Protein AF-A0A8B8TPE5-F1 (afdb_monomer)

Secondary structure (DSSP, 8-state):
--HHHHHHHHHHHHHHHHHHHHHHHHHHHHHHHHHHHHHHHHHHHHHHHHHHHHHHHHHHHHHHHHHHHHHHHHHHHHHHHHHHHHHHHHHHHHHHHHHHHHHHHHHHHHHHHHHHHHHHHHHHHHHHHHHHHHHHHHHHHHHHHHHHHHHHHHHHHHHHHHHHHHHHHHHHHHHHHHHHHHHHHHHHHHHHHHHHHHHHHHHHHHHHHHHHHHHHHHHHHHHHHHHHHHHHHHHHHHHHHHHHHHHHHHHHHHHHHHHHHHHHHHHHHHHHHHHHHHHHHHHHHHHHHHHHHHHHHHHHSS---S-----------------------------------------------S---------------------HHHHHHHHHHHHHHHHHHHHHHHHHT--------

Radius of gyration: 126.11 Å; Cα contacts (8 Å, |Δi|>4): 3; chains: 1; bounding box: 220×85×386 Å

Mean predicted aligned error: 23.08 Å

Sequence (409 aa):
MSKAARKQLLMLEEGNKELINDCKCVKDRMYQYETDRAEMQACVRRLQQELTDTRKKVFMLEASLEVTTARHQTNIENKTQDLERKLHQIADQNADLTAKLQSTTSALLHLSAETQLLLKELLSMKGMQKKCETLEEEKKKLEEEVVNLKRHLEVNTVERSQVEQYKQDIEERARRDVAEKLTELSQVVQCKREAEERAKQDVAGMLKELSQFLQTQAAYEENLLREYKNASISQMKHKIKYLESELKSKTFQLDAEKKELEKYRQLYLEEPEDRTSWASQLHSINERLVVMNTKLQMAEEYKSSVLKTVPTRPAEKFHDSSEHKWTLTQSTNFRIFSEPSTSMHKKLGNNAAREVKEATPKLQSESYRTPRGSSKESRLIEDMLLKACKEYEEVLKRKYLLYDVTEEQ

Structure (mmCIF, N/CA/C/O backbone):
data_AF-A0A8B8TPE5-F1
#
_entry.id   AF-A0A8B8TPE5-F1
#
loop_
_atom_site.group_PDB
_atom_site.id
_atom_site.type_symbol
_atom_site.label_atom_id
_atom_site.label_alt_id
_atom_site.label_comp_id
_atom_site.label_asym_id
_atom_site.label_entity_id
_atom_site.label_seq_id
_atom_site.pdbx_PDB_ins_code
_atom_site.Cartn_x
_atom_site.Cartn_y
_atom_site.Cartn_z
_atom_site.occupancy
_atom_site.B_iso_or_equiv
_atom_site.auth_seq_id
_atom_site.auth_comp_id
_atom_site.auth_asym_id
_atom_site.auth_atom_id
_atom_site.pdbx_PDB_model_num
ATOM 1 N N . MET A 1 1 ? 104.009 17.612 -182.566 1.00 53.03 1 MET A N 1
ATOM 2 C CA . MET A 1 1 ? 102.905 17.255 -181.644 1.00 53.03 1 MET A CA 1
ATOM 3 C C . MET A 1 1 ? 101.749 18.217 -181.884 1.00 53.03 1 MET A C 1
ATOM 5 O O . MET A 1 1 ? 101.939 19.415 -181.715 1.00 53.03 1 MET A O 1
ATOM 9 N N . SER A 1 2 ? 100.600 17.719 -182.349 1.00 50.41 2 SER A N 1
ATOM 10 C CA . SER A 1 2 ? 99.397 18.527 -182.621 1.00 50.41 2 SER A CA 1
ATOM 11 C C . SER A 1 2 ? 98.948 19.314 -181.377 1.00 50.41 2 SER A C 1
ATOM 13 O O . SER A 1 2 ? 99.119 18.847 -180.249 1.00 50.41 2 SER A O 1
ATOM 15 N N . LYS A 1 3 ? 98.349 20.497 -181.576 1.00 63.84 3 LYS A N 1
ATOM 16 C CA . LYS A 1 3 ? 97.855 21.421 -180.530 1.00 63.84 3 LYS A CA 1
ATOM 17 C C . LYS A 1 3 ? 96.909 20.739 -179.515 1.00 63.84 3 LYS A C 1
ATOM 19 O O . LYS A 1 3 ? 96.812 21.191 -178.379 1.00 63.84 3 LYS A O 1
ATOM 24 N N . ALA A 1 4 ? 96.284 19.619 -179.893 1.00 66.00 4 ALA A N 1
ATOM 25 C CA . ALA A 1 4 ? 95.437 18.792 -179.029 1.00 66.00 4 ALA A CA 1
ATOM 26 C C . ALA A 1 4 ? 96.200 18.068 -177.896 1.00 66.00 4 ALA A C 1
ATOM 28 O O . ALA A 1 4 ? 95.708 18.013 -176.772 1.00 66.00 4 ALA A O 1
ATOM 29 N N . ALA A 1 5 ? 97.422 17.578 -178.143 1.00 64.69 5 ALA A N 1
ATOM 30 C CA . ALA A 1 5 ? 98.169 16.777 -177.165 1.00 64.69 5 ALA A CA 1
ATOM 31 C C . ALA A 1 5 ? 98.712 17.616 -175.990 1.00 64.69 5 ALA A C 1
ATOM 33 O O . ALA A 1 5 ? 98.694 17.173 -174.847 1.00 64.69 5 ALA A O 1
ATOM 34 N N . ARG A 1 6 ? 99.139 18.865 -176.244 1.00 66.88 6 ARG A N 1
ATOM 35 C CA . ARG A 1 6 ? 99.569 19.793 -175.174 1.00 66.88 6 ARG A CA 1
ATOM 36 C C . ARG A 1 6 ? 98.418 20.187 -174.251 1.00 66.88 6 ARG A C 1
ATOM 38 O O . ARG A 1 6 ? 98.627 20.326 -173.054 1.00 66.88 6 ARG A O 1
ATOM 45 N N . LYS A 1 7 ? 97.210 20.336 -174.803 1.00 72.88 7 LYS A N 1
ATOM 46 C CA . LYS A 1 7 ? 96.008 20.635 -174.017 1.00 72.88 7 LYS A CA 1
ATOM 47 C C . LYS A 1 7 ? 95.632 19.462 -173.105 1.00 72.88 7 LYS A C 1
ATOM 49 O O . LYS A 1 7 ? 95.262 19.694 -171.964 1.00 72.88 7 LYS A O 1
ATOM 54 N N . GLN A 1 8 ? 95.785 18.221 -173.577 1.00 72.12 8 GLN A N 1
ATOM 55 C CA . GLN A 1 8 ? 95.584 17.031 -172.741 1.00 72.12 8 GLN A CA 1
ATOM 56 C C . GLN A 1 8 ? 96.620 16.911 -171.616 1.00 72.12 8 GLN A C 1
ATOM 58 O O . GLN A 1 8 ? 96.253 16.564 -170.502 1.00 72.12 8 GLN A O 1
ATOM 63 N N . LEU A 1 9 ? 97.892 17.229 -171.877 1.00 74.25 9 LEU A N 1
ATOM 64 C CA . LEU A 1 9 ? 98.949 17.142 -170.864 1.00 74.25 9 LEU A CA 1
ATOM 65 C C . LEU A 1 9 ? 98.778 18.190 -169.752 1.00 74.25 9 LEU A C 1
ATOM 67 O O . LEU A 1 9 ? 98.919 17.848 -168.586 1.00 74.25 9 LEU A O 1
ATOM 71 N N . LEU A 1 10 ? 98.387 19.422 -170.101 1.00 77.56 10 LEU A N 1
ATOM 72 C CA . LEU A 1 10 ? 98.083 20.470 -169.118 1.00 77.56 10 LEU A CA 1
ATOM 73 C C . LEU A 1 10 ? 96.889 20.085 -168.223 1.00 77.56 10 LEU A C 1
ATOM 75 O O . LEU A 1 10 ? 96.971 20.218 -167.009 1.00 77.56 10 LEU A O 1
ATOM 79 N N . MET A 1 11 ? 95.822 19.534 -168.817 1.00 79.25 11 MET A N 1
ATOM 80 C CA . MET A 1 11 ? 94.658 19.025 -168.073 1.00 79.25 11 MET A CA 1
ATOM 81 C C . MET A 1 11 ? 95.038 17.876 -167.128 1.00 79.25 11 MET A C 1
ATOM 83 O O . MET A 1 11 ? 94.506 17.782 -166.027 1.00 79.25 11 MET A O 1
ATOM 87 N N . LEU A 1 12 ? 95.954 16.995 -167.549 1.00 79.25 12 LEU A N 1
ATOM 88 C CA . LEU A 1 12 ? 96.464 15.909 -166.705 1.00 79.25 12 LEU A CA 1
ATOM 89 C C . LEU A 1 12 ? 97.330 16.432 -165.555 1.00 79.25 12 LEU A C 1
ATOM 91 O O . LEU A 1 12 ? 97.285 15.881 -164.460 1.00 79.25 12 LEU A O 1
ATOM 95 N N . GLU A 1 13 ? 98.118 17.478 -165.787 1.00 77.12 13 GLU A N 1
ATOM 96 C CA . GLU A 1 13 ? 98.974 18.081 -164.767 1.00 77.12 13 GLU A CA 1
ATOM 97 C C . GLU A 1 13 ? 98.153 18.856 -163.726 1.00 77.12 13 GLU A C 1
ATOM 99 O O . GLU A 1 13 ? 98.385 18.694 -162.528 1.00 77.12 13 GLU A O 1
ATOM 104 N N . GLU A 1 14 ? 97.138 19.612 -164.161 1.00 77.94 14 GLU A N 1
ATOM 105 C CA . GLU A 1 14 ? 96.132 20.222 -163.279 1.00 77.94 14 GLU A CA 1
ATOM 106 C C . GLU A 1 14 ? 95.354 19.160 -162.499 1.00 77.94 14 GLU A C 1
ATOM 108 O O . GLU A 1 14 ? 95.273 19.261 -161.276 1.00 77.94 14 GLU A O 1
ATOM 113 N N . GLY A 1 15 ? 94.895 18.095 -163.166 1.00 81.69 15 GLY A N 1
ATOM 114 C CA . GLY A 1 15 ? 94.211 16.976 -162.516 1.00 81.69 15 GLY A CA 1
ATOM 115 C C . GLY A 1 15 ? 95.085 16.251 -161.488 1.00 81.69 15 GLY A C 1
ATOM 116 O O . GLY A 1 15 ? 94.615 15.922 -160.406 1.00 81.69 15 GLY A O 1
ATOM 117 N N . ASN A 1 16 ? 96.381 16.059 -161.755 1.00 81.56 16 ASN A N 1
ATOM 118 C CA . ASN A 1 16 ? 97.315 15.506 -160.768 1.00 81.56 16 ASN A CA 1
ATOM 119 C C . ASN A 1 16 ? 97.517 16.445 -159.573 1.00 81.56 16 ASN A C 1
ATOM 121 O O . ASN A 1 16 ? 97.649 15.988 -158.439 1.00 81.56 16 ASN A O 1
ATOM 125 N N . LYS A 1 17 ? 97.563 17.759 -159.809 1.00 84.69 17 LYS A N 1
ATOM 126 C CA . LYS A 1 17 ? 97.709 18.764 -158.749 1.00 84.69 17 LYS A CA 1
ATOM 127 C C . LYS A 1 17 ? 96.469 18.812 -157.856 1.00 84.69 17 LYS A C 1
ATOM 129 O O . LYS A 1 17 ? 96.606 18.887 -156.636 1.00 84.69 17 LYS A O 1
ATOM 134 N N . GLU A 1 18 ? 95.290 18.726 -158.464 1.00 84.75 18 GLU A N 1
ATOM 135 C CA . GLU A 1 18 ? 94.000 18.602 -157.786 1.00 84.75 18 GLU A CA 1
ATOM 136 C C . GLU A 1 18 ? 93.943 17.304 -156.977 1.00 84.75 18 GLU A C 1
ATOM 138 O O . GLU A 1 18 ? 93.720 17.354 -155.773 1.00 84.75 18 GLU A O 1
ATOM 143 N N . LEU A 1 19 ? 94.333 16.171 -157.569 1.00 86.25 19 LEU A N 1
ATOM 144 C CA . LEU A 1 19 ? 94.387 14.880 -156.882 1.00 86.25 19 LEU A CA 1
ATOM 145 C C . LEU A 1 19 ? 95.355 14.882 -155.687 1.00 86.25 19 LEU A C 1
ATOM 147 O O . LEU A 1 19 ? 95.064 14.294 -154.649 1.00 86.25 19 LEU A O 1
ATOM 151 N N . ILE A 1 20 ? 96.506 15.557 -155.791 1.00 85.38 20 ILE A N 1
ATOM 152 C CA . ILE A 1 20 ? 97.447 15.721 -154.670 1.00 85.38 20 ILE A CA 1
ATOM 153 C C . ILE A 1 20 ? 96.830 16.575 -153.557 1.00 85.38 20 ILE A C 1
ATOM 155 O O . ILE A 1 20 ? 97.015 16.259 -152.379 1.00 85.38 20 ILE A O 1
ATOM 159 N N . ASN A 1 21 ? 96.121 17.650 -153.908 1.00 86.19 21 ASN A N 1
ATOM 160 C CA . ASN A 1 21 ? 95.423 18.488 -152.935 1.00 86.19 21 ASN A CA 1
ATOM 161 C C . ASN A 1 21 ? 94.273 17.728 -152.264 1.00 86.19 21 ASN A C 1
ATOM 163 O O . ASN A 1 21 ? 94.161 17.790 -151.041 1.00 86.19 21 ASN A O 1
ATOM 167 N N . ASP A 1 22 ? 93.506 16.938 -153.013 1.00 87.31 22 ASP A N 1
ATOM 168 C CA . ASP A 1 22 ? 92.463 16.061 -152.482 1.00 87.31 22 ASP A CA 1
ATOM 169 C C . ASP A 1 22 ? 93.058 14.979 -151.578 1.00 87.31 22 ASP A C 1
ATOM 171 O O . ASP A 1 22 ? 92.579 14.771 -150.466 1.00 87.31 22 ASP A O 1
ATOM 175 N N . CYS A 1 23 ? 94.164 14.342 -151.978 1.00 85.94 23 CYS A N 1
ATOM 176 C CA . CYS A 1 23 ? 94.883 13.384 -151.136 1.00 85.94 23 CYS A CA 1
ATOM 177 C C . CYS A 1 23 ? 95.399 14.018 -149.838 1.00 85.94 23 CYS A C 1
ATOM 179 O O . CYS A 1 23 ? 95.376 13.363 -148.795 1.00 85.94 23 CYS A O 1
ATOM 181 N N . LYS A 1 24 ? 95.869 15.272 -149.875 1.00 88.56 24 LYS A N 1
ATOM 182 C CA . LYS A 1 24 ? 96.235 16.021 -148.662 1.00 88.56 24 LYS A CA 1
ATOM 183 C C . LYS A 1 24 ? 95.003 16.317 -147.807 1.00 88.56 24 LYS A C 1
ATOM 185 O O . LYS A 1 24 ? 95.015 15.978 -146.633 1.00 88.56 24 LYS A O 1
ATOM 190 N N . CYS A 1 25 ? 93.926 16.832 -148.397 1.00 89.56 25 CYS A N 1
ATOM 191 C CA . CYS A 1 25 ? 92.673 17.131 -147.702 1.00 89.56 25 CYS A CA 1
ATOM 192 C C . CYS A 1 25 ? 92.077 15.891 -147.018 1.00 89.56 25 CYS A C 1
ATOM 194 O O . CYS A 1 25 ? 91.690 15.942 -145.851 1.00 89.56 25 CYS A O 1
ATOM 196 N N . VAL A 1 26 ? 92.041 14.753 -147.716 1.00 89.12 26 VAL A N 1
ATOM 197 C CA . VAL A 1 26 ? 91.564 13.476 -147.168 1.00 89.12 26 VAL A CA 1
ATOM 198 C C . VAL A 1 26 ? 92.457 13.010 -146.022 1.00 89.12 26 VAL A C 1
ATOM 200 O O . VAL A 1 26 ? 91.944 12.548 -145.005 1.00 89.12 26 VAL A O 1
ATOM 203 N N . LYS A 1 27 ? 93.780 13.158 -146.148 1.00 89.88 27 LYS A N 1
ATOM 204 C CA . LYS A 1 27 ? 94.729 12.801 -145.089 1.00 89.88 27 LYS A CA 1
ATOM 205 C C . LYS A 1 27 ? 94.568 13.687 -143.851 1.00 89.88 27 LYS A C 1
ATOM 207 O O . LYS A 1 27 ? 94.518 13.157 -142.747 1.00 89.88 27 LYS A O 1
ATOM 212 N N . ASP A 1 28 ? 94.414 14.994 -144.030 1.00 90.19 28 ASP A N 1
ATOM 213 C CA . ASP A 1 28 ? 94.179 15.935 -142.930 1.00 90.19 28 ASP A CA 1
ATOM 214 C C . ASP A 1 28 ? 92.840 15.646 -142.238 1.00 90.19 28 ASP A C 1
ATOM 216 O O . ASP A 1 28 ? 92.775 15.597 -141.012 1.00 90.19 28 ASP A O 1
ATOM 220 N N . ARG A 1 29 ? 91.781 15.337 -143.005 1.00 90.00 29 ARG A N 1
ATOM 221 C CA . ARG A 1 29 ? 90.500 14.867 -142.447 1.00 90.00 29 ARG A CA 1
ATOM 222 C C . ARG A 1 29 ? 90.652 13.556 -141.685 1.00 90.00 29 ARG A C 1
ATOM 224 O O . ARG A 1 29 ? 90.020 13.398 -140.650 1.00 90.00 29 ARG A O 1
ATOM 231 N N . MET A 1 30 ? 91.469 12.622 -142.169 1.00 91.62 30 MET A N 1
ATOM 232 C CA . MET A 1 30 ? 91.731 11.357 -141.478 1.00 91.62 30 MET A CA 1
ATOM 233 C C . MET A 1 30 ? 92.443 11.591 -140.139 1.00 91.62 30 MET A C 1
ATOM 235 O O . MET A 1 30 ? 91.997 11.052 -139.130 1.00 91.62 30 MET A O 1
ATOM 239 N N . TYR A 1 31 ? 93.476 12.440 -140.107 1.00 90.44 31 TYR A N 1
ATOM 240 C CA . TYR A 1 31 ? 94.144 12.825 -138.859 1.00 90.44 31 TYR A CA 1
ATOM 241 C C . TYR A 1 31 ? 93.206 13.563 -137.900 1.00 90.44 31 TYR A C 1
ATOM 243 O O . TYR A 1 31 ? 93.238 13.309 -136.694 1.00 90.44 31 TYR A O 1
ATOM 251 N N . GLN A 1 32 ? 92.331 14.426 -138.421 1.00 91.38 32 GLN A N 1
ATOM 252 C CA . GLN A 1 32 ? 91.288 15.058 -137.619 1.00 91.38 32 GLN A CA 1
ATOM 253 C C . GLN A 1 32 ? 90.329 14.012 -137.034 1.00 91.38 32 GLN A C 1
ATOM 255 O O . GLN A 1 32 ? 90.111 14.009 -135.830 1.00 91.38 32 GLN A O 1
ATOM 260 N N . TYR A 1 33 ? 89.833 13.061 -137.833 1.00 90.38 33 TYR A N 1
ATOM 261 C CA . TYR A 1 33 ? 88.955 11.991 -137.345 1.00 90.38 33 TYR A CA 1
ATOM 262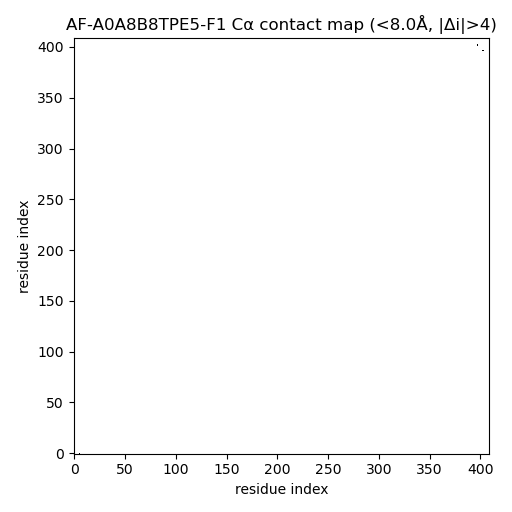 C C . TYR A 1 33 ? 89.628 11.085 -136.307 1.00 90.38 33 TYR A C 1
ATOM 264 O O . TYR A 1 33 ? 88.969 10.645 -135.366 1.00 90.38 33 TYR A O 1
ATOM 272 N N . GLU A 1 34 ? 90.918 10.781 -136.455 1.00 91.69 34 GLU A N 1
ATOM 273 C CA . GLU A 1 34 ? 91.673 10.022 -135.451 1.00 91.69 34 GLU A CA 1
ATOM 274 C C . GLU A 1 34 ? 91.813 10.799 -134.139 1.00 91.69 34 GLU A C 1
ATOM 276 O O . GLU A 1 34 ? 91.646 10.215 -133.064 1.00 91.69 34 GLU A O 1
ATOM 281 N N . THR A 1 35 ? 92.048 12.110 -134.227 1.00 92.31 35 THR A N 1
ATOM 282 C CA . THR A 1 35 ? 92.131 13.011 -133.070 1.00 92.31 35 THR A CA 1
ATOM 283 C C . THR A 1 35 ? 90.772 13.118 -132.374 1.00 92.31 35 THR A C 1
ATOM 285 O O . THR A 1 35 ? 90.670 12.808 -131.187 1.00 92.31 35 THR A O 1
ATOM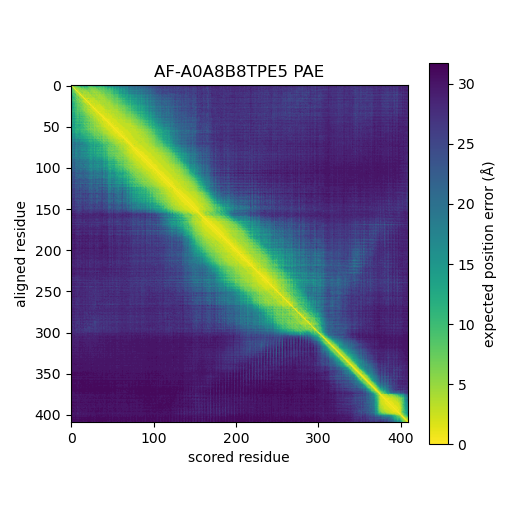 288 N N . ASP A 1 36 ? 89.704 13.408 -133.121 1.00 92.25 36 ASP A N 1
ATOM 289 C CA . ASP A 1 36 ? 88.325 13.484 -132.623 1.00 92.25 36 ASP A CA 1
ATOM 290 C C . ASP A 1 36 ? 87.879 12.154 -131.992 1.00 92.25 36 ASP A C 1
ATOM 292 O O . ASP A 1 36 ? 87.210 12.124 -130.957 1.00 92.25 36 ASP A O 1
ATOM 296 N N . ARG A 1 37 ? 88.273 11.015 -132.578 1.00 92.44 37 ARG A N 1
ATOM 297 C CA . ARG A 1 37 ? 88.002 9.683 -132.020 1.00 92.44 37 ARG A CA 1
ATOM 298 C C . ARG A 1 37 ? 88.746 9.459 -130.703 1.00 92.44 37 ARG A C 1
ATOM 300 O O . ARG A 1 37 ? 88.167 8.870 -129.788 1.00 92.44 37 ARG A O 1
ATOM 307 N N . ALA A 1 38 ? 90.004 9.885 -130.596 1.00 92.62 38 ALA A N 1
ATOM 308 C CA . ALA A 1 38 ? 90.772 9.777 -129.358 1.00 92.62 38 ALA A CA 1
ATOM 309 C C . ALA A 1 38 ? 90.173 10.659 -128.249 1.00 92.62 38 ALA A C 1
ATOM 311 O O . ALA A 1 38 ? 90.002 10.192 -127.119 1.00 92.62 38 ALA A O 1
ATOM 312 N N . GLU A 1 39 ? 89.770 11.888 -128.578 1.00 92.94 39 GLU A N 1
ATOM 313 C CA . GLU A 1 39 ? 89.074 12.797 -127.663 1.00 92.94 39 GLU A CA 1
ATOM 314 C C . GLU A 1 39 ? 87.715 12.240 -127.225 1.00 92.94 39 GLU A C 1
ATOM 316 O O . GLU A 1 39 ? 87.408 12.225 -126.031 1.00 92.94 39 GLU A O 1
ATOM 321 N N . MET A 1 40 ? 86.930 11.687 -128.156 1.00 94.06 40 MET A N 1
ATOM 322 C CA . MET A 1 40 ? 85.671 11.007 -127.848 1.00 94.06 40 MET A CA 1
ATOM 323 C C . MET A 1 40 ? 85.902 9.813 -126.920 1.00 94.06 40 MET A C 1
ATOM 325 O O . MET A 1 40 ? 85.178 9.637 -125.942 1.00 94.06 40 MET A O 1
ATOM 329 N N . GLN A 1 41 ? 86.935 9.003 -127.167 1.00 93.00 41 GLN A N 1
ATOM 330 C CA . GLN A 1 41 ? 87.259 7.867 -126.305 1.00 93.00 41 GLN A CA 1
ATOM 331 C C . GLN A 1 41 ? 87.697 8.319 -124.902 1.00 93.00 41 GLN A C 1
ATOM 333 O O . GLN A 1 41 ? 87.332 7.678 -123.914 1.00 93.00 41 GLN A O 1
ATOM 338 N N . ALA A 1 42 ? 88.435 9.426 -124.788 1.00 93.12 42 ALA A N 1
ATOM 339 C CA . ALA A 1 42 ? 88.778 10.032 -123.503 1.00 93.12 42 ALA A CA 1
ATOM 340 C C . ALA A 1 42 ? 87.534 10.582 -122.779 1.00 93.12 42 ALA A C 1
ATOM 342 O O . ALA A 1 42 ? 87.383 10.371 -121.574 1.00 93.12 42 ALA A O 1
ATOM 343 N N . CYS A 1 43 ? 86.613 11.216 -123.513 1.00 93.88 43 CYS A N 1
ATOM 344 C CA . CYS A 1 43 ? 85.328 11.691 -123.001 1.00 93.88 43 CYS A CA 1
ATOM 345 C C . CYS A 1 43 ? 84.467 10.529 -122.483 1.00 93.88 43 CYS A C 1
ATOM 347 O O . CYS A 1 43 ? 83.992 10.569 -121.350 1.00 93.88 43 CYS A O 1
ATOM 349 N N . VAL A 1 44 ? 84.354 9.439 -123.248 1.00 94.19 44 VAL A N 1
ATOM 350 C CA . VAL A 1 44 ? 83.629 8.227 -122.840 1.00 94.19 44 VAL A CA 1
ATOM 351 C C . VAL A 1 44 ? 84.233 7.616 -121.578 1.00 94.19 44 VAL A C 1
ATOM 353 O O . VAL A 1 44 ? 83.488 7.275 -120.664 1.00 94.19 44 VAL A O 1
ATOM 356 N N . ARG A 1 45 ? 85.566 7.514 -121.472 1.00 93.94 45 ARG A N 1
ATOM 357 C CA . ARG A 1 45 ? 86.218 7.012 -120.247 1.00 93.94 45 ARG A CA 1
ATOM 358 C C . ARG A 1 45 ? 85.937 7.908 -119.039 1.00 93.94 45 ARG A C 1
ATOM 360 O O . ARG A 1 45 ? 85.689 7.389 -117.954 1.00 93.94 45 ARG A O 1
ATOM 367 N N . ARG A 1 46 ? 85.939 9.234 -119.222 1.00 94.50 46 ARG A N 1
ATOM 368 C CA . ARG A 1 46 ? 85.592 10.196 -118.165 1.00 94.50 46 ARG A CA 1
ATOM 369 C C . ARG A 1 46 ? 84.142 10.019 -117.710 1.00 94.50 46 ARG A C 1
ATOM 371 O O . ARG A 1 46 ? 83.908 9.857 -116.519 1.00 94.50 46 ARG A O 1
ATOM 378 N N . LEU A 1 47 ? 83.197 9.946 -118.651 1.00 94.25 47 LEU A N 1
ATOM 379 C CA . LEU A 1 47 ? 81.779 9.709 -118.359 1.00 94.25 47 LEU A CA 1
ATOM 380 C C . LEU A 1 47 ? 81.542 8.350 -117.686 1.00 94.25 47 LEU A C 1
ATOM 382 O O . LEU A 1 47 ? 80.740 8.253 -116.762 1.00 94.25 47 LEU A O 1
ATOM 386 N N . GLN A 1 48 ? 82.253 7.297 -118.101 1.00 94.81 48 GLN A N 1
ATOM 387 C CA . GLN A 1 48 ? 82.192 5.987 -117.446 1.00 94.81 48 GLN A CA 1
ATOM 388 C C . GLN A 1 48 ? 82.682 6.059 -115.996 1.00 94.81 48 GLN A C 1
ATOM 390 O O . GLN A 1 48 ? 82.029 5.510 -115.109 1.00 94.81 48 GLN A O 1
ATOM 395 N N . GLN A 1 49 ? 83.789 6.761 -115.737 1.00 94.81 49 GLN A N 1
ATOM 396 C CA . GLN A 1 49 ? 84.300 6.959 -114.383 1.00 94.81 49 GLN A CA 1
ATOM 397 C C . GLN A 1 49 ? 83.300 7.747 -113.522 1.00 94.81 49 GLN A C 1
ATOM 399 O O . GLN A 1 49 ? 82.921 7.275 -112.450 1.00 94.81 49 GLN A O 1
ATOM 404 N N . GLU A 1 50 ? 82.784 8.874 -114.021 1.00 94.69 50 GLU A N 1
ATOM 405 C CA . GLU A 1 50 ? 81.763 9.681 -113.338 1.00 94.69 50 GLU A CA 1
ATOM 406 C C . GLU A 1 50 ? 80.484 8.880 -113.048 1.00 94.69 50 GLU A C 1
ATOM 408 O O . GLU A 1 50 ? 79.924 8.979 -111.954 1.00 94.69 50 GLU A O 1
ATOM 413 N N . LEU A 1 51 ? 80.047 8.022 -113.975 1.00 95.00 51 LEU A N 1
ATOM 414 C CA . LEU A 1 51 ? 78.913 7.120 -113.762 1.00 95.00 51 LEU A CA 1
ATOM 415 C C . LEU A 1 51 ? 79.194 6.109 -112.639 1.00 95.00 51 LEU A C 1
ATOM 417 O O . LEU A 1 51 ? 78.332 5.850 -111.800 1.00 95.00 51 LEU A O 1
ATOM 421 N N . THR A 1 52 ? 80.399 5.534 -112.585 1.00 94.56 52 THR A N 1
ATOM 422 C CA . THR A 1 52 ? 80.755 4.611 -111.496 1.00 94.56 52 THR A CA 1
ATOM 423 C C . THR A 1 52 ? 80.865 5.316 -110.146 1.00 94.56 52 THR A C 1
ATOM 425 O O . THR A 1 52 ? 80.416 4.770 -109.136 1.00 94.56 52 THR A O 1
ATOM 428 N N . ASP A 1 53 ? 81.398 6.537 -110.116 1.00 95.06 53 ASP A N 1
ATOM 429 C CA . ASP A 1 53 ? 81.545 7.318 -108.890 1.00 95.06 53 ASP A CA 1
ATOM 430 C C . ASP A 1 53 ? 80.191 7.820 -108.378 1.00 95.06 53 ASP A C 1
ATOM 432 O O . ASP A 1 53 ? 79.919 7.750 -107.179 1.00 95.06 53 ASP A O 1
ATOM 436 N N . THR A 1 54 ? 79.295 8.252 -109.269 1.00 94.12 54 THR A N 1
ATOM 437 C CA . THR A 1 54 ? 77.910 8.604 -108.912 1.00 94.12 54 THR A CA 1
ATOM 438 C C . THR A 1 54 ? 77.128 7.389 -108.430 1.00 94.12 54 THR A C 1
ATOM 440 O O . THR A 1 54 ? 76.472 7.481 -107.395 1.00 94.12 54 THR A O 1
ATOM 443 N N . ARG A 1 55 ? 77.261 6.223 -109.075 1.00 95.25 55 ARG A N 1
ATOM 444 C CA . ARG A 1 55 ? 76.627 4.979 -108.609 1.00 95.25 55 ARG A CA 1
ATOM 445 C C . ARG A 1 55 ? 77.085 4.586 -107.202 1.00 95.25 55 ARG A C 1
ATOM 447 O O . ARG A 1 55 ? 76.252 4.230 -106.375 1.00 95.25 55 ARG A O 1
ATOM 454 N N . LYS A 1 56 ? 78.386 4.683 -106.905 1.00 96.19 56 LYS A N 1
ATOM 455 C CA . LYS A 1 56 ? 78.915 4.450 -105.548 1.00 96.19 56 LYS A CA 1
ATOM 456 C C . LYS A 1 56 ? 78.367 5.465 -104.545 1.00 96.19 56 LYS A C 1
ATOM 458 O O . LYS A 1 56 ? 77.992 5.074 -103.446 1.00 96.19 56 LYS A O 1
ATOM 463 N N . LYS A 1 57 ? 78.292 6.751 -104.913 1.00 96.12 57 LYS A N 1
ATOM 464 C CA . LYS A 1 57 ? 77.700 7.791 -104.054 1.00 96.12 57 LYS A CA 1
ATOM 465 C C . LYS A 1 57 ? 76.230 7.507 -103.753 1.00 96.12 57 LYS A C 1
ATOM 467 O O . LYS A 1 57 ? 75.847 7.595 -102.595 1.00 96.12 57 LYS A O 1
ATOM 472 N N . VAL A 1 58 ? 75.437 7.131 -104.758 1.00 94.06 58 VAL A N 1
ATOM 473 C CA . VAL A 1 58 ? 74.026 6.754 -104.576 1.00 94.06 58 VAL A CA 1
ATOM 474 C C . VAL A 1 58 ? 73.910 5.557 -103.637 1.00 94.06 58 VAL A C 1
ATOM 476 O O . VAL A 1 58 ? 73.207 5.659 -102.642 1.00 94.06 58 VAL A O 1
ATOM 479 N N . PHE A 1 59 ? 74.686 4.491 -103.858 1.00 95.44 59 PHE A N 1
ATOM 480 C CA . PHE A 1 59 ? 74.696 3.320 -102.973 1.00 95.44 59 PHE A CA 1
ATOM 481 C C . PHE A 1 59 ? 75.048 3.673 -101.515 1.00 95.44 59 PHE A C 1
ATOM 483 O O . PHE A 1 59 ? 74.391 3.222 -100.581 1.00 95.44 59 PHE A O 1
ATOM 490 N N . MET A 1 60 ? 76.062 4.519 -101.299 1.00 95.50 60 MET A N 1
ATOM 491 C CA . MET A 1 60 ? 76.446 4.967 -99.953 1.00 95.50 60 MET A CA 1
ATOM 492 C C . MET A 1 60 ? 75.365 5.830 -99.290 1.00 95.50 60 MET A C 1
ATOM 494 O O . MET A 1 60 ? 75.172 5.747 -98.075 1.00 95.50 60 MET A O 1
ATOM 498 N N . LEU A 1 61 ? 74.670 6.664 -100.069 1.00 94.88 61 LEU A N 1
ATOM 499 C CA . LEU A 1 61 ? 73.561 7.484 -99.583 1.00 94.88 61 LEU A CA 1
ATOM 500 C C . LEU A 1 61 ? 72.332 6.631 -99.252 1.00 94.88 61 LEU A C 1
ATOM 502 O O . LEU A 1 61 ? 71.736 6.851 -98.203 1.00 94.88 61 LEU A O 1
ATOM 506 N N . GLU A 1 62 ? 71.997 5.640 -100.080 1.00 94.19 62 GLU A N 1
ATOM 507 C CA . GLU A 1 62 ? 70.927 4.669 -99.819 1.00 94.19 62 GLU A CA 1
ATOM 508 C C . GLU A 1 62 ? 71.199 3.886 -98.532 1.00 94.19 62 GLU A C 1
ATOM 510 O O . GLU A 1 62 ? 70.357 3.882 -97.638 1.00 94.19 62 GLU A O 1
ATOM 515 N N . ALA A 1 63 ? 72.405 3.329 -98.372 1.00 94.12 63 ALA A N 1
ATOM 516 C CA . ALA A 1 63 ? 72.792 2.626 -97.148 1.00 94.12 63 ALA A CA 1
ATOM 517 C C . ALA A 1 63 ? 72.759 3.546 -95.912 1.00 94.12 63 ALA A C 1
ATOM 519 O O . ALA A 1 63 ? 72.320 3.146 -94.833 1.00 94.12 63 ALA A O 1
ATOM 520 N N . SER A 1 64 ? 73.190 4.804 -96.054 1.00 94.19 64 SER A N 1
ATOM 521 C CA . SER A 1 64 ? 73.122 5.782 -94.959 1.00 94.19 64 SER A CA 1
ATOM 522 C C . SER A 1 64 ? 71.677 6.119 -94.584 1.00 94.19 64 SER A C 1
ATOM 524 O O . SER A 1 64 ? 71.369 6.220 -93.397 1.00 94.19 64 SER A O 1
ATOM 526 N N . LEU A 1 65 ? 70.791 6.266 -95.575 1.00 94.31 65 LEU A N 1
ATOM 527 C CA . LEU A 1 65 ? 69.368 6.534 -95.376 1.00 94.31 65 LEU A CA 1
ATOM 528 C C . LEU A 1 65 ? 68.641 5.336 -94.756 1.00 94.31 65 LEU A C 1
ATOM 530 O O . LEU A 1 65 ? 67.795 5.519 -93.885 1.00 94.31 65 LEU A O 1
ATOM 534 N N . GLU A 1 66 ? 68.973 4.113 -95.164 1.00 93.94 66 GLU A N 1
ATOM 535 C CA . GLU A 1 66 ? 68.427 2.891 -94.572 1.00 93.94 66 GLU A CA 1
ATOM 536 C C . GLU A 1 66 ? 68.796 2.803 -93.088 1.00 93.94 66 GLU A C 1
ATOM 538 O O . GLU A 1 66 ? 67.934 2.596 -92.234 1.00 93.94 66 GLU A O 1
ATOM 543 N N . VAL A 1 67 ? 70.060 3.078 -92.753 1.00 93.38 67 VAL A N 1
ATOM 544 C CA . VAL A 1 67 ? 70.534 3.089 -91.366 1.00 93.38 67 VAL A CA 1
ATOM 545 C C . VAL A 1 67 ? 69.865 4.194 -90.539 1.00 93.38 67 VAL A C 1
ATOM 547 O O . VAL A 1 67 ? 69.509 3.953 -89.382 1.00 93.38 67 VAL A O 1
ATOM 550 N N . THR A 1 68 ? 69.681 5.407 -91.074 1.00 91.00 68 THR A N 1
ATOM 551 C CA . THR A 1 68 ? 68.971 6.470 -90.338 1.00 91.00 68 THR A CA 1
ATOM 552 C C . THR A 1 68 ? 67.490 6.147 -90.180 1.00 91.00 68 THR A C 1
ATOM 554 O O . THR A 1 68 ? 66.960 6.313 -89.084 1.00 91.00 68 THR A O 1
ATOM 557 N N . THR A 1 69 ? 66.838 5.617 -91.216 1.00 91.12 69 THR A N 1
ATOM 558 C CA . THR A 1 69 ? 65.422 5.223 -91.183 1.00 91.12 69 THR A CA 1
ATOM 559 C C . THR A 1 69 ? 65.186 4.097 -90.181 1.00 91.12 69 THR A C 1
ATOM 561 O O . THR A 1 69 ? 64.297 4.218 -89.342 1.00 91.12 69 THR A O 1
ATOM 564 N N . ALA A 1 70 ? 66.030 3.060 -90.171 1.00 92.81 70 ALA A N 1
ATOM 565 C CA . ALA A 1 70 ? 65.965 1.980 -89.188 1.00 92.81 70 ALA A CA 1
ATOM 566 C C . ALA A 1 70 ? 66.151 2.501 -87.752 1.00 92.81 70 ALA A C 1
ATOM 568 O O . ALA A 1 70 ? 65.368 2.170 -86.864 1.00 92.81 70 ALA A O 1
ATOM 569 N N . ARG A 1 71 ? 67.128 3.393 -87.516 1.00 92.31 71 ARG A N 1
ATOM 570 C CA . ARG A 1 71 ? 67.314 4.029 -86.196 1.00 92.31 71 ARG A CA 1
ATOM 571 C C . ARG A 1 71 ? 66.108 4.864 -85.774 1.00 92.31 71 ARG A C 1
ATOM 573 O O . ARG A 1 71 ? 65.719 4.820 -84.607 1.00 92.31 71 ARG A O 1
ATOM 580 N N . HIS A 1 72 ? 65.528 5.639 -86.692 1.00 91.50 72 HIS A N 1
ATOM 581 C CA . HIS A 1 72 ? 64.327 6.423 -86.414 1.00 91.50 72 HIS A CA 1
ATOM 582 C C . HIS A 1 72 ? 63.137 5.519 -86.086 1.00 91.50 72 HIS A C 1
ATOM 584 O O . HIS A 1 72 ? 62.446 5.794 -85.106 1.00 91.50 72 HIS A O 1
ATOM 590 N N . GLN A 1 73 ? 62.958 4.426 -86.828 1.00 93.50 73 GLN A N 1
ATOM 591 C CA . GLN A 1 73 ? 61.906 3.442 -86.595 1.00 93.50 73 GLN A CA 1
ATOM 592 C C . GLN A 1 73 ? 62.028 2.810 -85.203 1.00 93.50 73 GLN A C 1
ATOM 594 O O . GLN A 1 73 ? 61.096 2.907 -84.409 1.00 93.50 73 GLN A O 1
ATOM 599 N N . THR A 1 74 ? 63.205 2.286 -84.848 1.00 93.44 74 THR A N 1
ATOM 600 C CA . THR A 1 74 ? 63.446 1.706 -83.515 1.00 93.44 74 THR A CA 1
ATOM 601 C C . THR A 1 74 ? 63.247 2.732 -82.394 1.00 93.44 74 THR A C 1
ATOM 603 O O . THR A 1 74 ? 62.699 2.414 -81.342 1.00 93.44 74 THR A O 1
ATOM 606 N N . ASN A 1 75 ? 63.657 3.991 -82.591 1.00 94.19 75 ASN A N 1
ATOM 607 C CA . ASN A 1 75 ? 63.439 5.047 -81.598 1.00 94.19 75 ASN A CA 1
ATOM 608 C C . ASN A 1 75 ? 61.948 5.367 -81.400 1.00 94.19 75 ASN A C 1
ATOM 610 O O . ASN A 1 75 ? 61.519 5.606 -80.272 1.00 94.19 75 ASN A O 1
ATOM 614 N N . ILE A 1 76 ? 61.159 5.385 -82.478 1.00 93.62 76 ILE A N 1
ATOM 615 C CA . ILE A 1 76 ? 59.708 5.588 -82.400 1.00 93.62 76 ILE A CA 1
ATOM 616 C C . ILE A 1 76 ? 59.051 4.395 -81.703 1.00 93.62 76 ILE A C 1
ATOM 618 O O . ILE A 1 76 ? 58.295 4.608 -80.763 1.00 93.62 76 ILE A O 1
ATOM 622 N N . GLU A 1 77 ? 59.389 3.161 -82.080 1.00 94.31 77 GLU A N 1
ATOM 623 C CA . GLU A 1 77 ? 58.873 1.940 -81.445 1.00 94.31 77 GLU A CA 1
ATOM 624 C C . GLU A 1 77 ? 59.163 1.903 -79.941 1.00 94.31 77 GLU A C 1
ATOM 626 O O . GLU A 1 77 ? 58.254 1.677 -79.142 1.00 94.31 77 GLU A O 1
ATOM 631 N N . ASN A 1 78 ? 60.395 2.225 -79.534 1.00 94.31 78 ASN A N 1
ATOM 632 C CA . ASN A 1 78 ? 60.766 2.301 -78.121 1.00 94.31 78 ASN A CA 1
ATOM 633 C C . ASN A 1 78 ? 59.948 3.359 -77.361 1.00 94.31 78 ASN A C 1
ATOM 635 O O . ASN A 1 78 ? 59.536 3.118 -76.225 1.00 94.31 78 ASN A O 1
ATOM 639 N N . LYS A 1 79 ? 59.690 4.527 -77.971 1.00 95.75 79 LYS A N 1
ATOM 640 C CA . LYS A 1 79 ? 58.831 5.569 -77.382 1.00 95.75 79 LYS A CA 1
ATOM 641 C C . LYS A 1 79 ? 57.375 5.120 -77.285 1.00 95.75 79 LYS A C 1
ATOM 643 O O . LYS A 1 79 ? 56.746 5.382 -76.265 1.00 95.75 79 LYS A O 1
ATOM 648 N N . THR A 1 80 ? 56.855 4.442 -78.305 1.00 94.00 80 THR A N 1
ATOM 649 C CA . THR A 1 80 ? 55.496 3.886 -78.301 1.00 94.00 80 THR A CA 1
ATOM 650 C C . THR A 1 80 ? 55.336 2.872 -77.172 1.00 94.00 80 THR A C 1
ATOM 652 O O . THR A 1 80 ? 54.448 3.036 -76.342 1.00 94.00 80 THR A O 1
ATOM 655 N N . GLN A 1 81 ? 56.255 1.910 -77.049 1.00 94.69 81 GLN A N 1
ATOM 656 C CA . GLN A 1 81 ? 56.237 0.925 -75.962 1.00 94.69 81 GLN A CA 1
ATOM 657 C C . GLN A 1 81 ? 56.378 1.571 -74.575 1.00 94.69 81 GLN A C 1
ATOM 659 O O . GLN A 1 81 ? 55.781 1.108 -73.603 1.00 94.69 81 GLN A O 1
ATOM 664 N N . ASP A 1 82 ? 57.171 2.641 -74.446 1.00 95.38 82 ASP A N 1
ATOM 665 C CA . ASP A 1 82 ? 57.280 3.386 -73.187 1.00 95.38 82 ASP A CA 1
ATOM 666 C C . ASP A 1 82 ? 55.975 4.090 -72.803 1.00 95.38 82 ASP A C 1
ATOM 668 O O . ASP A 1 82 ? 55.552 4.023 -71.646 1.00 95.38 82 ASP A O 1
ATOM 672 N N . LEU A 1 83 ? 55.309 4.719 -73.773 1.00 95.69 83 LEU A N 1
ATOM 673 C CA . LEU A 1 83 ? 54.002 5.339 -73.568 1.00 95.69 83 LEU A CA 1
ATOM 674 C C . LEU A 1 83 ? 52.924 4.299 -73.249 1.00 95.69 83 LEU A C 1
ATOM 676 O O . LEU A 1 83 ? 52.118 4.539 -72.355 1.00 95.69 83 LEU A O 1
ATOM 680 N N . GLU A 1 84 ? 52.938 3.134 -73.897 1.00 95.31 84 GLU A N 1
ATOM 681 C CA . GLU A 1 84 ? 52.025 2.028 -73.590 1.00 95.31 84 GLU A CA 1
ATOM 682 C C . GLU A 1 84 ? 52.210 1.519 -72.159 1.00 95.31 84 GLU A C 1
ATOM 684 O O . GLU A 1 84 ? 51.225 1.358 -71.438 1.00 95.31 84 GLU A O 1
ATOM 689 N N . ARG A 1 85 ? 53.456 1.326 -71.702 1.00 95.94 85 ARG A N 1
ATOM 690 C CA . ARG A 1 85 ? 53.744 0.941 -70.308 1.00 95.94 85 ARG A CA 1
ATOM 691 C C . ARG A 1 85 ? 53.224 1.979 -69.311 1.00 95.94 85 ARG A C 1
ATOM 693 O O . ARG A 1 85 ? 52.603 1.610 -68.317 1.00 95.94 85 ARG A O 1
ATOM 700 N N . LYS A 1 86 ? 53.429 3.272 -69.588 1.00 97.00 86 LYS A N 1
ATOM 701 C CA . LYS A 1 86 ? 52.896 4.365 -68.754 1.00 97.00 86 LYS A CA 1
ATOM 702 C C . LYS A 1 86 ? 51.370 4.405 -68.761 1.00 97.00 86 LYS A C 1
ATOM 704 O O . LYS A 1 86 ? 50.771 4.652 -67.721 1.00 97.00 86 LYS A O 1
ATOM 709 N N . LEU A 1 87 ? 50.740 4.137 -69.903 1.00 96.12 87 LEU A N 1
ATOM 710 C CA . LEU A 1 87 ? 49.285 4.080 -70.021 1.00 96.12 87 LEU A CA 1
ATOM 711 C C . LEU A 1 87 ? 48.711 2.941 -69.174 1.00 96.12 87 LEU A C 1
ATOM 713 O O . LEU A 1 87 ? 47.767 3.181 -68.428 1.00 96.12 87 LEU A O 1
ATOM 717 N N . HIS A 1 88 ? 49.312 1.748 -69.216 1.00 95.19 88 HIS A N 1
ATOM 718 C CA . HIS A 1 88 ? 48.914 0.631 -68.349 1.00 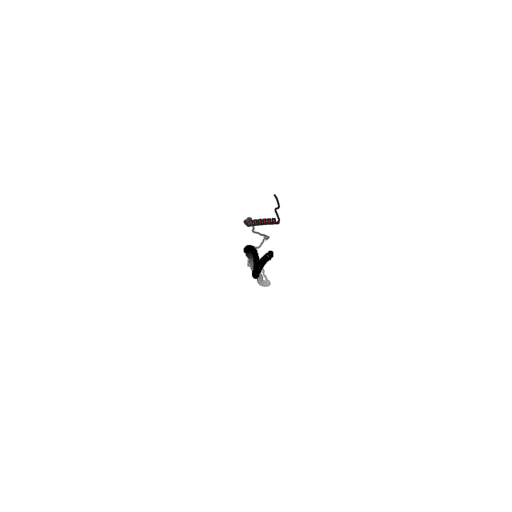95.19 88 HIS A CA 1
ATOM 719 C C . HIS A 1 88 ? 49.089 0.980 -66.867 1.00 95.19 88 HIS A C 1
ATOM 721 O O . HIS A 1 88 ? 48.171 0.775 -66.082 1.00 95.19 88 HIS A O 1
ATOM 727 N N . GLN A 1 89 ? 50.210 1.604 -66.493 1.00 96.62 89 GLN A N 1
ATOM 728 C CA . GLN A 1 89 ? 50.431 2.047 -65.116 1.00 96.62 89 GLN A CA 1
ATOM 729 C C . GLN A 1 89 ? 49.363 3.049 -64.644 1.00 96.62 89 GLN A C 1
ATOM 731 O O . GLN A 1 89 ? 48.865 2.939 -63.524 1.00 96.62 89 GLN A O 1
ATOM 736 N N . ILE A 1 90 ? 48.994 4.018 -65.488 1.00 95.94 90 ILE A N 1
ATOM 737 C CA . ILE A 1 90 ? 47.921 4.978 -65.188 1.00 95.94 90 ILE A CA 1
ATOM 738 C C . ILE A 1 90 ? 46.565 4.264 -65.108 1.00 95.94 90 ILE A C 1
ATOM 740 O O . ILE A 1 90 ? 45.753 4.595 -64.247 1.00 95.94 90 ILE A O 1
ATOM 744 N N . ALA A 1 91 ? 46.308 3.282 -65.975 1.00 96.19 91 ALA A N 1
ATOM 745 C CA . ALA A 1 91 ? 45.078 2.498 -65.948 1.00 96.19 91 ALA A CA 1
ATOM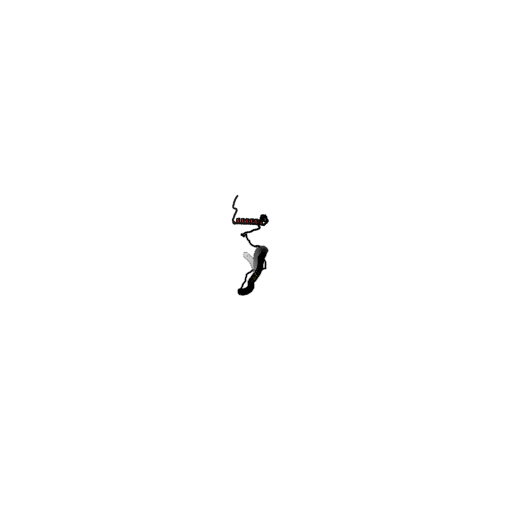 746 C C . ALA A 1 91 ? 44.935 1.714 -64.632 1.00 96.19 91 ALA A C 1
ATOM 748 O O . ALA A 1 91 ? 43.880 1.787 -64.001 1.00 96.19 91 ALA A O 1
ATOM 749 N N . ASP A 1 92 ? 46.004 1.061 -64.170 1.00 95.06 92 ASP A N 1
ATOM 750 C CA . ASP A 1 92 ? 46.031 0.347 -62.888 1.00 95.06 92 ASP A CA 1
ATOM 751 C C . ASP A 1 92 ? 45.821 1.305 -61.704 1.00 95.06 92 ASP A C 1
ATOM 753 O O . ASP A 1 92 ? 45.033 1.025 -60.798 1.00 95.06 92 ASP A O 1
ATOM 757 N N . GLN A 1 93 ? 46.464 2.480 -61.728 1.00 96.75 93 GLN A N 1
ATOM 758 C CA . GLN A 1 93 ? 46.258 3.524 -60.715 1.00 96.75 93 GLN A CA 1
ATOM 759 C C . GLN A 1 93 ? 44.813 4.035 -60.696 1.00 96.75 93 GLN A C 1
ATOM 761 O O . GLN A 1 93 ? 44.234 4.216 -59.626 1.00 96.75 93 GLN A O 1
ATOM 766 N N . ASN A 1 94 ? 44.204 4.240 -61.865 1.00 94.62 94 ASN A N 1
ATOM 767 C CA . ASN A 1 94 ? 42.808 4.654 -61.966 1.00 94.62 94 ASN A CA 1
ATOM 768 C C . ASN A 1 94 ? 41.853 3.570 -61.451 1.00 94.62 94 ASN A C 1
ATOM 770 O O . ASN A 1 94 ? 40.858 3.902 -60.805 1.00 94.62 94 ASN A O 1
ATOM 774 N N . ALA A 1 95 ? 42.149 2.290 -61.694 1.00 95.12 95 ALA A N 1
ATOM 775 C CA . ALA A 1 95 ? 41.371 1.178 -61.159 1.00 95.12 95 ALA A CA 1
ATOM 776 C C . ALA A 1 95 ? 41.447 1.120 -59.621 1.00 95.12 95 ALA A C 1
ATOM 778 O O . ALA A 1 95 ? 40.407 1.030 -58.967 1.00 95.12 95 ALA A O 1
ATOM 779 N N . ASP A 1 96 ? 42.643 1.264 -59.037 1.00 96.00 96 ASP A N 1
ATOM 780 C CA . ASP A 1 96 ? 42.839 1.325 -57.579 1.00 96.00 96 ASP A CA 1
ATOM 781 C C . ASP A 1 96 ? 42.118 2.529 -56.947 1.00 96.00 96 ASP A C 1
ATOM 783 O O . ASP A 1 96 ? 41.385 2.381 -55.965 1.00 96.00 96 ASP A O 1
ATOM 787 N N . LEU A 1 97 ? 42.247 3.722 -57.539 1.00 95.94 97 LEU A N 1
ATOM 788 C CA . LEU A 1 97 ? 41.530 4.917 -57.082 1.00 95.94 97 LEU A CA 1
ATOM 789 C C . LEU A 1 97 ? 40.009 4.751 -57.182 1.00 95.94 97 LEU A C 1
ATOM 791 O O . LEU A 1 97 ? 39.287 5.168 -56.276 1.00 95.94 97 LEU A O 1
ATOM 795 N N . THR A 1 98 ? 39.518 4.104 -58.240 1.00 95.69 98 THR A N 1
ATOM 796 C CA . THR A 1 98 ? 38.089 3.808 -58.413 1.00 95.69 98 THR A CA 1
ATOM 797 C C . THR A 1 98 ? 37.594 2.837 -57.343 1.00 95.69 98 THR A C 1
ATOM 799 O O . THR A 1 98 ? 36.557 3.088 -56.731 1.00 95.69 98 THR A O 1
ATOM 802 N N . ALA A 1 99 ? 38.345 1.772 -57.053 1.00 95.38 99 ALA A N 1
ATOM 803 C CA . ALA A 1 99 ? 38.004 0.824 -55.993 1.00 95.38 99 ALA A CA 1
ATOM 804 C C . ALA A 1 99 ? 37.980 1.502 -54.611 1.00 95.38 99 ALA A C 1
ATOM 806 O O . ALA A 1 99 ? 37.045 1.303 -53.831 1.00 95.38 99 ALA A O 1
ATOM 807 N N . LYS A 1 100 ? 38.961 2.369 -54.324 1.00 96.44 100 LYS A N 1
ATOM 808 C CA . LYS A 1 100 ? 38.988 3.182 -53.098 1.00 96.44 100 LYS A CA 1
ATOM 809 C C . LYS A 1 100 ? 37.788 4.118 -53.010 1.00 96.44 100 LYS A C 1
ATOM 811 O O . LYS A 1 100 ? 37.168 4.179 -51.954 1.00 96.44 100 LYS A O 1
ATOM 816 N N . LEU A 1 101 ? 37.429 4.798 -54.101 1.00 95.38 101 LEU A N 1
ATOM 817 C CA . LEU A 1 101 ? 36.262 5.681 -54.152 1.00 95.38 101 LEU A CA 1
ATOM 818 C C . LEU A 1 101 ? 34.952 4.917 -53.918 1.00 95.38 101 LEU A C 1
ATOM 820 O O . LEU A 1 101 ? 34.082 5.389 -53.191 1.00 95.38 101 LEU A O 1
ATOM 824 N N . GLN A 1 102 ? 34.801 3.729 -54.505 1.00 95.44 102 GLN A N 1
ATOM 825 C CA . GLN A 1 102 ? 33.627 2.883 -54.280 1.00 95.44 102 GLN A CA 1
ATOM 826 C C . GLN A 1 102 ? 33.544 2.414 -52.823 1.00 95.44 102 GLN A C 1
ATOM 828 O O . GLN A 1 102 ? 32.478 2.502 -52.213 1.00 95.44 102 GLN A O 1
ATOM 833 N N . SER A 1 103 ? 34.670 1.988 -52.245 1.00 95.44 103 SER A N 1
ATOM 834 C CA . SER A 1 103 ? 34.761 1.590 -50.837 1.00 95.44 103 SER A CA 1
ATOM 835 C C . SER A 1 103 ? 34.394 2.739 -49.889 1.00 95.44 103 SER A C 1
ATOM 837 O O . SER A 1 103 ? 33.534 2.577 -49.020 1.00 95.44 103 SER A O 1
ATOM 839 N N . THR A 1 104 ? 34.954 3.937 -50.097 1.00 94.75 104 THR A N 1
ATOM 840 C CA . THR A 1 104 ? 34.635 5.117 -49.275 1.00 94.75 104 THR A CA 1
ATOM 841 C C . THR A 1 104 ? 33.192 5.580 -49.457 1.00 94.75 104 THR A C 1
ATOM 843 O O . THR A 1 104 ? 32.538 5.925 -48.475 1.00 94.75 104 THR A O 1
ATOM 846 N N . THR A 1 105 ? 32.657 5.531 -50.680 1.00 96.00 105 THR A N 1
ATOM 847 C CA . THR A 1 105 ? 31.249 5.862 -50.953 1.00 96.00 105 THR A CA 1
ATOM 848 C C . THR A 1 105 ? 30.308 4.888 -50.244 1.00 96.00 105 THR A C 1
ATOM 850 O O . THR A 1 105 ? 29.343 5.316 -49.614 1.00 96.00 105 THR A O 1
ATOM 853 N N . SER A 1 106 ? 30.608 3.586 -50.274 1.00 96.25 106 SER A N 1
ATOM 854 C CA . SER A 1 106 ? 29.836 2.574 -49.546 1.00 96.25 106 SER A CA 1
ATOM 855 C C . SER A 1 106 ? 29.872 2.807 -48.034 1.00 96.25 106 SER A C 1
ATOM 857 O O . SER A 1 106 ? 28.833 2.735 -47.377 1.00 96.25 106 SER A O 1
ATOM 859 N N . ALA A 1 107 ? 31.045 3.115 -47.473 1.00 96.44 107 ALA A N 1
ATOM 860 C CA . ALA A 1 107 ? 31.184 3.422 -46.051 1.00 96.44 107 ALA A CA 1
ATOM 861 C C . ALA A 1 107 ? 30.379 4.672 -45.653 1.00 96.44 107 ALA A C 1
ATOM 863 O O . ALA A 1 107 ? 29.718 4.679 -44.615 1.00 96.44 107 ALA A O 1
ATOM 864 N N . LEU A 1 108 ? 30.374 5.707 -46.499 1.00 95.69 108 LEU A N 1
ATOM 865 C CA . LEU A 1 108 ? 29.605 6.929 -46.267 1.00 95.69 108 LEU A CA 1
ATOM 866 C C . LEU A 1 108 ? 28.092 6.676 -46.318 1.00 95.69 108 LEU A C 1
ATOM 868 O O . LEU A 1 108 ? 27.361 7.197 -45.475 1.00 95.69 108 LEU A O 1
ATOM 872 N N . LEU A 1 109 ? 27.617 5.851 -47.256 1.00 95.88 109 LEU A N 1
ATOM 873 C CA . LEU A 1 109 ? 26.211 5.440 -47.315 1.00 95.88 109 LEU A CA 1
ATOM 874 C C . LEU A 1 109 ? 25.797 4.650 -46.068 1.00 95.88 109 LEU A C 1
ATOM 876 O O . LEU A 1 109 ? 24.738 4.924 -45.505 1.00 95.88 109 LEU A O 1
ATOM 880 N N . HIS A 1 110 ? 26.638 3.720 -45.604 1.00 95.94 110 HIS A N 1
ATOM 881 C CA . HIS A 1 110 ? 26.381 2.969 -44.374 1.00 95.94 110 HIS A CA 1
ATOM 882 C C . HIS A 1 110 ? 26.290 3.897 -43.157 1.00 95.94 110 HIS A C 1
ATOM 884 O O . HIS A 1 110 ? 25.308 3.854 -42.420 1.00 95.94 110 HIS A O 1
ATOM 890 N N . LEU A 1 111 ? 27.268 4.792 -42.983 1.00 95.69 111 LEU A N 1
ATOM 891 C CA . LEU A 1 111 ? 27.282 5.747 -41.875 1.00 95.69 111 LEU A CA 1
ATOM 892 C C . LEU A 1 111 ? 26.084 6.711 -41.928 1.00 95.69 111 LEU A C 1
ATOM 894 O O . LEU A 1 111 ? 25.517 7.070 -40.895 1.00 95.69 111 LEU A O 1
ATOM 898 N N . SER A 1 112 ? 25.662 7.113 -43.130 1.00 94.44 112 SER A N 1
ATOM 899 C CA . SER A 1 112 ? 24.455 7.920 -43.327 1.00 94.44 112 SER A CA 1
ATOM 900 C C . SER A 1 112 ? 23.194 7.170 -42.890 1.00 94.44 112 SER A C 1
ATOM 902 O O . SER A 1 112 ? 22.379 7.735 -42.157 1.00 94.44 112 SER A O 1
ATOM 904 N N . ALA A 1 113 ? 23.050 5.898 -43.274 1.00 95.75 113 ALA A N 1
ATOM 905 C CA . ALA A 1 113 ? 21.929 5.058 -42.856 1.00 95.75 113 ALA A CA 1
ATOM 906 C C . ALA A 1 113 ? 21.906 4.851 -41.332 1.00 95.75 113 ALA A C 1
ATOM 908 O O . ALA A 1 113 ? 20.858 4.994 -40.705 1.00 95.75 113 ALA A O 1
ATOM 909 N N . GLU A 1 114 ? 23.064 4.596 -40.721 1.00 96.19 114 GLU A N 1
ATOM 910 C CA . GLU A 1 114 ? 23.211 4.466 -39.268 1.00 96.19 114 GLU A CA 1
ATOM 911 C C . GLU A 1 114 ? 22.832 5.766 -38.540 1.00 96.19 114 GLU A C 1
ATOM 913 O O . GLU A 1 114 ? 22.060 5.749 -37.582 1.00 96.19 114 GLU A O 1
ATOM 918 N N . THR A 1 115 ? 23.262 6.920 -39.060 1.00 95.12 115 THR A N 1
ATOM 919 C CA . THR A 1 115 ? 22.878 8.238 -38.524 1.00 95.12 115 THR A CA 1
ATOM 920 C C . THR A 1 115 ? 21.361 8.460 -38.598 1.00 95.12 115 THR A C 1
ATOM 922 O O . THR A 1 115 ? 20.761 8.981 -37.658 1.00 95.12 115 THR A O 1
ATOM 925 N N . GLN A 1 116 ? 20.708 8.045 -39.690 1.00 96.38 116 GLN A N 1
ATOM 926 C CA . GLN A 1 116 ? 19.249 8.135 -39.822 1.00 96.38 116 GLN A CA 1
ATOM 927 C C . GLN A 1 116 ? 18.512 7.227 -38.827 1.00 96.38 116 GLN A C 1
ATOM 929 O O . GLN A 1 116 ? 17.489 7.640 -38.271 1.00 96.38 116 GLN A O 1
ATOM 934 N N . LEU A 1 117 ? 19.022 6.017 -38.575 1.00 96.12 117 LEU A N 1
ATOM 935 C CA . LEU A 1 117 ? 18.465 5.108 -37.569 1.00 96.12 117 LEU A CA 1
ATOM 936 C C . LEU A 1 117 ? 18.568 5.705 -36.163 1.00 96.12 117 LEU A C 1
ATOM 938 O O . LEU A 1 117 ? 17.555 5.774 -35.467 1.00 96.12 117 LEU A O 1
ATOM 942 N N . LEU A 1 118 ? 19.737 6.234 -35.793 1.00 95.50 118 LEU A N 1
ATOM 943 C CA . LEU A 1 118 ? 19.937 6.900 -34.503 1.00 95.50 118 LEU A CA 1
ATOM 944 C C . LEU A 1 118 ? 19.000 8.101 -34.324 1.00 95.50 118 LEU A C 1
ATOM 946 O O . LEU A 1 118 ? 18.410 8.275 -33.260 1.00 95.50 118 LEU A O 1
ATOM 950 N N . LEU A 1 119 ? 18.786 8.909 -35.369 1.00 95.62 119 LEU A N 1
ATOM 951 C CA . LEU A 1 119 ? 17.819 10.012 -35.320 1.00 95.62 119 LEU A CA 1
ATOM 952 C C . LEU A 1 119 ? 16.385 9.515 -35.081 1.00 95.62 119 LEU A C 1
ATOM 954 O O . LEU A 1 119 ? 15.648 10.115 -34.294 1.00 95.62 119 LEU A O 1
ATOM 958 N N . LYS A 1 120 ? 15.983 8.414 -35.727 1.00 95.69 120 LYS A N 1
ATOM 959 C CA . LYS A 1 120 ? 14.662 7.803 -35.525 1.00 95.69 120 LYS A CA 1
ATOM 960 C C . LYS A 1 120 ? 14.496 7.276 -34.096 1.00 95.69 120 LYS A C 1
ATOM 962 O O . LYS A 1 120 ? 13.448 7.498 -33.486 1.00 95.69 120 LYS A O 1
ATOM 967 N N . GLU A 1 121 ? 15.514 6.618 -33.552 1.00 94.94 121 GLU A N 1
ATOM 968 C CA . GLU A 1 121 ? 15.524 6.147 -32.163 1.00 94.94 121 GLU A CA 1
ATOM 969 C C . GLU A 1 121 ? 15.443 7.308 -31.172 1.00 94.94 121 GLU A C 1
ATOM 971 O O . GLU A 1 121 ? 14.643 7.259 -30.240 1.00 94.94 121 GLU A O 1
ATOM 976 N N . LEU A 1 122 ? 16.173 8.399 -31.415 1.00 94.69 122 LEU A N 1
ATOM 977 C CA . LEU A 1 122 ? 16.163 9.591 -30.565 1.00 94.69 122 LEU A CA 1
ATOM 978 C C . LEU A 1 122 ? 14.782 10.271 -30.553 1.00 94.69 122 LEU A C 1
ATOM 980 O O . LEU A 1 122 ? 14.305 10.701 -29.500 1.00 94.69 122 LEU A O 1
ATOM 984 N N . LEU A 1 123 ? 14.083 10.306 -31.693 1.00 94.25 123 LEU A N 1
ATOM 985 C CA . LEU A 1 123 ? 12.695 10.781 -31.764 1.00 94.25 123 LEU A CA 1
ATOM 986 C C . LEU A 1 123 ? 11.728 9.880 -30.980 1.00 94.25 123 LEU A C 1
ATOM 988 O O . LEU A 1 123 ? 10.864 10.392 -30.265 1.00 94.25 123 LEU A O 1
ATOM 992 N N . SER A 1 124 ? 11.885 8.557 -31.075 1.00 95.31 124 SER A N 1
ATOM 993 C CA . SER A 1 124 ? 11.103 7.597 -30.283 1.00 95.31 124 SER A CA 1
ATOM 994 C C . SER A 1 124 ? 11.362 7.769 -28.782 1.00 95.31 124 SER A C 1
ATOM 996 O O . SER A 1 124 ? 10.424 7.892 -27.990 1.00 95.31 124 SER A O 1
ATOM 998 N N . MET A 1 125 ? 12.635 7.889 -28.399 1.00 94.94 125 MET A N 1
ATOM 999 C CA . MET A 1 125 ? 13.077 8.127 -27.027 1.00 94.94 125 MET A CA 1
ATOM 1000 C C . MET A 1 125 ? 12.500 9.432 -26.470 1.00 94.94 125 MET A C 1
ATOM 1002 O O . MET A 1 125 ? 12.018 9.451 -25.342 1.00 94.94 125 MET A O 1
ATOM 1006 N N . LYS A 1 126 ? 12.441 10.504 -27.269 1.00 94.38 126 LYS A N 1
ATOM 1007 C CA . LYS A 1 126 ? 11.788 11.763 -26.878 1.00 94.38 126 LYS A CA 1
ATOM 1008 C C . LYS A 1 126 ? 10.288 11.588 -26.611 1.00 94.38 126 LYS A C 1
ATOM 1010 O O . LYS A 1 126 ? 9.738 12.226 -25.716 1.00 94.38 126 LYS A O 1
ATOM 1015 N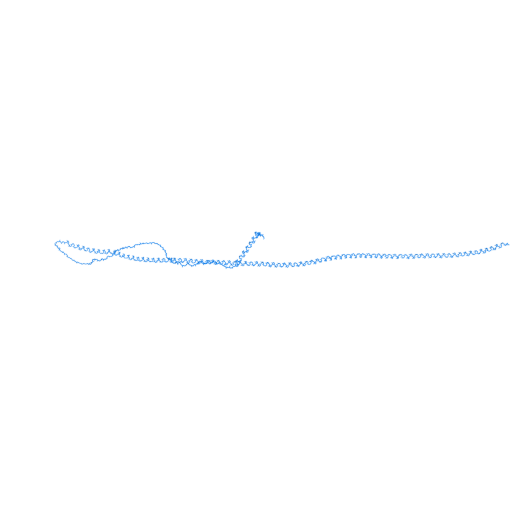 N . GLY A 1 127 ? 9.615 10.724 -27.373 1.00 93.44 127 GLY A N 1
ATOM 1016 C CA . GLY A 1 127 ? 8.228 10.339 -27.106 1.00 93.44 127 GLY A CA 1
ATOM 1017 C C . GLY A 1 127 ? 8.080 9.570 -25.791 1.00 93.44 127 GLY A C 1
ATOM 1018 O O . GLY A 1 127 ? 7.157 9.838 -25.024 1.00 93.44 127 GLY A O 1
ATOM 1019 N N . MET A 1 128 ? 9.006 8.652 -25.504 1.00 92.44 128 MET A N 1
ATOM 1020 C CA . MET A 1 128 ? 9.045 7.927 -24.230 1.00 92.44 128 MET A CA 1
ATOM 1021 C C . MET A 1 128 ? 9.345 8.845 -23.043 1.00 92.44 128 MET A C 1
ATOM 1023 O O . MET A 1 128 ? 8.701 8.706 -22.012 1.00 92.44 128 MET A O 1
ATOM 1027 N N . GLN A 1 129 ? 10.238 9.823 -23.197 1.00 94.88 129 GLN A N 1
ATOM 1028 C CA . GLN A 1 129 ? 10.558 10.797 -22.153 1.00 94.88 129 GLN A CA 1
ATOM 1029 C C . GLN A 1 129 ? 9.308 11.548 -21.672 1.00 94.88 129 GLN A C 1
ATOM 1031 O O . GLN A 1 129 ? 9.049 11.594 -20.475 1.00 94.88 129 GLN A O 1
ATOM 1036 N N . LYS A 1 130 ? 8.470 12.039 -22.595 1.00 95.19 130 LYS A N 1
ATOM 1037 C CA . LYS A 1 130 ? 7.195 12.693 -22.243 1.00 95.19 130 LYS A CA 1
ATOM 1038 C C . LYS A 1 130 ? 6.231 11.764 -21.494 1.00 95.19 130 LYS A C 1
ATOM 1040 O O . LYS A 1 130 ? 5.479 12.204 -20.627 1.00 95.19 130 LYS A O 1
ATOM 1045 N N . LYS A 1 131 ? 6.231 10.468 -21.832 1.00 95.00 131 LYS A N 1
ATOM 1046 C CA . LYS A 1 131 ? 5.445 9.459 -21.102 1.00 95.00 131 LYS A CA 1
ATOM 1047 C C . LYS A 1 131 ? 5.988 9.239 -19.688 1.00 95.00 131 LYS A C 1
ATOM 1049 O O . LYS A 1 131 ? 5.204 9.085 -18.764 1.00 95.00 131 LYS A O 1
ATOM 1054 N N . CYS A 1 132 ? 7.307 9.253 -19.505 1.00 91.44 132 CYS A N 1
ATOM 1055 C CA . CYS A 1 132 ? 7.910 9.184 -18.175 1.00 91.44 132 CYS A CA 1
ATOM 1056 C C . CYS A 1 132 ? 7.551 10.412 -17.328 1.00 91.44 132 CYS A C 1
ATOM 1058 O O . CYS A 1 132 ? 7.171 10.246 -16.177 1.00 91.44 132 CYS A O 1
ATOM 1060 N N . GLU A 1 133 ? 7.606 11.616 -17.907 1.00 96.44 133 GLU A N 1
ATOM 1061 C CA . GLU A 1 133 ? 7.224 12.866 -17.227 1.00 96.44 133 GLU A CA 1
ATOM 1062 C C . GLU A 1 133 ? 5.761 12.823 -16.749 1.00 96.44 133 GLU A C 1
ATOM 1064 O O . GLU A 1 133 ? 5.477 13.084 -15.582 1.00 96.44 133 GLU A O 1
ATOM 1069 N N . THR A 1 134 ? 4.834 12.403 -17.618 1.00 95.88 134 THR A N 1
ATOM 1070 C CA . THR A 1 134 ? 3.408 12.255 -17.259 1.00 95.88 134 THR A CA 1
ATOM 1071 C C . THR A 1 134 ? 3.170 11.190 -16.184 1.00 95.88 134 THR A C 1
ATOM 1073 O O . THR A 1 134 ? 2.442 11.443 -15.226 1.00 95.88 134 THR A O 1
ATOM 1076 N N . LEU A 1 135 ? 3.825 10.028 -16.279 1.00 95.31 135 LEU A N 1
ATOM 1077 C CA . LEU A 1 135 ? 3.749 8.991 -15.241 1.00 95.31 135 LEU A CA 1
ATOM 1078 C C . LEU A 1 135 ? 4.330 9.457 -13.898 1.00 95.31 135 LEU A C 1
ATOM 1080 O O . LEU A 1 135 ? 3.842 9.060 -12.842 1.00 95.31 135 LEU A O 1
ATOM 1084 N N . GLU A 1 136 ? 5.366 10.295 -13.910 1.00 95.25 136 GLU A N 1
ATOM 1085 C CA . GLU A 1 136 ? 5.956 10.846 -12.690 1.00 95.25 136 GLU A CA 1
ATOM 1086 C C . GLU A 1 136 ? 5.011 11.840 -11.994 1.00 95.25 136 GLU A C 1
ATOM 1088 O O . GLU A 1 136 ? 4.917 11.846 -10.764 1.00 95.25 136 GLU A O 1
ATOM 1093 N N . GLU A 1 137 ? 4.257 12.636 -12.756 1.00 96.94 137 GLU A N 1
ATOM 1094 C CA . GLU A 1 137 ? 3.192 13.492 -12.219 1.00 96.94 137 GLU A CA 1
ATOM 1095 C C . GLU A 1 137 ? 2.034 12.678 -11.622 1.00 96.94 137 GLU A C 1
ATOM 1097 O O . GLU A 1 137 ? 1.559 12.993 -10.528 1.00 96.94 137 GLU A O 1
ATOM 1102 N N . GLU A 1 138 ? 1.588 11.618 -12.301 1.00 96.50 138 GLU A N 1
ATOM 1103 C CA . GLU A 1 138 ? 0.560 10.703 -11.783 1.00 96.50 138 GLU A CA 1
ATOM 1104 C C . GLU A 1 138 ? 1.020 9.994 -10.507 1.00 96.50 138 GLU A C 1
ATOM 1106 O O . GLU A 1 138 ? 0.270 9.923 -9.533 1.00 96.50 138 GLU A O 1
ATOM 1111 N N . LYS A 1 139 ? 2.278 9.541 -10.467 1.00 97.06 139 LYS A N 1
ATOM 1112 C CA . LYS A 1 139 ? 2.885 8.955 -9.269 1.00 97.06 139 LYS A CA 1
ATOM 1113 C C . LYS A 1 139 ? 2.849 9.928 -8.088 1.00 97.06 139 LYS A C 1
ATOM 1115 O O . LYS A 1 139 ? 2.444 9.524 -7.003 1.00 97.06 139 LYS A O 1
ATOM 1120 N N . LYS A 1 140 ? 3.224 11.199 -8.284 1.00 97.06 140 LYS A N 1
ATOM 1121 C CA . LYS A 1 140 ? 3.180 12.221 -7.219 1.00 97.06 140 LYS A CA 1
ATOM 1122 C C . LYS A 1 140 ? 1.758 12.440 -6.690 1.00 97.06 140 LYS A C 1
ATOM 1124 O O . LYS A 1 140 ? 1.574 12.527 -5.480 1.00 97.06 140 LYS A O 1
ATOM 1129 N N . LYS A 1 141 ? 0.752 12.471 -7.575 1.00 97.19 141 LYS A N 1
ATOM 1130 C CA . LYS A 1 141 ? -0.667 12.574 -7.179 1.00 97.19 141 LYS A CA 1
ATOM 1131 C C . LYS A 1 141 ? -1.117 11.369 -6.351 1.00 97.19 141 LYS A C 1
ATOM 1133 O O . LYS A 1 141 ? -1.770 11.543 -5.328 1.00 97.19 141 LYS A O 1
ATOM 1138 N N . LEU A 1 142 ? -0.736 10.160 -6.765 1.00 95.75 142 LEU A N 1
ATOM 1139 C CA . LEU A 1 142 ? -1.038 8.935 -6.022 1.00 95.75 142 LEU A CA 1
ATOM 1140 C C . LEU A 1 142 ? -0.347 8.910 -4.652 1.00 95.75 142 LEU A C 1
ATOM 1142 O O . LEU A 1 142 ? -0.963 8.522 -3.664 1.00 95.75 142 LEU A O 1
ATOM 1146 N N . GLU A 1 143 ? 0.912 9.343 -4.564 1.00 95.31 143 GLU A N 1
ATOM 1147 C CA . GLU A 1 143 ? 1.627 9.462 -3.286 1.00 95.31 143 GLU A CA 1
ATOM 1148 C C . GLU A 1 143 ? 0.922 10.442 -2.332 1.00 95.31 143 GLU A C 1
ATOM 1150 O O . GLU A 1 143 ? 0.761 10.139 -1.147 1.00 95.31 143 GLU A O 1
ATOM 1155 N N . GLU A 1 144 ? 0.440 11.579 -2.842 1.00 96.31 144 GLU A N 1
ATOM 1156 C CA . GLU A 1 144 ? -0.349 12.541 -2.066 1.00 96.31 144 GLU A CA 1
ATOM 1157 C C . GLU A 1 144 ? -1.690 11.950 -1.595 1.00 96.31 144 GLU A C 1
ATOM 1159 O O . GLU A 1 144 ? -2.058 12.094 -0.425 1.00 96.31 144 GLU A O 1
ATOM 1164 N N . GLU A 1 145 ? -2.405 11.228 -2.462 1.00 95.88 145 GLU A N 1
ATOM 1165 C CA . GLU A 1 145 ? -3.659 10.555 -2.108 1.00 95.88 145 GLU A CA 1
ATOM 1166 C C . GLU A 1 145 ? -3.448 9.488 -1.026 1.00 95.88 145 GLU A C 1
ATOM 1168 O O . GLU A 1 145 ? -4.207 9.430 -0.058 1.00 95.88 145 GLU A O 1
ATOM 1173 N N . VAL A 1 146 ? -2.374 8.698 -1.117 1.00 95.88 146 VAL A N 1
ATOM 1174 C CA . VAL A 1 146 ? -2.008 7.711 -0.089 1.00 95.88 146 VAL A CA 1
ATOM 1175 C C . VAL A 1 146 ? -1.748 8.384 1.260 1.00 95.88 146 VAL A C 1
ATOM 1177 O O . VAL A 1 146 ? -2.199 7.886 2.295 1.00 95.88 146 VAL A O 1
ATOM 1180 N N . VAL A 1 147 ? -1.058 9.529 1.278 1.00 96.00 147 VAL A N 1
ATOM 1181 C CA . VAL A 1 147 ? -0.820 10.303 2.508 1.00 96.00 147 VAL A CA 1
ATOM 1182 C C . VAL A 1 147 ? -2.138 10.831 3.085 1.00 96.00 147 VAL A C 1
ATOM 1184 O O . VAL A 1 147 ? -2.366 10.716 4.294 1.00 96.00 147 VAL A O 1
ATOM 1187 N N . ASN A 1 148 ? -3.032 11.354 2.241 1.00 95.19 148 ASN A N 1
ATOM 1188 C CA . ASN A 1 148 ? -4.350 11.839 2.659 1.00 95.19 148 ASN A CA 1
ATOM 1189 C C . ASN A 1 148 ? -5.228 10.710 3.219 1.00 95.19 148 ASN A C 1
ATOM 1191 O O . ASN A 1 148 ? -5.795 10.857 4.303 1.00 95.19 148 ASN A O 1
ATOM 1195 N N . LEU A 1 149 ? -5.293 9.562 2.540 1.00 94.94 149 LEU A N 1
ATOM 1196 C CA . LEU A 1 149 ? -6.023 8.382 3.010 1.00 94.94 149 LEU A CA 1
ATOM 1197 C C . LEU A 1 149 ? -5.471 7.872 4.343 1.00 94.94 149 LEU A C 1
ATOM 1199 O O . LEU A 1 149 ? -6.243 7.560 5.249 1.00 94.94 149 LEU A O 1
ATOM 1203 N N . LYS A 1 150 ? -4.144 7.844 4.510 1.00 94.75 150 LYS A N 1
ATOM 1204 C CA . LYS A 1 150 ? -3.510 7.451 5.775 1.00 94.75 150 LYS A CA 1
ATOM 1205 C C . LYS A 1 150 ? -3.897 8.389 6.922 1.00 94.75 150 LYS A C 1
ATOM 1207 O O . LYS A 1 150 ? -4.257 7.902 7.991 1.00 94.75 150 LYS A O 1
ATOM 1212 N N . ARG A 1 151 ? -3.888 9.708 6.692 1.00 93.62 151 ARG A N 1
ATOM 1213 C CA . ARG A 1 151 ? -4.357 10.703 7.674 1.00 93.62 151 ARG A CA 1
ATOM 1214 C C . ARG A 1 151 ? -5.828 10.480 8.032 1.00 93.62 151 ARG A C 1
ATOM 1216 O O . ARG A 1 151 ? -6.176 10.506 9.207 1.00 93.62 151 ARG A O 1
ATOM 1223 N N . HIS A 1 152 ? -6.688 10.242 7.042 1.00 93.06 152 HIS A N 1
ATOM 1224 C CA . HIS A 1 152 ? -8.106 9.963 7.285 1.00 93.06 152 HIS A CA 1
ATOM 1225 C C . HIS A 1 152 ? -8.322 8.692 8.111 1.00 93.06 152 HIS A C 1
ATOM 1227 O O . HIS A 1 152 ? -9.152 8.692 9.020 1.00 93.06 152 HIS A O 1
ATOM 1233 N N . LEU A 1 153 ? -7.564 7.627 7.835 1.00 90.44 153 LEU A N 1
ATOM 1234 C CA . LEU A 1 153 ? -7.611 6.402 8.631 1.00 90.44 153 LEU A CA 1
ATOM 1235 C C . LEU A 1 153 ? -7.155 6.648 10.074 1.00 90.44 153 LEU A C 1
ATOM 1237 O O . LEU A 1 153 ? -7.816 6.178 10.994 1.00 90.44 153 LEU A O 1
ATOM 1241 N N . GLU A 1 154 ? -6.086 7.417 10.286 1.00 90.94 154 GLU A N 1
ATOM 1242 C CA . GLU A 1 154 ? -5.602 7.775 11.624 1.00 90.94 154 GLU A CA 1
ATOM 1243 C C . GLU A 1 154 ? -6.657 8.557 12.423 1.00 90.94 154 GLU 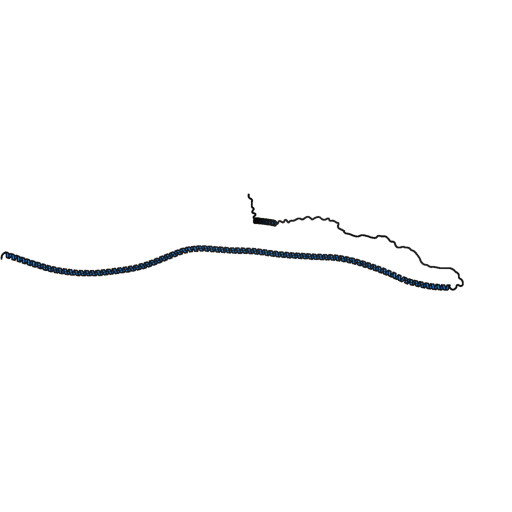A C 1
ATOM 1245 O O . GLU A 1 154 ? -7.012 8.158 13.535 1.00 90.94 154 GLU A O 1
ATOM 1250 N N . VAL A 1 155 ? -7.255 9.594 11.829 1.00 89.81 155 VAL A N 1
ATOM 1251 C CA . VAL A 1 155 ? -8.354 10.350 12.455 1.00 89.81 155 VAL A CA 1
ATOM 1252 C C . VAL A 1 155 ? -9.530 9.429 12.789 1.00 89.81 155 VAL A C 1
ATOM 1254 O O . VAL A 1 155 ? -10.009 9.443 13.921 1.00 89.81 155 VAL A O 1
ATOM 1257 N N . ASN A 1 156 ? -9.939 8.553 11.866 1.00 86.62 156 ASN A N 1
ATOM 1258 C CA . ASN A 1 156 ? -11.044 7.630 12.121 1.00 86.62 156 ASN A CA 1
ATOM 1259 C C . ASN A 1 156 ? -10.732 6.618 13.237 1.00 86.62 156 ASN A C 1
ATOM 1261 O O . ASN A 1 156 ? -11.624 6.255 14.004 1.00 86.62 156 ASN A O 1
ATOM 1265 N N . THR A 1 157 ? -9.479 6.165 13.369 1.00 83.38 157 THR A N 1
ATOM 1266 C CA . THR A 1 157 ? -9.080 5.290 14.485 1.00 83.38 157 THR A CA 1
ATOM 1267 C C . THR A 1 157 ? -9.156 5.994 15.838 1.00 83.38 157 THR A C 1
ATOM 1269 O O . THR A 1 157 ? -9.573 5.370 16.815 1.00 83.38 157 THR A O 1
ATOM 1272 N N . VAL A 1 158 ? -8.829 7.290 15.895 1.00 86.69 158 VAL A N 1
ATOM 1273 C CA . VAL A 1 158 ? -8.952 8.108 17.111 1.00 86.69 158 VAL A CA 1
ATOM 1274 C C . VAL A 1 158 ? -10.420 8.410 17.437 1.00 86.69 158 VAL A C 1
ATOM 1276 O O . VAL A 1 158 ? -10.826 8.311 18.589 1.00 86.69 158 VAL A O 1
ATOM 1279 N N . GLU A 1 159 ? -11.255 8.711 16.444 1.00 85.31 159 GLU A N 1
ATOM 1280 C CA . GLU A 1 159 ? -12.699 8.896 16.656 1.00 85.31 159 GLU A CA 1
ATOM 1281 C C . GLU A 1 159 ? -13.363 7.613 17.174 1.00 85.31 159 GLU A C 1
ATOM 1283 O O . GLU A 1 159 ? -14.139 7.652 18.128 1.00 85.31 159 GLU A O 1
ATOM 1288 N N . ARG A 1 160 ? -13.025 6.449 16.598 1.00 82.06 160 ARG A N 1
ATOM 1289 C CA . ARG A 1 160 ? -13.525 5.151 17.081 1.00 82.06 160 ARG A CA 1
ATOM 1290 C C . ARG A 1 160 ? -13.091 4.866 18.516 1.00 82.06 160 ARG A C 1
ATOM 1292 O O . ARG A 1 160 ? -13.901 4.352 19.284 1.00 82.06 160 ARG A O 1
ATOM 1299 N N . SER A 1 161 ? -11.850 5.190 18.888 1.00 86.44 161 SER A N 1
ATOM 1300 C CA . SER A 1 161 ? -11.379 4.984 20.262 1.00 86.44 161 SER A CA 1
ATOM 1301 C C . SER A 1 161 ? -12.088 5.909 21.253 1.00 86.44 161 SER A C 1
ATOM 1303 O O . SER A 1 161 ? -12.495 5.442 22.314 1.00 86.44 161 SER A O 1
ATOM 1305 N N . GLN A 1 162 ? -12.334 7.170 20.888 1.00 89.44 162 GLN A N 1
ATOM 1306 C CA . GLN A 1 162 ? -13.130 8.102 21.695 1.00 89.44 162 GLN A CA 1
ATOM 1307 C C . GLN A 1 162 ? -14.578 7.622 21.865 1.00 89.44 162 GLN A C 1
ATOM 1309 O O . GLN A 1 162 ? -15.107 7.638 22.974 1.00 89.44 162 GLN A O 1
ATOM 1314 N N . VAL A 1 163 ? -15.225 7.150 20.795 1.00 89.50 163 VAL A N 1
ATOM 1315 C CA . VAL A 1 163 ? -16.594 6.609 20.866 1.00 89.50 163 VAL A CA 1
ATOM 1316 C C . VAL A 1 163 ? -16.662 5.373 21.764 1.00 89.50 163 VAL A C 1
ATOM 1318 O O . VAL A 1 163 ? -17.573 5.268 22.587 1.00 89.50 163 VAL A O 1
ATOM 1321 N N . GLU A 1 164 ? -15.703 4.451 21.648 1.00 89.25 164 GLU A N 1
ATOM 1322 C CA . GLU A 1 164 ? -15.678 3.257 22.498 1.00 89.25 164 GLU A CA 1
ATOM 1323 C C . GLU A 1 164 ? -15.411 3.617 23.969 1.00 89.25 164 GLU A C 1
ATOM 1325 O O . GLU A 1 164 ? -16.047 3.042 24.851 1.00 89.25 164 GLU A O 1
ATOM 1330 N N . GLN A 1 165 ? -14.566 4.618 24.243 1.00 89.75 165 GLN A N 1
ATOM 1331 C CA . GLN A 1 165 ? -14.387 5.165 25.594 1.00 89.75 165 GLN A CA 1
ATOM 1332 C C . GLN A 1 165 ? -15.692 5.742 26.151 1.00 89.75 165 GLN A C 1
ATOM 1334 O O . GLN A 1 165 ? -16.106 5.361 27.242 1.00 89.75 165 GLN A O 1
ATOM 1339 N N . TYR A 1 166 ? -16.400 6.588 25.396 1.00 91.19 166 TYR A N 1
ATOM 1340 C CA . TYR A 1 166 ? -17.686 7.133 25.849 1.00 91.19 166 TYR A CA 1
ATOM 1341 C C . TYR A 1 166 ? -18.716 6.042 26.140 1.00 91.19 166 TYR A C 1
ATOM 1343 O O . TYR A 1 166 ? -19.472 6.137 27.109 1.00 91.19 166 TYR A O 1
ATOM 1351 N N . LYS A 1 167 ? -18.752 4.996 25.315 1.00 94.06 167 LYS A N 1
ATOM 1352 C CA . LYS A 1 167 ? -19.628 3.844 25.522 1.00 94.06 167 LYS A CA 1
ATOM 1353 C C . LYS A 1 167 ? -19.277 3.095 26.812 1.00 94.06 167 LYS A C 1
ATOM 1355 O O . LYS A 1 167 ? -20.183 2.824 27.599 1.00 94.06 167 LYS A O 1
ATOM 1360 N N . GLN A 1 168 ? -17.993 2.821 27.054 1.00 92.62 168 GLN A N 1
ATOM 1361 C CA . GLN A 1 168 ? -17.516 2.195 28.294 1.00 92.62 168 GLN A CA 1
ATOM 1362 C C . GLN A 1 168 ? -17.838 3.058 29.524 1.00 92.62 168 GLN A C 1
ATOM 1364 O O . GLN A 1 168 ? -18.375 2.539 30.499 1.00 92.62 168 GLN A O 1
ATOM 1369 N N . ASP A 1 169 ? -17.631 4.375 29.454 1.00 94.50 169 ASP A N 1
ATOM 1370 C CA . ASP A 1 169 ? -17.935 5.316 30.540 1.00 94.50 169 ASP A CA 1
ATOM 1371 C C . ASP A 1 169 ? -19.431 5.390 30.877 1.00 94.50 169 ASP A C 1
ATOM 1373 O O . ASP A 1 169 ? -19.812 5.577 32.037 1.00 94.50 169 ASP A O 1
ATOM 1377 N N . ILE A 1 170 ? -20.305 5.312 29.867 1.00 93.31 170 ILE A N 1
ATOM 1378 C CA . ILE A 1 170 ? -21.761 5.259 30.065 1.00 93.31 170 ILE A CA 1
ATOM 1379 C C . ILE A 1 170 ? -22.147 3.932 30.721 1.00 93.31 170 ILE A C 1
ATOM 1381 O O . ILE A 1 170 ? -22.916 3.927 31.682 1.00 93.31 170 ILE A O 1
ATOM 1385 N N . GLU A 1 171 ? -21.608 2.817 30.228 1.00 94.38 171 GLU A N 1
ATOM 1386 C CA . GLU A 1 171 ? -21.896 1.491 30.769 1.00 94.38 171 GLU A CA 1
ATOM 1387 C C . GLU A 1 171 ? -21.398 1.347 32.215 1.00 94.38 171 GLU A C 1
ATOM 1389 O O . GLU A 1 171 ? -22.122 0.851 33.078 1.00 94.38 171 GLU A O 1
ATOM 1394 N N . GLU A 1 172 ? -20.196 1.835 32.522 1.00 94.06 172 GLU A N 1
ATOM 1395 C CA . GLU A 1 172 ? -19.638 1.805 33.872 1.00 94.06 172 GLU A CA 1
ATOM 1396 C C . GLU A 1 172 ? -20.395 2.727 34.836 1.00 94.06 172 GLU A C 1
ATOM 1398 O O . GLU A 1 172 ? -20.598 2.361 35.997 1.00 94.06 172 GLU A O 1
ATOM 1403 N N . ARG A 1 173 ? -20.894 3.881 34.365 1.00 94.88 173 ARG A N 1
ATOM 1404 C CA . ARG A 1 173 ? -21.842 4.701 35.140 1.00 94.88 173 ARG A CA 1
ATOM 1405 C C . ARG A 1 173 ? -23.121 3.934 35.456 1.00 94.88 173 ARG A C 1
ATOM 1407 O O . ARG A 1 173 ? -23.484 3.853 36.622 1.00 94.88 173 ARG A O 1
ATOM 1414 N N . ALA A 1 174 ? -23.742 3.302 34.462 1.00 94.44 174 ALA A N 1
ATOM 1415 C CA . ALA A 1 174 ? -24.947 2.505 34.682 1.00 94.44 174 ALA A CA 1
ATOM 1416 C C . ALA A 1 174 ? -24.703 1.344 35.668 1.00 94.44 174 ALA A C 1
ATOM 1418 O O . ALA A 1 174 ? -25.544 1.071 36.524 1.00 94.44 174 ALA A O 1
ATOM 1419 N N . ARG A 1 175 ? -23.537 0.683 35.603 1.00 96.50 175 ARG A N 1
ATOM 1420 C CA . ARG A 1 175 ? -23.153 -0.362 36.570 1.00 96.50 175 ARG A CA 1
ATOM 1421 C C . ARG A 1 175 ? -22.995 0.187 37.987 1.00 96.50 175 ARG A C 1
ATOM 1423 O O . ARG A 1 175 ? -23.458 -0.459 38.926 1.00 96.50 175 ARG A O 1
ATOM 1430 N N . ARG A 1 176 ? -22.362 1.355 38.151 1.00 94.75 176 ARG A N 1
ATOM 1431 C CA . ARG A 1 176 ? -22.228 2.022 39.457 1.00 94.75 176 ARG A CA 1
ATOM 1432 C C . ARG A 1 176 ? -23.587 2.393 40.044 1.00 94.75 176 ARG A C 1
ATOM 1434 O O . ARG A 1 176 ? -23.825 2.056 41.198 1.00 94.75 176 ARG A O 1
ATOM 1441 N N . ASP A 1 177 ? -24.487 2.964 39.247 1.00 95.81 177 ASP A N 1
ATOM 1442 C CA . ASP A 1 177 ? -25.839 3.325 39.692 1.00 95.81 177 ASP A CA 1
ATOM 1443 C C . ASP A 1 177 ? -26.629 2.088 40.154 1.00 95.81 177 ASP A C 1
ATOM 1445 O O . ASP A 1 177 ? -27.275 2.102 41.202 1.00 95.81 177 ASP A O 1
ATOM 1449 N N . VAL A 1 178 ? -26.546 0.976 39.411 1.00 94.88 178 VAL A N 1
ATOM 1450 C CA . VAL A 1 178 ? -27.180 -0.292 39.810 1.00 94.88 178 VAL A CA 1
ATOM 1451 C C . VAL A 1 178 ? -26.582 -0.826 41.112 1.00 94.88 178 VAL A C 1
ATOM 1453 O O . VAL A 1 178 ? -27.329 -1.253 41.993 1.00 94.88 178 VAL A O 1
ATOM 1456 N N . ALA A 1 179 ? -25.254 -0.798 41.256 1.00 95.25 179 ALA A N 1
ATOM 1457 C CA . ALA A 1 179 ? -24.585 -1.243 42.474 1.00 95.25 179 ALA A CA 1
ATOM 1458 C C . ALA A 1 179 ? -24.988 -0.385 43.685 1.00 95.25 179 ALA A C 1
ATOM 1460 O O . ALA A 1 179 ? -25.333 -0.936 44.730 1.00 95.25 179 ALA A O 1
ATOM 1461 N N . GLU A 1 180 ? -25.028 0.941 43.537 1.00 94.56 180 GLU A N 1
ATOM 1462 C CA . GLU A 1 180 ? -25.476 1.868 44.579 1.00 94.56 180 GLU A CA 1
ATOM 1463 C C . GLU A 1 180 ? -26.924 1.574 44.989 1.00 94.56 180 GLU A C 1
ATOM 1465 O O . GLU A 1 180 ? -27.194 1.327 46.167 1.00 94.56 180 GLU A O 1
ATOM 1470 N N . LYS A 1 181 ? -27.847 1.460 44.025 1.00 95.56 181 LYS A N 1
ATOM 1471 C CA . LYS A 1 181 ? -29.250 1.111 44.307 1.00 95.56 181 LYS A CA 1
ATOM 1472 C C . LYS A 1 181 ? -29.396 -0.243 44.998 1.00 95.56 181 LYS A C 1
ATOM 1474 O O . LYS A 1 181 ? -30.262 -0.406 45.856 1.00 95.56 181 LYS A O 1
ATOM 1479 N N . LEU A 1 182 ? -28.541 -1.213 44.676 1.00 93.69 182 LEU A N 1
ATOM 1480 C CA . LEU A 1 182 ? -28.528 -2.518 45.335 1.00 93.69 182 LEU A CA 1
ATOM 1481 C C . LEU A 1 182 ? -28.028 -2.417 46.785 1.00 93.69 182 LEU A C 1
ATOM 1483 O O . LEU A 1 182 ? -28.587 -3.072 47.671 1.00 93.69 182 LEU A O 1
ATOM 1487 N N . THR A 1 183 ? -27.034 -1.565 47.059 1.00 93.12 183 THR A N 1
ATOM 1488 C CA . THR A 1 183 ? -26.592 -1.280 48.435 1.00 93.12 183 THR A CA 1
ATOM 1489 C C . THR A 1 183 ? -27.660 -0.545 49.246 1.00 93.12 183 THR A C 1
ATOM 1491 O O . THR A 1 183 ? -27.932 -0.954 50.374 1.00 93.12 183 THR A O 1
ATOM 1494 N N . GLU A 1 184 ? -28.340 0.450 48.666 1.00 94.00 184 GLU A N 1
ATOM 1495 C CA . GLU A 1 184 ? -29.468 1.147 49.300 1.00 94.00 184 GLU A CA 1
ATOM 1496 C C . GLU A 1 184 ? -30.604 0.166 49.633 1.00 94.00 184 GLU A C 1
ATOM 1498 O O . GLU A 1 184 ? -31.099 0.136 50.760 1.00 94.00 184 GLU A O 1
ATOM 1503 N N . LEU A 1 185 ? -30.991 -0.695 48.684 1.00 94.31 185 LEU A N 1
ATOM 1504 C CA . LEU A 1 185 ? -32.004 -1.728 48.915 1.00 94.31 185 LEU A CA 1
ATOM 1505 C C . LEU A 1 185 ? -31.583 -2.704 50.015 1.00 94.31 185 LEU A C 1
ATOM 1507 O O . LEU A 1 185 ? -32.405 -3.060 50.859 1.00 94.31 185 LEU A O 1
ATOM 1511 N N . SER A 1 186 ? -30.312 -3.108 50.035 1.00 93.75 186 SER A N 1
ATOM 1512 C CA . SER A 1 186 ? -29.774 -3.990 51.076 1.00 93.75 186 SER A CA 1
ATOM 1513 C C . SER A 1 186 ? -29.876 -3.345 52.461 1.00 93.75 186 SER A C 1
ATOM 1515 O O . SER A 1 186 ? -30.315 -3.999 53.408 1.00 93.75 186 SER A O 1
ATOM 1517 N N . GLN A 1 187 ? -29.557 -2.050 52.576 1.00 94.75 187 GLN A N 1
ATOM 1518 C CA . GLN A 1 187 ? -29.728 -1.283 53.814 1.00 94.75 187 GLN A CA 1
ATOM 1519 C C . GLN A 1 187 ? -31.203 -1.185 54.221 1.00 94.75 187 GLN A C 1
ATOM 1521 O O . GLN A 1 187 ? -31.538 -1.454 55.370 1.00 94.75 187 GLN A O 1
ATOM 1526 N N . VAL A 1 188 ? -32.108 -0.872 53.287 1.00 93.75 188 VAL A N 1
ATOM 1527 C CA . VAL A 1 188 ? -33.551 -0.776 53.572 1.00 93.75 188 VAL A CA 1
ATOM 1528 C C . VAL A 1 188 ? -34.123 -2.117 54.031 1.00 93.75 188 VAL A C 1
ATOM 1530 O O . VAL A 1 188 ? -34.905 -2.156 54.981 1.00 93.75 188 VAL A O 1
ATOM 1533 N N . VAL A 1 189 ? -33.746 -3.222 53.384 1.00 94.25 189 VAL A N 1
ATOM 1534 C CA . VAL A 1 189 ? -34.167 -4.572 53.791 1.00 94.25 189 VAL A CA 1
ATOM 1535 C C . VAL A 1 189 ? -33.670 -4.884 55.200 1.00 94.25 189 VAL A C 1
ATOM 1537 O O . VAL A 1 189 ? -34.439 -5.397 56.015 1.00 94.25 189 VAL A O 1
ATOM 1540 N N . GLN A 1 190 ? -32.424 -4.530 55.513 1.00 91.00 190 GLN A N 1
ATOM 1541 C CA . GLN A 1 190 ? -31.866 -4.717 56.846 1.00 91.00 190 GLN A CA 1
ATOM 1542 C C . GLN A 1 190 ? -32.593 -3.860 57.897 1.00 91.00 190 GLN A C 1
ATOM 1544 O O . GLN A 1 190 ? -33.036 -4.400 58.910 1.00 91.00 190 GLN A O 1
ATOM 1549 N N . CYS A 1 191 ? -32.842 -2.573 57.626 1.00 92.31 191 CYS A N 1
ATOM 1550 C CA . CYS A 1 191 ? -33.627 -1.706 58.510 1.00 92.31 191 CYS A CA 1
ATOM 1551 C C . CYS A 1 191 ? -35.054 -2.229 58.732 1.00 92.31 191 CYS A C 1
ATOM 1553 O O . CYS A 1 191 ? -35.561 -2.161 59.851 1.00 92.31 191 CYS A O 1
ATOM 1555 N N . LYS A 1 192 ? -35.710 -2.764 57.691 1.00 90.06 192 LYS A N 1
ATOM 1556 C CA . LYS A 1 192 ? -37.043 -3.377 57.821 1.00 90.06 192 LYS A CA 1
ATOM 1557 C C . LYS A 1 192 ? -37.010 -4.604 58.725 1.00 90.06 192 LYS A C 1
ATOM 1559 O O . LYS A 1 192 ? -37.861 -4.714 59.601 1.00 90.06 192 LYS A O 1
ATOM 1564 N N . ARG A 1 193 ? -36.018 -5.484 58.556 1.00 90.50 193 ARG A N 1
ATOM 1565 C CA . ARG A 1 193 ? -35.837 -6.668 59.409 1.00 90.50 193 ARG A CA 1
ATOM 1566 C C . ARG A 1 193 ? -35.616 -6.269 60.871 1.00 90.50 193 ARG A C 1
ATOM 1568 O O . ARG A 1 193 ? -36.256 -6.817 61.757 1.00 90.50 193 ARG A O 1
ATOM 1575 N N . GLU A 1 194 ? -34.767 -5.276 61.124 1.00 91.38 194 GLU A N 1
ATOM 1576 C CA . GLU A 1 194 ? -34.512 -4.762 62.477 1.00 91.38 194 GLU A CA 1
ATOM 1577 C C . GLU A 1 194 ? -35.742 -4.096 63.106 1.00 91.38 194 GLU A C 1
ATOM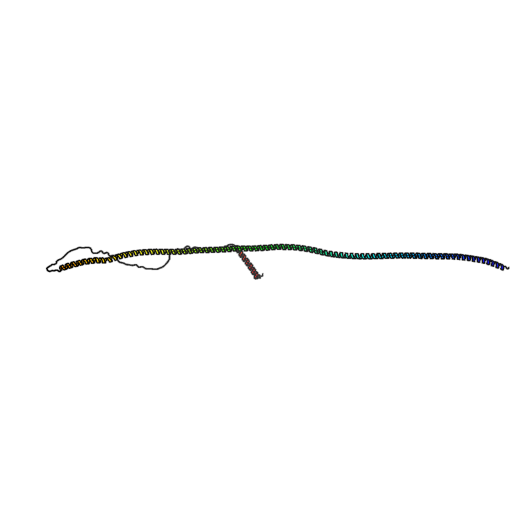 1579 O O . GLU A 1 194 ? -35.968 -4.225 64.308 1.00 91.38 194 GLU A O 1
ATOM 1584 N N . ALA A 1 195 ? -36.545 -3.380 62.315 1.00 90.31 195 ALA A N 1
ATOM 1585 C CA . ALA A 1 195 ? -37.797 -2.794 62.783 1.00 90.31 195 ALA A CA 1
ATOM 1586 C C . ALA A 1 195 ? -38.845 -3.869 63.117 1.00 90.31 195 ALA A C 1
ATOM 1588 O O . ALA A 1 195 ? -39.534 -3.750 64.127 1.00 90.31 195 ALA A O 1
ATOM 1589 N N . GLU A 1 196 ? -38.942 -4.925 62.304 1.00 90.94 196 GLU A N 1
ATOM 1590 C CA . GLU A 1 196 ? -39.830 -6.063 62.560 1.00 90.94 196 GLU A CA 1
ATOM 1591 C C . GLU A 1 196 ? -39.426 -6.815 63.837 1.00 90.94 196 GLU A C 1
ATOM 1593 O O . GLU A 1 196 ? -40.281 -7.122 64.665 1.00 90.94 196 GLU A O 1
ATOM 1598 N N . GLU A 1 197 ? -38.130 -7.057 64.045 1.00 91.94 197 GLU A N 1
ATOM 1599 C CA . GLU A 1 197 ? -37.635 -7.687 65.275 1.00 91.94 197 GLU A CA 1
ATOM 1600 C C . GLU A 1 197 ? -37.873 -6.814 66.514 1.00 91.94 197 GLU A C 1
ATOM 1602 O O . GLU A 1 197 ? -38.291 -7.332 67.550 1.00 91.94 197 GLU A O 1
ATOM 1607 N N . ARG A 1 198 ? -37.709 -5.487 66.408 1.00 91.81 198 ARG A N 1
ATOM 1608 C CA . ARG A 1 198 ? -38.105 -4.560 67.483 1.00 91.81 198 ARG A CA 1
ATOM 1609 C C . ARG A 1 198 ? -39.600 -4.653 67.792 1.00 91.81 198 ARG A C 1
ATOM 1611 O O . ARG A 1 198 ? -39.962 -4.817 68.950 1.00 91.81 198 ARG A O 1
ATOM 1618 N N . ALA A 1 199 ? -40.460 -4.658 66.774 1.00 91.44 199 ALA A N 1
ATOM 1619 C CA . ALA A 1 199 ? -41.901 -4.812 66.971 1.00 91.44 199 ALA A CA 1
ATOM 1620 C C . ALA A 1 199 ? -42.266 -6.160 67.627 1.00 91.44 199 ALA A C 1
ATOM 1622 O O . ALA A 1 199 ? -43.135 -6.207 68.497 1.00 91.44 199 ALA A O 1
ATOM 1623 N N . LYS A 1 200 ? -41.588 -7.260 67.262 1.00 92.75 200 LYS A N 1
ATOM 1624 C CA . LYS A 1 200 ? -41.764 -8.566 67.924 1.00 92.75 200 LYS A CA 1
ATOM 1625 C C . LYS A 1 200 ? -41.360 -8.518 69.397 1.00 92.75 200 LYS A C 1
ATOM 1627 O O . LYS A 1 200 ? -42.077 -9.070 70.232 1.00 92.75 200 LYS A O 1
ATOM 1632 N N . GLN A 1 201 ? -40.244 -7.865 69.723 1.00 91.12 201 GLN A N 1
ATOM 1633 C CA . GLN A 1 201 ? -39.800 -7.684 71.108 1.00 91.12 201 GLN A CA 1
ATOM 1634 C C . GLN A 1 201 ? -40.783 -6.834 71.919 1.00 91.12 201 GLN A C 1
ATOM 1636 O O . GLN A 1 201 ? -41.117 -7.225 73.036 1.00 91.12 201 GLN A O 1
ATOM 1641 N N . ASP A 1 202 ? -41.308 -5.746 71.352 1.00 91.94 202 ASP A N 1
ATOM 1642 C CA . ASP A 1 202 ? -42.314 -4.899 72.005 1.00 91.94 202 ASP A CA 1
ATOM 1643 C C . ASP A 1 202 ? -43.603 -5.683 72.295 1.00 91.94 202 ASP A C 1
ATOM 1645 O O . ASP A 1 202 ? -44.131 -5.638 73.408 1.00 91.94 202 ASP A O 1
ATOM 1649 N N . VAL A 1 203 ? -44.086 -6.475 71.328 1.00 91.88 203 VAL A N 1
ATOM 1650 C CA . VAL A 1 203 ? -45.250 -7.358 71.523 1.00 91.88 203 VAL A CA 1
ATOM 1651 C C . VAL A 1 203 ? -44.978 -8.406 72.603 1.00 91.88 203 VAL A C 1
ATOM 1653 O O . VAL A 1 203 ? -45.831 -8.635 73.461 1.00 91.88 203 VAL A O 1
ATOM 1656 N N . ALA A 1 204 ? -43.795 -9.022 72.611 1.00 93.00 204 ALA A N 1
ATOM 1657 C CA . ALA A 1 204 ? -43.409 -9.967 73.656 1.00 93.00 204 ALA A CA 1
ATOM 1658 C C . ALA A 1 204 ? -43.334 -9.300 75.044 1.00 93.00 204 ALA A C 1
ATOM 1660 O O . ALA A 1 204 ? -43.753 -9.901 76.036 1.00 93.00 204 ALA A O 1
ATOM 1661 N N . GLY A 1 205 ? -42.849 -8.056 75.114 1.00 91.25 205 GLY A N 1
ATOM 1662 C CA . GLY A 1 205 ? -42.842 -7.231 76.322 1.00 91.25 205 GLY A CA 1
ATOM 1663 C C . GLY A 1 205 ? -44.253 -6.976 76.849 1.00 91.25 205 GLY A C 1
ATOM 1664 O O . GLY A 1 205 ? -44.548 -7.329 77.991 1.00 91.25 205 GLY A O 1
ATOM 1665 N N . MET A 1 206 ? -45.152 -6.481 75.994 1.00 92.88 206 MET A N 1
ATOM 1666 C CA . MET A 1 206 ? -46.561 -6.261 76.345 1.00 92.88 206 MET A CA 1
ATOM 1667 C C . MET A 1 206 ? -47.255 -7.550 76.804 1.00 92.88 206 MET A C 1
ATOM 1669 O O . MET A 1 206 ? -48.002 -7.536 77.779 1.00 92.88 206 MET A O 1
ATOM 1673 N N . LEU A 1 207 ? -46.996 -8.687 76.149 1.00 92.25 207 LEU A N 1
ATOM 1674 C CA . LEU A 1 207 ? -47.545 -9.982 76.566 1.00 92.25 207 LEU A CA 1
ATOM 1675 C C . LEU A 1 207 ? -47.042 -10.407 77.948 1.00 92.25 207 LEU A C 1
ATOM 1677 O O . LEU A 1 207 ? -47.812 -10.950 78.742 1.00 92.25 207 LEU A O 1
ATOM 1681 N N . LYS A 1 208 ? -45.767 -10.152 78.258 1.00 93.00 208 LYS A N 1
ATOM 1682 C CA . LYS A 1 208 ? -45.197 -10.436 79.578 1.00 93.00 208 LYS A CA 1
ATOM 1683 C C . LYS A 1 208 ? -45.839 -9.567 80.660 1.00 93.00 208 LYS A C 1
ATOM 1685 O O . LYS A 1 208 ? -46.205 -10.098 81.706 1.00 93.00 208 LYS A O 1
ATOM 1690 N N . GLU A 1 209 ? -46.015 -8.273 80.406 1.00 90.94 209 GLU A N 1
ATOM 1691 C CA . GLU A 1 209 ? -46.706 -7.353 81.321 1.00 90.94 209 GLU A CA 1
ATOM 1692 C C . GLU A 1 209 ? -48.167 -7.759 81.535 1.00 90.94 209 GLU A C 1
ATOM 1694 O O . GLU A 1 209 ? -48.616 -7.869 82.675 1.00 90.94 209 GLU A O 1
ATOM 1699 N N . LEU A 1 210 ? -48.892 -8.076 80.457 1.00 92.00 210 LEU A N 1
ATOM 1700 C CA . LEU A 1 210 ? -50.268 -8.570 80.530 1.00 92.00 210 LEU A CA 1
ATOM 1701 C C . LEU A 1 210 ? -50.350 -9.866 81.350 1.00 92.00 210 LEU A C 1
ATOM 1703 O O . LEU A 1 210 ? -51.225 -10.008 82.203 1.00 92.00 210 LEU A O 1
ATOM 1707 N N . SER A 1 211 ? -49.418 -10.800 81.134 1.00 92.25 211 SER A N 1
ATOM 1708 C CA . SER A 1 211 ? -49.342 -12.044 81.903 1.00 92.25 211 SER A CA 1
ATOM 1709 C C . SER A 1 211 ? -49.104 -11.780 83.393 1.00 92.25 211 SER A C 1
ATOM 1711 O O . SER A 1 211 ? -49.724 -12.434 84.229 1.00 92.25 211 SER A O 1
ATOM 1713 N N . GLN A 1 212 ? -48.231 -10.831 83.740 1.00 93.88 212 GLN A N 1
ATOM 1714 C CA . GLN A 1 212 ? -47.980 -10.440 85.131 1.00 93.88 212 GLN A CA 1
ATOM 1715 C C . GLN A 1 212 ? -49.198 -9.758 85.762 1.00 93.88 212 GLN A C 1
ATOM 1717 O O . GLN A 1 212 ? -49.534 -10.041 86.915 1.00 93.88 212 GLN A O 1
ATOM 1722 N N . PHE A 1 213 ? -49.886 -8.894 85.013 1.00 91.94 213 PHE A N 1
ATOM 1723 C CA . PHE A 1 213 ? -51.114 -8.245 85.461 1.00 91.94 213 PHE A CA 1
ATOM 1724 C C . PHE A 1 213 ? -52.208 -9.276 85.755 1.00 91.94 213 PHE A C 1
ATOM 1726 O O . PHE A 1 213 ? -52.758 -9.280 86.854 1.00 91.94 213 PHE A O 1
ATOM 1733 N N . LEU A 1 214 ? -52.461 -10.205 84.827 1.00 92.81 214 LEU A N 1
ATOM 1734 C CA . LEU A 1 214 ? -53.427 -11.292 85.015 1.00 92.81 214 LEU A CA 1
ATOM 1735 C C . LEU A 1 214 ? -53.078 -12.173 86.219 1.00 92.81 214 LEU A C 1
ATOM 1737 O O . LEU A 1 214 ? -53.961 -12.533 86.993 1.00 92.81 214 LEU A O 1
ATOM 1741 N N . GLN A 1 215 ? -51.796 -12.486 86.420 1.00 91.31 215 GLN A N 1
ATOM 1742 C CA . GLN A 1 215 ? -51.349 -13.247 87.585 1.00 91.31 215 GLN A CA 1
ATOM 1743 C C . GLN A 1 215 ? -51.570 -12.476 88.898 1.00 91.31 215 GLN A C 1
ATOM 1745 O O . GLN A 1 215 ? -51.998 -13.062 89.890 1.00 91.31 215 GLN A O 1
ATOM 1750 N N . THR A 1 216 ? -51.325 -11.163 88.902 1.00 89.56 216 THR A N 1
ATOM 1751 C CA . THR A 1 216 ? -51.566 -10.289 90.063 1.00 89.56 216 THR A CA 1
ATOM 1752 C C . THR A 1 216 ? -53.058 -10.179 90.369 1.00 89.56 216 THR A C 1
ATOM 1754 O O . THR A 1 216 ? -53.454 -10.258 91.531 1.00 89.56 216 THR A O 1
ATOM 1757 N N . GLN A 1 217 ? -53.897 -10.056 89.337 1.00 91.31 217 GLN A N 1
ATOM 1758 C CA . GLN A 1 217 ? -55.349 -10.064 89.479 1.00 91.31 217 GLN A CA 1
ATOM 1759 C C . GLN A 1 217 ? -55.842 -11.398 90.056 1.00 91.31 217 GLN A C 1
ATOM 1761 O O . GLN A 1 217 ? -56.597 -11.396 91.026 1.00 91.31 217 GLN A O 1
ATOM 1766 N N . ALA A 1 218 ? -55.369 -12.528 89.522 1.00 87.50 218 ALA A N 1
ATOM 1767 C CA . ALA A 1 218 ? -55.714 -13.851 90.038 1.00 87.50 218 ALA A CA 1
ATOM 1768 C C . ALA A 1 218 ? -55.300 -14.015 91.513 1.00 87.50 218 ALA A C 1
ATOM 1770 O O . ALA A 1 218 ? -56.082 -14.510 92.324 1.00 87.50 218 ALA A O 1
ATOM 1771 N N . ALA A 1 219 ? -54.107 -13.538 91.886 1.00 89.50 219 ALA A N 1
ATOM 1772 C CA . ALA A 1 219 ? -53.639 -13.552 93.271 1.00 89.50 219 ALA A CA 1
ATOM 1773 C C . ALA A 1 219 ? -54.485 -12.651 94.193 1.00 89.50 219 ALA A C 1
ATOM 1775 O O . ALA A 1 219 ? -54.746 -13.013 95.341 1.00 89.50 219 ALA A O 1
ATOM 1776 N N . TYR A 1 220 ? -54.940 -11.494 93.702 1.00 90.88 220 TYR A N 1
ATOM 1777 C CA . TYR A 1 220 ? -55.836 -10.604 94.440 1.00 90.88 220 TYR A CA 1
ATOM 1778 C C . TYR A 1 220 ? -57.202 -11.255 94.699 1.00 90.88 220 TYR A C 1
ATOM 1780 O O . TYR A 1 220 ? -57.674 -11.255 95.837 1.00 90.88 220 TYR A O 1
ATOM 1788 N N . GLU A 1 221 ? -57.814 -11.855 93.674 1.00 90.19 221 GLU A N 1
ATOM 1789 C CA . GLU A 1 221 ? -59.087 -12.578 93.799 1.00 90.19 221 GLU A CA 1
ATOM 1790 C C . GLU A 1 221 ? -58.970 -13.775 94.758 1.00 90.19 221 GLU A C 1
ATOM 1792 O O . GLU A 1 221 ? -59.836 -13.971 95.618 1.00 90.19 221 GLU A O 1
ATOM 1797 N N . GLU A 1 222 ? -57.875 -14.542 94.675 1.00 89.19 222 GLU A N 1
ATOM 1798 C CA . GLU A 1 222 ? -57.599 -15.638 95.609 1.00 89.19 222 GLU A CA 1
ATOM 1799 C C . GLU A 1 222 ? -57.449 -15.126 97.048 1.00 89.19 222 GLU A C 1
ATOM 1801 O O . GLU A 1 222 ? -58.015 -15.721 97.973 1.00 89.19 222 GLU A O 1
ATOM 1806 N N . ASN A 1 223 ? -56.734 -14.014 97.258 1.00 91.12 223 ASN A N 1
ATOM 1807 C CA . ASN A 1 223 ? -56.560 -13.446 98.591 1.00 91.12 223 ASN A CA 1
ATOM 1808 C C . ASN A 1 223 ? -57.882 -12.920 99.167 1.00 91.12 223 ASN A C 1
ATOM 1810 O O . ASN A 1 223 ? -58.198 -13.210 100.319 1.00 91.12 223 ASN A O 1
ATOM 1814 N N . LEU A 1 224 ? -58.703 -12.235 98.367 1.00 90.44 224 LEU A N 1
ATOM 1815 C CA . LEU A 1 224 ? -60.026 -11.773 98.792 1.00 90.44 224 LEU A CA 1
ATOM 1816 C C . LEU A 1 224 ? -60.913 -12.951 99.229 1.00 90.44 224 LEU A C 1
ATOM 1818 O O . LEU A 1 224 ? -61.558 -12.914 100.281 1.00 90.44 224 LEU A O 1
ATOM 1822 N N . LEU A 1 225 ? -60.906 -14.039 98.451 1.00 91.62 225 LEU A N 1
ATOM 1823 C CA . LEU A 1 225 ? -61.634 -15.259 98.793 1.00 91.62 225 LEU A CA 1
ATOM 1824 C C . LEU A 1 225 ? -61.073 -15.922 100.062 1.00 91.62 225 LEU A C 1
ATOM 1826 O O . LEU A 1 225 ? -61.838 -16.427 100.890 1.00 91.62 225 LEU A O 1
ATOM 1830 N N . ARG A 1 226 ? -59.747 -15.932 100.229 1.00 89.75 226 ARG A N 1
ATOM 1831 C CA . ARG A 1 226 ? -59.062 -16.453 101.419 1.00 89.75 226 ARG A CA 1
ATOM 1832 C C . ARG A 1 226 ? -59.423 -15.645 102.665 1.00 89.75 226 ARG A C 1
ATOM 1834 O O . ARG A 1 226 ? -59.754 -16.245 103.685 1.00 89.75 226 ARG A O 1
ATOM 1841 N N . GLU A 1 227 ? -59.416 -14.319 102.594 1.00 88.62 227 GLU A N 1
ATOM 1842 C CA . GLU A 1 227 ? -59.807 -13.431 103.694 1.00 88.62 227 GLU A CA 1
ATOM 1843 C C . GLU A 1 227 ? -61.275 -13.618 104.083 1.00 88.62 227 GLU A C 1
ATOM 1845 O O . GLU A 1 227 ? -61.570 -13.788 105.266 1.00 88.62 227 GLU A O 1
ATOM 1850 N N . TYR A 1 228 ? -62.190 -13.697 103.109 1.00 90.44 228 TYR A N 1
ATOM 1851 C CA . TYR A 1 228 ? -63.603 -13.990 103.368 1.00 90.44 228 TYR A CA 1
ATOM 1852 C C . TYR A 1 228 ? -63.788 -15.333 104.091 1.00 90.44 228 TYR A C 1
ATOM 1854 O O . TYR A 1 228 ? -64.481 -15.413 105.112 1.00 90.44 228 TYR A O 1
ATOM 1862 N N . LYS A 1 229 ? -63.121 -16.390 103.606 1.00 91.62 229 LYS A N 1
ATOM 1863 C CA . LYS A 1 229 ? -63.126 -17.708 104.260 1.00 91.62 229 LYS A CA 1
ATOM 1864 C C . LYS A 1 229 ? -62.567 -17.623 105.681 1.00 91.62 229 LYS A C 1
ATOM 1866 O O . LYS A 1 229 ? -63.176 -18.165 106.598 1.00 91.62 229 LYS A O 1
ATOM 1871 N N . ASN A 1 230 ? -61.462 -16.910 105.891 1.00 92.00 230 ASN A N 1
ATOM 1872 C CA . ASN A 1 230 ? -60.844 -16.746 107.209 1.00 92.00 230 ASN A CA 1
ATOM 1873 C C . ASN A 1 230 ? -61.731 -15.962 108.187 1.00 92.00 230 ASN A C 1
ATOM 1875 O O . ASN A 1 230 ? -61.821 -16.332 109.361 1.00 92.00 230 ASN A O 1
ATOM 1879 N N . ALA A 1 231 ? -62.411 -14.912 107.725 1.00 90.50 231 ALA A N 1
ATOM 1880 C CA . ALA A 1 231 ? -63.367 -14.150 108.524 1.00 90.50 231 ALA A CA 1
ATOM 1881 C C . ALA A 1 231 ? -64.568 -15.019 108.929 1.00 90.50 231 ALA A C 1
ATOM 1883 O O . ALA A 1 231 ? -64.940 -15.051 110.102 1.00 90.50 231 ALA A O 1
ATOM 1884 N N . SER A 1 232 ? -65.110 -15.801 107.989 1.00 91.69 232 SER A N 1
ATOM 1885 C CA . SER A 1 232 ? -66.174 -16.775 108.258 1.00 91.69 232 SER A CA 1
ATOM 1886 C C . SER A 1 232 ? -65.731 -17.849 109.262 1.00 91.69 232 SER A C 1
ATOM 1888 O O . SER A 1 232 ? -66.430 -18.110 110.243 1.00 91.69 232 SER A O 1
ATOM 1890 N N . ILE A 1 233 ? -64.530 -18.416 109.094 1.00 90.44 233 ILE A N 1
ATOM 1891 C CA . ILE A 1 233 ? -63.935 -19.367 110.047 1.00 90.44 233 ILE A CA 1
ATOM 1892 C C . ILE A 1 233 ? -63.789 -18.730 111.432 1.00 90.44 233 ILE A C 1
ATOM 1894 O O . ILE A 1 233 ? -64.145 -19.348 112.434 1.00 90.44 233 ILE A O 1
ATOM 1898 N N . SER A 1 234 ? -63.307 -17.488 111.506 1.00 89.56 234 SER A N 1
ATOM 1899 C CA . SER A 1 234 ? -63.150 -16.759 112.770 1.00 89.56 234 SER A CA 1
ATOM 1900 C C . SER A 1 234 ? -64.497 -16.534 113.460 1.00 89.56 234 SER A C 1
ATOM 1902 O O . SER A 1 234 ? -64.625 -16.779 114.660 1.00 89.56 234 SER A O 1
ATOM 1904 N N . GLN A 1 235 ? -65.532 -16.160 112.704 1.00 90.56 235 GLN A N 1
ATOM 1905 C CA . GLN A 1 235 ? -66.897 -16.022 113.211 1.00 90.56 235 GLN A CA 1
ATOM 1906 C C . GLN A 1 235 ? -67.433 -17.349 113.767 1.00 90.56 235 GLN A C 1
ATOM 1908 O O . GLN A 1 235 ? -67.942 -17.390 114.890 1.00 90.56 235 GLN A O 1
ATOM 1913 N N . MET A 1 236 ? -67.279 -18.447 113.022 1.00 90.56 236 MET A N 1
ATOM 1914 C CA . MET A 1 236 ? -67.672 -19.780 113.485 1.00 90.56 236 MET A CA 1
ATOM 1915 C C . MET A 1 236 ? -66.911 -20.180 114.752 1.00 90.56 236 MET A C 1
ATOM 1917 O O . MET A 1 236 ? -67.514 -20.684 115.697 1.00 90.56 236 MET A O 1
ATOM 1921 N N . LYS A 1 237 ? -65.611 -19.882 114.826 1.00 90.38 237 LYS A N 1
ATOM 1922 C CA . LYS A 1 237 ? -64.776 -20.153 116.002 1.00 90.38 237 LYS A CA 1
ATOM 1923 C C . LYS A 1 237 ? -65.266 -19.404 117.244 1.00 90.38 237 LYS A C 1
ATOM 1925 O O . LYS A 1 237 ? -65.334 -19.993 118.321 1.00 90.38 237 LYS A O 1
ATOM 1930 N N . HIS A 1 238 ? -65.664 -18.138 117.108 1.00 89.25 238 HIS A N 1
ATOM 1931 C CA . HIS A 1 238 ? -66.289 -17.392 118.204 1.00 89.25 238 HIS A CA 1
ATOM 1932 C C . HIS A 1 238 ? -67.623 -18.009 118.638 1.00 89.25 238 HIS A C 1
ATOM 1934 O O . HIS A 1 238 ? -67.883 -18.107 119.839 1.00 89.25 238 HIS A O 1
ATOM 1940 N N . LYS A 1 239 ? -68.447 -18.471 117.687 1.00 93.00 239 LYS A N 1
ATOM 1941 C CA . LYS A 1 239 ? -69.722 -19.131 117.996 1.00 93.00 239 LYS A CA 1
ATOM 1942 C C . LYS A 1 239 ? -69.518 -20.453 118.740 1.00 93.00 239 LYS A C 1
ATOM 1944 O O . LYS A 1 239 ? -70.213 -20.685 119.726 1.00 93.00 239 LYS A O 1
ATOM 1949 N N . ILE A 1 240 ? -68.548 -21.266 118.318 1.00 91.62 240 ILE A N 1
ATOM 1950 C CA . ILE A 1 240 ? -68.152 -22.502 119.013 1.00 91.62 240 ILE A CA 1
ATOM 1951 C C . ILE A 1 240 ? -67.728 -22.178 120.447 1.00 91.62 240 ILE A C 1
ATOM 1953 O O . ILE A 1 240 ? -68.297 -22.732 121.380 1.00 91.62 240 ILE A O 1
ATOM 1957 N N . LYS A 1 241 ? -66.829 -21.205 120.640 1.00 92.69 241 LYS A N 1
ATOM 1958 C CA . LYS A 1 241 ? -66.348 -20.818 121.976 1.00 92.69 241 LYS A CA 1
ATOM 1959 C C . LYS A 1 241 ? -67.477 -20.357 122.913 1.00 92.69 241 LYS A C 1
ATOM 1961 O O . LYS A 1 241 ? -67.449 -20.639 124.112 1.00 92.69 241 LYS A O 1
ATOM 1966 N N . TYR A 1 242 ? -68.471 -19.642 122.379 1.00 88.88 242 TYR A N 1
ATOM 1967 C CA . TYR A 1 242 ? -69.658 -19.234 123.137 1.00 88.88 242 TYR A CA 1
ATOM 1968 C C . TYR A 1 242 ? -70.487 -20.446 123.582 1.00 88.88 242 TYR A C 1
ATOM 1970 O O . TYR A 1 242 ? -70.794 -20.568 124.765 1.00 88.88 242 TYR A O 1
ATOM 1978 N N . LEU A 1 243 ? -70.791 -21.362 122.655 1.00 91.75 243 LEU A N 1
ATOM 1979 C CA . LEU A 1 243 ? -71.558 -22.577 122.948 1.00 91.75 243 LEU A CA 1
ATOM 1980 C C . LEU A 1 243 ? -70.819 -23.505 123.923 1.00 91.75 243 LEU A C 1
ATOM 1982 O O . LEU A 1 243 ? -71.442 -24.062 124.819 1.00 91.75 243 LEU A O 1
ATOM 1986 N N . GLU A 1 244 ? -69.496 -23.632 123.804 1.00 90.44 244 GLU A N 1
ATOM 1987 C CA . GLU A 1 244 ? -68.660 -24.368 124.764 1.00 90.44 244 GLU A CA 1
ATOM 1988 C C . GLU A 1 244 ? -68.753 -23.770 126.175 1.00 90.44 244 GLU A C 1
ATOM 1990 O O . GLU A 1 244 ? -68.860 -24.501 127.160 1.00 90.44 244 GLU A O 1
ATOM 1995 N N . SER A 1 245 ? -68.749 -22.437 126.286 1.00 89.00 245 SER A N 1
ATOM 1996 C CA . SER A 1 245 ? -68.894 -21.742 127.572 1.00 89.00 245 SER A CA 1
ATOM 1997 C C . SER A 1 245 ? -70.293 -21.929 128.168 1.00 89.00 245 SER A C 1
ATOM 1999 O O . SER A 1 245 ? -70.426 -22.169 129.368 1.00 89.00 245 SER A O 1
ATOM 2001 N N . GLU A 1 246 ? -71.334 -21.864 127.335 1.00 89.50 246 GLU A N 1
ATOM 2002 C CA . GLU A 1 246 ? -72.722 -22.113 127.734 1.00 89.50 246 GLU A CA 1
ATOM 2003 C C . GLU A 1 246 ? -72.922 -23.564 128.205 1.00 89.50 246 GLU A C 1
ATOM 2005 O O . GLU A 1 246 ? -73.516 -23.798 129.259 1.00 89.50 246 GLU A O 1
ATOM 2010 N N . LEU A 1 247 ? -72.353 -24.536 127.482 1.00 87.88 247 LEU A N 1
ATOM 2011 C CA . LEU A 1 247 ? -72.325 -25.943 127.888 1.00 87.88 247 LEU A CA 1
ATOM 2012 C C . LEU A 1 247 ? -71.629 -26.119 129.235 1.00 87.88 247 LEU A C 1
ATOM 2014 O O . LEU A 1 247 ? -72.190 -26.759 130.119 1.00 87.88 247 LEU A O 1
ATOM 2018 N N . LYS A 1 248 ? -70.454 -25.508 129.422 1.00 86.62 248 LYS A N 1
ATOM 2019 C CA . LYS A 1 248 ? -69.708 -25.581 130.684 1.00 86.62 248 LYS A CA 1
ATOM 2020 C C . LYS A 1 248 ? -70.503 -24.995 131.856 1.00 86.62 248 LYS A C 1
ATOM 2022 O O . LYS A 1 248 ? -70.493 -25.544 132.955 1.00 86.62 248 LYS A O 1
ATOM 2027 N N . SER A 1 249 ? -71.220 -23.894 131.633 1.00 85.19 249 SER A N 1
ATOM 2028 C CA . SER A 1 249 ? -72.117 -23.318 132.639 1.00 85.19 249 SER A CA 1
ATOM 2029 C C . SER A 1 249 ? -73.268 -24.266 132.988 1.00 85.19 249 SER A C 1
ATOM 2031 O O . SER A 1 249 ? -73.527 -24.472 134.173 1.00 85.19 249 SER A O 1
ATOM 2033 N N . LYS A 1 250 ? -73.915 -24.887 131.993 1.00 85.19 250 LYS A N 1
ATOM 2034 C CA . LYS A 1 250 ? -74.980 -25.876 132.229 1.00 85.19 250 LYS A CA 1
ATOM 2035 C C . LYS A 1 250 ? -74.473 -27.125 132.941 1.00 85.19 250 LYS A C 1
ATOM 2037 O O . LYS A 1 250 ? -75.161 -27.617 133.823 1.00 85.19 250 LYS A O 1
ATOM 2042 N N . THR A 1 251 ? -73.274 -27.616 132.625 1.00 81.00 251 THR A N 1
ATOM 2043 C CA . THR A 1 251 ? -72.687 -28.750 133.356 1.00 81.00 251 THR A CA 1
ATOM 2044 C C . THR A 1 251 ? -72.438 -28.402 134.820 1.00 81.00 251 THR A C 1
ATOM 2046 O O . THR A 1 251 ? -72.772 -29.205 135.678 1.00 81.00 251 THR A O 1
ATOM 2049 N N . PHE A 1 252 ? -71.964 -27.185 135.129 1.00 81.06 252 PHE A N 1
ATOM 2050 C CA . PHE A 1 252 ? -71.835 -26.738 136.523 1.00 81.06 252 PHE A CA 1
ATOM 2051 C C . PHE A 1 252 ? -73.185 -26.651 137.248 1.00 81.06 252 PHE A C 1
ATOM 2053 O O . PHE A 1 252 ? -73.261 -27.009 138.421 1.00 81.06 252 PHE A O 1
ATOM 2060 N N . GLN A 1 253 ? -74.244 -26.190 136.571 1.00 79.12 253 GLN A N 1
ATOM 2061 C CA . GLN A 1 253 ? -75.601 -26.190 137.134 1.00 79.12 253 GLN A CA 1
ATOM 2062 C C . GLN A 1 253 ? -76.083 -27.618 137.422 1.00 79.12 253 GLN A C 1
ATOM 2064 O O . GLN A 1 253 ? -76.549 -27.895 138.522 1.00 79.12 253 GLN A O 1
ATOM 2069 N N . LEU A 1 254 ? -75.897 -28.532 136.468 1.00 84.31 254 LEU A N 1
ATOM 2070 C CA . LEU A 1 254 ? -76.295 -29.934 136.590 1.00 84.31 254 LEU A CA 1
ATOM 2071 C C . LEU A 1 254 ? -75.513 -30.645 137.710 1.00 84.31 254 LEU A C 1
ATOM 2073 O O . LEU A 1 254 ? -76.096 -31.376 138.505 1.00 84.31 254 LEU A O 1
ATOM 2077 N N . ASP A 1 255 ? -74.209 -30.387 137.837 1.00 80.81 255 ASP A N 1
ATOM 2078 C CA . ASP A 1 255 ? -73.383 -30.919 138.928 1.00 80.81 255 ASP A CA 1
ATOM 2079 C C . ASP A 1 255 ? -73.821 -30.384 140.303 1.00 80.81 255 ASP A C 1
ATOM 2081 O O . ASP A 1 255 ? -73.806 -31.126 141.290 1.00 80.81 255 ASP A O 1
ATOM 2085 N N . ALA A 1 256 ? -74.244 -29.117 140.383 1.00 82.19 256 ALA A N 1
ATOM 2086 C CA . ALA A 1 256 ? -74.789 -28.533 141.607 1.00 82.19 256 ALA A CA 1
ATOM 2087 C C . ALA A 1 256 ? -76.137 -29.167 141.990 1.00 82.19 256 ALA A C 1
ATOM 2089 O O . ALA A 1 256 ? -76.301 -29.589 143.135 1.00 82.19 256 ALA A O 1
ATOM 2090 N N . GLU A 1 257 ? -77.062 -29.310 141.037 1.00 84.38 257 GLU A N 1
ATOM 2091 C CA . GLU A 1 257 ? -78.343 -30.002 141.243 1.00 84.38 257 GLU A CA 1
ATOM 2092 C C . GLU A 1 257 ? -78.138 -31.462 141.654 1.00 84.38 257 GLU A C 1
ATOM 2094 O O . GLU A 1 257 ? -78.774 -31.940 142.592 1.00 84.38 257 GLU A O 1
ATOM 2099 N N . LYS A 1 258 ? -77.195 -32.165 141.016 1.00 86.56 258 LYS A N 1
ATOM 2100 C CA . LYS A 1 258 ? -76.826 -33.539 141.372 1.00 86.56 258 LYS A CA 1
ATOM 2101 C C . LYS A 1 258 ? -76.311 -33.635 142.809 1.00 86.56 258 LYS A C 1
ATOM 2103 O O . LYS A 1 258 ? -76.661 -34.574 143.517 1.00 86.56 258 LYS A O 1
ATOM 2108 N N . LYS A 1 259 ? -75.500 -32.672 143.258 1.00 82.00 259 LYS A N 1
ATOM 2109 C CA . LYS A 1 259 ? -75.000 -32.622 144.640 1.00 82.00 259 LYS A CA 1
ATOM 2110 C C . LYS A 1 259 ? -76.124 -32.361 145.645 1.00 82.00 259 LYS A C 1
ATOM 2112 O O . LYS A 1 259 ? -76.115 -32.946 146.724 1.00 82.00 259 LYS A O 1
ATOM 2117 N N . GLU A 1 260 ? -77.082 -31.507 145.298 1.00 77.88 260 GLU A N 1
ATOM 2118 C CA . GLU A 1 260 ? -78.269 -31.243 146.118 1.00 77.88 260 GLU A CA 1
ATOM 2119 C C . GLU A 1 260 ? -79.171 -32.488 146.207 1.00 77.88 260 GLU A C 1
ATOM 2121 O O . GLU A 1 260 ? -79.616 -32.856 147.292 1.00 77.88 260 GLU A O 1
ATOM 2126 N N . LEU A 1 261 ? -79.363 -33.196 145.088 1.00 83.38 261 LEU A N 1
ATOM 2127 C CA . LEU A 1 261 ? -80.099 -34.461 145.030 1.00 83.38 261 LEU A CA 1
ATOM 2128 C C . LEU A 1 261 ? -79.428 -35.556 145.873 1.00 83.38 261 LEU A C 1
ATOM 2130 O O . LEU A 1 261 ? -80.116 -36.292 146.577 1.00 83.38 261 LEU A O 1
ATOM 2134 N N . GLU A 1 262 ? -78.096 -35.649 145.844 1.00 83.12 262 GLU A N 1
ATOM 2135 C CA . GLU A 1 262 ? -77.358 -36.617 146.663 1.00 83.12 262 GLU A CA 1
ATOM 2136 C C . GLU A 1 262 ? -77.529 -36.325 148.163 1.00 83.12 262 GLU A C 1
ATOM 2138 O O . GLU A 1 262 ? -77.722 -37.259 148.934 1.00 83.12 262 GLU A O 1
ATOM 2143 N N . LYS A 1 263 ? -77.582 -35.050 148.586 1.00 82.69 263 LYS A N 1
ATOM 2144 C CA . LYS A 1 263 ? -77.933 -34.701 149.979 1.00 82.69 263 LYS A CA 1
ATOM 2145 C C . LYS A 1 263 ? -79.339 -35.175 150.352 1.00 82.69 263 LYS A C 1
ATOM 2147 O O . LYS A 1 263 ? -79.518 -35.747 151.422 1.00 82.69 263 LYS A O 1
ATOM 2152 N N . TYR A 1 264 ? -80.330 -34.954 149.483 1.00 77.56 264 TYR A N 1
ATOM 2153 C CA . TYR A 1 264 ? -81.697 -35.444 149.702 1.00 77.56 264 TYR A CA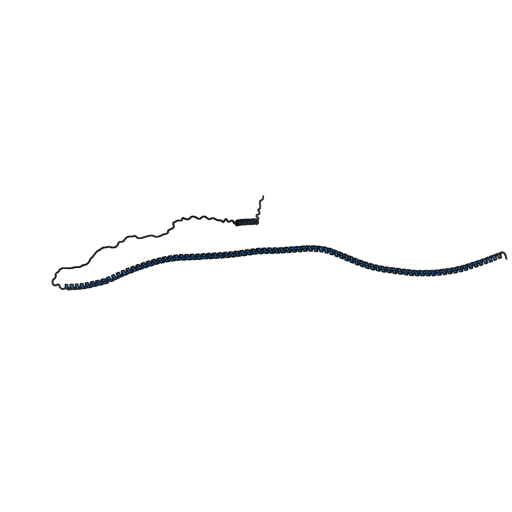 1
ATOM 2154 C C . TYR A 1 264 ? -81.743 -36.970 149.809 1.00 77.56 264 TYR A C 1
ATOM 2156 O O . TYR A 1 264 ? -82.430 -37.512 150.673 1.00 77.56 264 TYR A O 1
ATOM 2164 N N . ARG A 1 265 ? -80.978 -37.666 148.964 1.00 84.25 265 ARG A N 1
ATOM 2165 C CA . ARG A 1 265 ? -80.832 -39.121 149.022 1.00 84.25 265 ARG A CA 1
ATOM 2166 C C . ARG A 1 265 ? -80.213 -39.580 150.345 1.00 84.25 265 ARG A C 1
ATOM 2168 O O . ARG A 1 265 ? -80.670 -40.574 150.898 1.00 84.25 265 ARG A O 1
ATOM 2175 N N . GLN A 1 266 ? -79.209 -38.860 150.847 1.00 80.94 266 GLN A N 1
ATOM 2176 C CA . GLN A 1 266 ? -78.542 -39.156 152.116 1.00 80.94 266 GLN A CA 1
ATOM 2177 C C . GLN A 1 266 ? -79.506 -39.024 153.304 1.00 80.94 266 GLN A C 1
ATOM 2179 O O . GLN A 1 266 ? -79.628 -39.959 154.086 1.00 80.94 266 GLN A O 1
ATOM 2184 N N . LEU A 1 267 ? -80.260 -37.921 153.371 1.00 77.00 267 LEU A N 1
ATOM 2185 C CA . LEU A 1 267 ? -81.275 -37.686 154.407 1.00 77.00 267 LEU A CA 1
ATOM 2186 C C . LEU A 1 267 ? -82.378 -38.754 154.397 1.00 77.00 267 LEU A C 1
ATOM 2188 O O . LEU A 1 267 ? -82.825 -39.202 155.448 1.00 77.00 267 LEU A O 1
ATOM 2192 N N . TYR A 1 268 ? -82.805 -39.192 153.210 1.00 72.56 268 TYR A N 1
ATOM 2193 C CA . TYR A 1 268 ? -83.808 -40.251 153.085 1.00 72.56 268 TYR A CA 1
ATOM 2194 C C . TYR A 1 268 ? -83.297 -41.617 153.578 1.00 72.56 268 TYR A C 1
ATOM 2196 O O . TYR A 1 268 ? -84.081 -42.425 154.070 1.00 72.56 268 TYR A O 1
ATOM 2204 N N . LEU A 1 269 ? -81.992 -41.892 153.458 1.00 78.44 269 LEU A N 1
ATOM 2205 C CA . LEU A 1 269 ? -81.388 -43.109 154.011 1.00 78.44 269 LEU A CA 1
ATOM 2206 C C . LEU A 1 269 ? -81.257 -43.073 155.544 1.00 78.44 269 LEU A C 1
ATOM 2208 O O . LEU A 1 269 ? -81.266 -44.135 156.156 1.00 78.44 269 LEU A O 1
ATOM 2212 N N . GLU A 1 270 ? -81.161 -41.887 156.146 1.00 76.50 270 GLU A N 1
ATOM 2213 C CA . GLU A 1 270 ? -81.003 -41.682 157.596 1.00 76.50 270 GLU A CA 1
ATOM 2214 C C . GLU A 1 270 ? -82.351 -41.795 158.354 1.00 76.50 270 GLU A C 1
ATOM 2216 O O . GLU A 1 270 ? -82.400 -42.311 159.470 1.00 76.50 270 GLU A O 1
ATOM 2221 N N . GLU A 1 271 ? -83.478 -41.434 157.714 1.00 72.81 271 GLU A N 1
ATOM 2222 C CA . GLU A 1 271 ? -84.840 -41.554 158.283 1.00 72.81 271 GLU A CA 1
ATOM 2223 C C . GLU A 1 271 ? -85.173 -42.947 158.881 1.00 72.81 271 GLU A C 1
ATOM 2225 O O . GLU A 1 271 ? -85.699 -43.006 159.999 1.00 72.81 271 GLU A O 1
ATOM 2230 N N . PRO A 1 272 ? -84.930 -44.091 158.202 1.00 71.81 272 PRO A N 1
ATOM 2231 C CA . PRO A 1 272 ? -85.233 -45.404 158.769 1.00 71.81 272 PRO A CA 1
ATOM 2232 C C . PRO A 1 272 ? -84.329 -45.774 159.949 1.00 71.81 272 PRO A C 1
ATOM 2234 O O . PRO A 1 272 ? -84.815 -46.440 160.865 1.00 71.81 272 PRO A O 1
ATOM 2237 N N . GLU A 1 273 ? -83.064 -45.341 159.957 1.00 71.88 273 GLU A N 1
ATOM 2238 C CA . GLU A 1 273 ? -82.133 -45.592 161.067 1.00 71.88 273 GLU A CA 1
ATOM 2239 C C . GLU A 1 273 ? -82.617 -44.872 162.337 1.00 71.88 273 GLU A C 1
ATOM 2241 O O . GLU A 1 273 ? -82.764 -45.499 163.397 1.00 71.88 273 GLU A O 1
ATOM 2246 N N . ASP A 1 274 ? -83.022 -43.606 162.201 1.00 71.50 274 ASP A N 1
ATOM 2247 C CA . ASP A 1 274 ? -83.662 -42.843 163.272 1.00 71.50 274 ASP A CA 1
ATOM 2248 C C . ASP A 1 274 ? -84.994 -43.472 163.705 1.00 71.50 274 ASP A C 1
ATOM 2250 O O . ASP A 1 274 ? -85.227 -43.670 164.901 1.00 71.50 274 ASP A O 1
ATOM 2254 N N . ARG A 1 275 ? -85.855 -43.906 162.772 1.00 72.38 275 ARG A N 1
ATOM 2255 C CA . ARG A 1 275 ? -87.089 -44.627 163.142 1.00 72.38 275 ARG A CA 1
ATOM 2256 C C . ARG A 1 275 ? -86.814 -45.907 163.928 1.00 72.38 275 ARG A C 1
ATOM 2258 O O . ARG A 1 275 ? -87.546 -46.183 164.878 1.00 72.38 275 ARG A O 1
ATOM 2265 N N . THR A 1 276 ? -85.800 -46.696 163.567 1.00 70.69 276 THR A N 1
ATOM 2266 C CA . THR A 1 276 ? -85.450 -47.922 164.309 1.00 70.69 276 THR A CA 1
ATOM 2267 C C . THR A 1 276 ? -84.927 -47.633 165.715 1.00 70.69 276 THR A C 1
ATOM 2269 O O . THR A 1 276 ? -85.258 -48.364 166.655 1.00 70.69 276 THR A O 1
ATOM 2272 N N . SER A 1 277 ? -84.186 -46.538 165.888 1.00 73.88 277 SER A N 1
ATOM 2273 C CA . SER A 1 277 ? -83.747 -46.029 167.192 1.00 73.88 277 SER A CA 1
ATOM 2274 C C . SER A 1 277 ? -84.942 -45.660 168.085 1.00 73.88 277 SER A C 1
ATOM 2276 O O . SER A 1 277 ? -85.067 -46.155 169.212 1.00 73.88 277 SER A O 1
ATOM 2278 N N . TRP A 1 278 ? -85.884 -44.874 167.558 1.00 72.62 278 TRP A N 1
ATOM 2279 C CA . TRP A 1 278 ? -87.051 -44.399 168.308 1.00 72.62 278 TRP A CA 1
ATOM 2280 C C . TRP A 1 278 ? -88.035 -45.543 168.608 1.00 72.62 278 TRP A C 1
ATOM 2282 O O . TRP A 1 278 ? -88.587 -45.621 169.707 1.00 72.62 278 TRP A O 1
ATOM 2292 N N . ALA A 1 279 ? -88.205 -46.488 167.677 1.00 72.12 279 ALA A N 1
ATOM 2293 C CA . ALA A 1 279 ? -89.031 -47.681 167.874 1.00 72.12 279 ALA A CA 1
ATOM 2294 C C . ALA A 1 279 ? -88.470 -48.617 168.961 1.00 72.12 279 ALA A C 1
ATOM 2296 O O . ALA A 1 279 ? -89.234 -49.155 169.765 1.00 72.12 279 ALA A O 1
ATOM 2297 N N . SER A 1 280 ? -87.144 -48.771 169.038 1.00 73.62 280 SER A N 1
ATOM 2298 C CA . SER A 1 280 ? -86.487 -49.586 170.071 1.00 73.62 280 SER A CA 1
ATOM 2299 C C . SER A 1 280 ? -86.642 -48.976 171.470 1.00 73.62 280 SER A C 1
ATOM 2301 O O . SER A 1 280 ? -86.908 -49.696 172.436 1.00 73.62 280 SER A O 1
ATOM 2303 N N . GLN A 1 281 ? -86.563 -47.642 171.587 1.00 76.56 281 GLN A N 1
ATOM 2304 C CA . GLN A 1 281 ? -86.864 -46.943 172.844 1.00 76.56 281 GLN A CA 1
ATOM 2305 C C . GLN A 1 281 ? -88.328 -47.128 173.270 1.00 76.56 281 GLN A C 1
ATOM 2307 O O . GLN A 1 281 ? -88.600 -47.403 174.441 1.00 76.56 281 GLN A O 1
ATOM 2312 N N . LEU A 1 282 ? -89.271 -47.035 172.327 1.00 74.94 282 LEU A N 1
ATOM 2313 C CA . LEU A 1 282 ? -90.698 -47.235 172.592 1.00 74.94 282 LEU A CA 1
ATOM 2314 C C . LEU A 1 282 ? -90.993 -48.664 173.080 1.00 74.94 282 LEU A C 1
ATOM 2316 O O . LEU A 1 282 ? -91.753 -48.853 174.031 1.00 74.94 282 LEU A O 1
ATOM 2320 N N . HIS A 1 283 ? -90.354 -49.667 172.470 1.00 71.69 283 HIS A N 1
ATOM 2321 C CA . HIS A 1 283 ? -90.513 -51.073 172.844 1.00 71.69 283 HIS A CA 1
ATOM 2322 C C . HIS A 1 283 ? -90.021 -51.350 174.274 1.00 71.69 283 HIS A C 1
ATOM 2324 O O . HIS A 1 283 ? -90.746 -51.950 175.066 1.00 71.69 283 HIS A O 1
ATOM 2330 N N . SER A 1 284 ? -88.854 -50.809 174.646 1.00 74.69 284 SER A N 1
ATOM 2331 C CA . SER A 1 284 ? -88.297 -50.907 176.005 1.00 74.69 284 SER A CA 1
ATOM 2332 C C . SER A 1 284 ? -89.214 -50.284 177.071 1.00 74.69 284 SER A C 1
ATOM 2334 O O . SER A 1 284 ? -89.418 -50.848 178.149 1.00 74.69 284 SER A O 1
ATOM 2336 N N . ILE A 1 285 ? -89.824 -49.130 176.778 1.00 73.88 285 ILE A N 1
ATOM 2337 C CA . ILE A 1 285 ? -90.781 -48.488 177.691 1.00 73.88 285 ILE A CA 1
ATOM 2338 C C . ILE A 1 285 ? -92.042 -49.345 177.841 1.00 73.88 285 ILE A C 1
ATOM 2340 O O . ILE A 1 285 ? -92.533 -49.511 178.961 1.00 73.88 285 ILE A O 1
ATOM 2344 N N . ASN A 1 286 ? -92.533 -49.917 176.741 1.00 73.50 286 ASN A N 1
ATOM 2345 C CA . ASN A 1 286 ? -93.736 -50.738 176.733 1.00 73.50 286 ASN A CA 1
ATOM 2346 C C . ASN A 1 286 ? -93.549 -52.063 177.493 1.00 73.50 286 ASN A C 1
ATOM 2348 O O . ASN A 1 286 ? -94.428 -52.446 178.258 1.00 73.50 286 ASN A O 1
ATOM 2352 N N . GLU A 1 287 ? -92.392 -52.724 177.378 1.00 73.50 287 GLU A N 1
ATOM 2353 C CA . GLU A 1 287 ? -92.073 -53.918 178.177 1.00 73.50 287 GLU A CA 1
ATOM 2354 C C . GLU A 1 287 ? -92.083 -53.625 179.682 1.00 73.50 287 GLU A C 1
ATOM 2356 O O . GLU A 1 287 ? -92.694 -54.364 180.458 1.00 73.50 287 GLU A O 1
ATOM 2361 N N . ARG A 1 288 ? -91.480 -52.509 180.117 1.00 74.62 288 ARG A N 1
ATOM 2362 C CA . ARG A 1 288 ? -91.522 -52.107 181.536 1.00 74.62 288 ARG A CA 1
ATOM 2363 C C . ARG A 1 288 ? -92.946 -51.836 182.016 1.00 74.62 288 ARG A C 1
ATOM 2365 O O . ARG A 1 288 ? -93.265 -52.132 183.168 1.00 74.62 288 ARG A O 1
ATOM 2372 N N . LEU A 1 289 ? -93.790 -51.279 181.150 1.00 73.00 289 LEU A N 1
ATOM 2373 C CA . LEU A 1 289 ? -95.187 -50.979 181.450 1.00 73.00 289 LEU A CA 1
ATOM 2374 C C . LEU A 1 289 ? -96.011 -52.270 181.574 1.00 73.00 289 LEU A C 1
ATOM 2376 O O . LEU A 1 289 ? -96.750 -52.426 182.542 1.00 73.00 289 LEU A O 1
ATOM 2380 N N . VAL A 1 290 ? -95.805 -53.241 180.678 1.00 72.81 290 VAL A N 1
ATOM 2381 C CA . VAL A 1 290 ? -96.418 -54.580 180.748 1.00 72.81 290 VAL A CA 1
ATOM 2382 C C . VAL A 1 290 ? -95.978 -55.334 182.009 1.00 72.81 290 VAL A C 1
ATOM 2384 O O . VAL A 1 290 ? -96.812 -55.942 182.681 1.00 72.81 290 VAL A O 1
ATOM 2387 N N . VAL A 1 291 ? -94.701 -55.252 182.394 1.00 71.56 291 VAL A N 1
ATOM 2388 C CA . VAL A 1 291 ? -94.183 -55.855 183.639 1.00 71.56 291 VAL A CA 1
ATOM 2389 C C . VAL A 1 291 ? -94.782 -55.196 184.887 1.00 71.56 291 VAL A C 1
ATOM 2391 O O . VAL A 1 291 ? -95.085 -55.883 185.862 1.00 71.56 291 VAL A O 1
ATOM 2394 N N . MET A 1 292 ? -94.976 -53.873 184.891 1.00 68.62 292 MET A N 1
ATOM 2395 C CA . MET A 1 292 ? -95.654 -53.197 186.002 1.00 68.62 292 MET A CA 1
ATOM 2396 C C . MET A 1 292 ? -97.148 -53.532 186.061 1.00 68.62 292 MET A C 1
ATOM 2398 O O . MET A 1 292 ? -97.647 -53.810 187.148 1.00 68.62 292 MET A O 1
ATOM 2402 N N . ASN A 1 293 ? -97.840 -53.590 184.920 1.00 59.41 293 ASN A N 1
ATOM 2403 C CA . ASN A 1 293 ? -99.258 -53.955 184.869 1.00 59.41 293 ASN A CA 1
ATOM 2404 C C . ASN A 1 293 ? -99.505 -55.405 185.301 1.00 59.41 293 ASN A C 1
ATOM 2406 O O . ASN A 1 293 ? -100.424 -55.658 186.069 1.00 59.41 293 ASN A O 1
ATOM 2410 N N . THR A 1 294 ? -98.655 -56.354 184.901 1.00 64.44 294 THR A N 1
ATOM 2411 C CA . THR A 1 294 ? -98.761 -57.756 185.352 1.00 64.44 294 THR A CA 1
ATOM 2412 C C . THR A 1 294 ? -98.471 -57.915 186.848 1.00 64.44 294 THR A C 1
ATOM 2414 O O . THR A 1 294 ? -99.126 -58.714 187.515 1.00 64.44 294 THR A O 1
ATOM 2417 N N . LYS A 1 295 ? -97.562 -57.110 187.420 1.00 63.66 295 LYS A N 1
ATOM 2418 C CA . LYS A 1 295 ? -97.357 -57.043 188.881 1.00 63.66 295 LYS A CA 1
ATOM 2419 C C . LYS A 1 295 ? -98.549 -56.433 189.624 1.00 63.66 295 LYS A C 1
ATOM 2421 O O . LYS A 1 295 ? -98.861 -56.895 190.717 1.00 63.66 295 LYS A O 1
ATOM 2426 N N . LEU A 1 296 ? -99.206 -55.427 189.046 1.00 58.72 296 LEU A N 1
ATOM 2427 C CA . LEU A 1 296 ? -100.413 -54.814 189.608 1.00 58.72 296 LEU A CA 1
ATOM 2428 C C . LEU A 1 296 ? -101.588 -55.806 189.595 1.00 58.72 296 LEU A C 1
ATOM 2430 O O . LEU A 1 296 ? -102.277 -55.967 190.595 1.00 58.72 296 LEU A O 1
ATOM 2434 N N . GLN A 1 297 ? -101.743 -56.551 188.501 1.00 56.09 297 GLN A N 1
ATOM 2435 C CA . GLN A 1 297 ? -102.847 -57.489 188.302 1.00 56.09 297 GLN A CA 1
ATOM 2436 C C . GLN A 1 297 ? -102.723 -58.749 189.181 1.00 56.09 297 GLN A C 1
ATOM 2438 O O . GLN A 1 297 ? -103.708 -59.206 189.753 1.00 56.09 297 GLN A O 1
ATOM 2443 N N . MET A 1 298 ? -101.501 -59.250 189.410 1.00 55.31 298 MET A N 1
ATOM 2444 C CA . MET A 1 298 ? -101.256 -60.325 190.388 1.00 55.31 298 MET A CA 1
ATOM 2445 C C . MET A 1 298 ? -101.498 -59.883 191.844 1.00 55.31 298 MET A C 1
ATOM 2447 O O . MET A 1 298 ? -101.784 -60.722 192.698 1.00 55.31 298 MET A O 1
ATOM 2451 N N . ALA A 1 299 ? -101.391 -58.581 192.140 1.00 54.16 299 ALA A N 1
ATOM 2452 C CA . ALA A 1 299 ? -101.739 -58.028 193.449 1.00 54.16 299 ALA A CA 1
ATOM 2453 C C . ALA A 1 299 ? -103.259 -57.833 193.622 1.00 54.16 299 ALA A C 1
ATOM 2455 O O . ALA A 1 299 ? -103.748 -57.874 194.750 1.00 54.16 299 ALA A O 1
ATOM 2456 N N . GLU A 1 300 ? -104.010 -57.675 192.528 1.00 56.91 300 GLU A N 1
ATOM 2457 C CA . GLU A 1 300 ? -105.471 -57.521 192.546 1.00 56.91 300 GLU A CA 1
ATOM 2458 C C . GLU A 1 300 ? -106.238 -58.862 192.603 1.00 56.91 300 GLU A C 1
ATOM 2460 O O . GLU A 1 300 ? -107.351 -58.897 193.127 1.00 56.91 300 GLU A O 1
ATOM 2465 N N . GLU A 1 301 ? -105.653 -59.987 192.167 1.00 52.44 301 GLU A N 1
ATOM 2466 C CA . GLU A 1 301 ? -106.325 -61.307 192.157 1.00 52.44 301 GLU A CA 1
ATOM 2467 C C . GLU A 1 301 ? -106.193 -62.140 193.457 1.00 52.44 301 GLU A C 1
ATOM 2469 O O . GLU A 1 301 ? -106.862 -63.167 193.611 1.00 52.44 301 GLU A O 1
ATOM 2474 N N . TYR A 1 302 ? -105.428 -61.694 194.465 1.00 39.78 302 TYR A N 1
ATOM 2475 C CA . TYR A 1 302 ? -105.470 -62.281 195.814 1.00 39.78 302 TYR A CA 1
ATOM 2476 C C . TYR A 1 302 ? -106.519 -61.570 196.682 1.00 39.78 302 TYR A C 1
ATOM 2478 O O . TYR A 1 302 ? -106.214 -60.645 197.426 1.00 39.78 302 TYR A O 1
ATOM 2486 N N . LYS A 1 303 ? -107.754 -62.081 196.638 1.00 42.16 303 LYS A N 1
ATOM 2487 C CA . LYS A 1 303 ? -108.631 -62.228 197.820 1.00 42.16 303 LYS A CA 1
ATOM 2488 C C . LYS A 1 303 ? -108.773 -60.955 198.687 1.00 42.16 303 LYS A C 1
ATOM 2490 O O . LYS A 1 303 ? -108.059 -60.765 199.663 1.00 42.16 303 LYS A O 1
ATOM 2495 N N . SER A 1 304 ? -109.757 -60.081 198.490 1.00 43.19 304 SER A N 1
ATOM 2496 C CA . SER A 1 304 ? -111.139 -60.397 198.114 1.00 43.19 304 SER A CA 1
ATOM 2497 C C . SER A 1 304 ? -111.690 -61.608 198.896 1.00 43.19 304 SER A C 1
ATOM 2499 O O . SER A 1 304 ? -112.157 -62.596 198.342 1.00 43.19 304 SER A O 1
ATOM 2501 N N . SER A 1 305 ? -111.579 -61.542 200.227 1.00 43.06 305 SER A N 1
ATOM 2502 C CA . SER A 1 305 ? -112.681 -61.870 201.135 1.00 43.06 305 SER A CA 1
ATOM 2503 C C . SER A 1 305 ? -112.711 -60.800 202.229 1.00 43.06 305 SER A C 1
ATOM 2505 O O . SER A 1 305 ? -111.748 -60.668 202.980 1.00 43.06 305 SER A O 1
ATOM 2507 N N . VAL A 1 306 ? -113.837 -60.088 202.308 1.00 39.28 306 VAL A N 1
ATOM 2508 C CA . VAL A 1 306 ? -114.202 -58.995 203.230 1.00 39.28 306 VAL A CA 1
ATOM 2509 C C . VAL A 1 306 ? -113.915 -57.568 202.729 1.00 39.28 306 VAL A C 1
ATOM 2511 O O . VAL A 1 306 ? -112.815 -57.041 202.857 1.00 39.28 306 VAL A O 1
ATOM 2514 N N . LEU A 1 307 ? -115.030 -56.962 202.279 1.00 46.38 307 LEU A N 1
ATOM 2515 C CA . LEU A 1 307 ? -115.381 -55.537 202.167 1.00 46.38 307 LEU A CA 1
ATOM 2516 C C . LEU A 1 307 ? -114.552 -54.696 201.194 1.00 46.38 307 LEU A C 1
ATOM 2518 O O . LEU A 1 307 ? -113.333 -54.687 201.293 1.00 46.38 307 LEU A O 1
ATOM 2522 N N . LYS A 1 308 ? -115.217 -53.890 200.345 1.00 31.34 308 LYS A N 1
ATOM 2523 C CA . LYS A 1 308 ? -114.823 -52.490 200.076 1.00 31.34 308 LYS A CA 1
ATOM 2524 C C . LYS A 1 308 ? -115.737 -51.765 199.092 1.00 31.34 308 LYS A C 1
ATOM 2526 O O . LYS A 1 308 ? -116.346 -52.342 198.199 1.00 31.34 308 LYS A O 1
ATOM 2531 N N . THR A 1 309 ? -115.799 -50.465 199.332 1.00 36.56 309 THR A N 1
ATOM 2532 C CA . THR A 1 309 ? -116.673 -49.448 198.760 1.00 36.56 309 THR A CA 1
ATOM 2533 C C . THR A 1 309 ? -115.899 -48.500 197.842 1.00 36.56 309 THR A C 1
ATOM 2535 O O . THR A 1 309 ? -114.762 -48.135 198.129 1.00 36.56 309 THR A O 1
ATOM 2538 N N . VAL A 1 310 ? -116.583 -48.072 196.779 1.00 45.06 310 VAL A N 1
ATOM 2539 C CA . VAL A 1 310 ? -116.312 -46.940 195.863 1.00 45.06 310 VAL A CA 1
ATOM 2540 C C . VAL A 1 310 ? -116.155 -45.627 196.659 1.00 45.06 310 VAL A C 1
ATOM 2542 O O . VAL A 1 310 ? -116.956 -45.445 197.583 1.00 45.06 310 VAL A O 1
ATOM 2545 N N . PRO A 1 311 ? -115.149 -44.744 196.398 1.00 48.53 311 PRO A N 1
ATOM 2546 C CA . PRO A 1 311 ? -115.332 -43.573 195.497 1.00 48.53 311 PRO A CA 1
ATOM 2547 C C . PRO A 1 311 ? -114.072 -42.918 194.822 1.00 48.53 311 PRO A C 1
ATOM 2549 O O . PRO A 1 311 ? -112.994 -42.861 195.392 1.00 48.53 311 PRO A O 1
ATOM 2552 N N . THR A 1 312 ? -114.284 -42.337 193.624 1.00 29.95 312 THR A N 1
ATOM 2553 C CA . THR A 1 312 ? -113.956 -40.950 193.154 1.00 29.95 312 THR A CA 1
ATOM 2554 C C . THR A 1 312 ? -112.513 -40.358 193.122 1.00 29.95 312 THR A C 1
ATOM 2556 O O . THR A 1 312 ? -112.019 -39.972 194.169 1.00 29.95 312 THR A O 1
ATOM 2559 N N . ARG A 1 313 ? -112.018 -40.032 191.889 1.00 37.50 313 ARG A N 1
ATOM 2560 C CA . ARG A 1 313 ? -111.182 -38.848 191.434 1.00 37.50 313 ARG A CA 1
ATOM 2561 C C . ARG A 1 313 ? -109.828 -38.555 192.158 1.00 37.50 313 ARG A C 1
ATOM 2563 O O . ARG A 1 313 ? -109.561 -39.206 193.153 1.00 37.50 313 ARG A O 1
ATOM 2570 N N . PRO A 1 314 ? -109.004 -37.522 191.807 1.00 48.72 314 PRO A N 1
ATOM 2571 C CA . PRO A 1 314 ? -108.801 -36.698 190.584 1.00 48.72 314 PRO A CA 1
ATOM 2572 C C . PRO A 1 314 ? -107.297 -36.440 190.202 1.00 48.72 314 PRO A C 1
ATOM 2574 O O . PRO A 1 314 ? -106.393 -36.967 190.835 1.00 48.72 314 PRO A O 1
ATOM 2577 N N . ALA A 1 315 ? -107.094 -35.511 189.243 1.00 25.59 315 ALA A N 1
ATOM 2578 C CA . ALA A 1 315 ? -106.030 -34.478 189.147 1.00 25.59 315 ALA A CA 1
ATOM 2579 C C . ALA A 1 315 ? -104.645 -34.841 188.537 1.00 25.59 315 ALA A C 1
ATOM 2581 O O . ALA A 1 315 ? -104.131 -35.916 188.787 1.00 25.59 315 ALA A O 1
ATOM 2582 N N . GLU A 1 316 ? -103.913 -33.996 187.789 1.00 30.39 316 GLU A N 1
ATOM 2583 C CA . GLU A 1 316 ? -104.141 -32.690 187.137 1.00 30.39 316 GLU A CA 1
ATOM 2584 C C . GLU A 1 316 ? -102.829 -32.237 186.415 1.00 30.39 316 GLU A C 1
ATOM 2586 O O . GLU A 1 316 ? -101.774 -32.296 187.034 1.00 30.39 316 GLU A O 1
ATOM 2591 N N . LYS A 1 317 ? -102.944 -31.728 185.164 1.00 29.80 317 LYS A N 1
ATOM 2592 C CA . LYS A 1 317 ? -102.065 -30.787 184.392 1.00 29.80 317 LYS A CA 1
ATOM 2593 C C . LYS A 1 317 ? -100.580 -31.179 184.113 1.00 29.80 317 LYS A C 1
ATOM 2595 O O . LYS A 1 317 ? -100.018 -32.023 184.783 1.00 29.80 317 LYS A O 1
ATOM 2600 N N . PHE A 1 318 ? -99.850 -30.658 183.114 1.00 29.56 318 PHE A N 1
ATOM 2601 C CA . PHE A 1 318 ? -99.846 -29.379 182.379 1.00 29.56 318 PHE A CA 1
ATOM 2602 C C . PHE A 1 318 ? -99.359 -29.571 180.915 1.00 29.56 318 PHE A C 1
ATOM 2604 O O . PHE A 1 318 ? -98.464 -30.375 180.692 1.00 29.56 318 PHE A O 1
ATOM 2611 N N . HIS A 1 319 ? -99.972 -28.808 179.990 1.00 31.86 319 HIS A N 1
ATOM 2612 C CA . HIS A 1 319 ? -99.440 -27.966 178.885 1.00 31.86 319 HIS A CA 1
ATOM 2613 C C . HIS A 1 319 ? -98.225 -28.439 178.034 1.00 31.86 319 HIS A C 1
ATOM 2615 O O . HIS A 1 319 ? -97.270 -28.993 178.549 1.00 31.86 319 HIS A O 1
ATOM 2621 N N . ASP A 1 320 ? -98.157 -28.190 176.717 1.00 25.78 320 ASP A N 1
ATOM 2622 C CA . ASP A 1 320 ? -98.149 -26.830 176.164 1.00 25.78 320 ASP A CA 1
ATOM 2623 C C . ASP A 1 320 ? -98.332 -26.729 174.626 1.00 25.78 320 ASP A C 1
ATOM 2625 O O . ASP A 1 320 ? -98.001 -27.641 173.875 1.00 25.78 320 ASP A O 1
ATOM 2629 N N . SER A 1 321 ? -98.773 -25.532 174.220 1.00 30.58 321 SER A N 1
ATOM 2630 C CA . SER A 1 321 ? -98.548 -24.820 172.950 1.00 30.58 321 SER A CA 1
ATOM 2631 C C . SER A 1 321 ? -99.152 -25.303 171.611 1.00 30.58 321 SER A C 1
ATOM 2633 O O . SER A 1 321 ? -98.536 -25.994 170.807 1.00 30.58 321 SER A O 1
ATOM 2635 N N . SER A 1 322 ? -100.326 -24.717 171.340 1.00 34.66 322 SER A N 1
ATOM 2636 C CA . SER A 1 322 ? -100.675 -23.909 170.154 1.00 34.66 322 SER A CA 1
ATOM 2637 C C . SER A 1 322 ? -100.835 -24.574 168.777 1.00 34.66 322 SER A C 1
ATOM 2639 O O . SER A 1 322 ? -99.928 -24.656 167.951 1.00 34.66 322 SER A O 1
ATOM 2641 N N . GLU A 1 323 ? -102.094 -24.901 168.492 1.00 31.62 323 GLU A N 1
ATOM 2642 C CA . GLU A 1 323 ? -102.646 -25.181 167.176 1.00 31.62 323 GLU A CA 1
ATOM 2643 C C . GLU A 1 323 ? -103.267 -23.921 166.531 1.00 31.62 323 GLU A C 1
ATOM 2645 O O . GLU A 1 323 ? -104.104 -23.242 167.118 1.00 31.62 323 GLU A O 1
ATOM 2650 N N . HIS A 1 324 ? -102.923 -23.735 165.251 1.00 32.84 324 HIS A N 1
ATOM 2651 C CA . HIS A 1 324 ? -103.790 -23.331 164.133 1.00 32.84 324 HIS A CA 1
ATOM 2652 C C . HIS A 1 324 ? -103.872 -21.868 163.648 1.00 32.84 324 HIS A C 1
ATOM 2654 O O . HIS A 1 324 ? -104.271 -20.936 164.337 1.00 32.84 324 HIS A O 1
ATOM 2660 N N . LYS A 1 325 ? -103.702 -21.815 162.313 1.00 31.92 325 LYS A N 1
ATOM 2661 C CA . LYS A 1 325 ? -104.192 -20.866 161.301 1.00 31.92 325 LYS A CA 1
ATOM 2662 C C . LYS A 1 325 ? -103.495 -19.514 161.208 1.00 31.92 325 LYS A C 1
ATOM 2664 O O . LYS A 1 325 ? -103.867 -18.595 161.915 1.00 31.92 325 LYS A O 1
ATOM 2669 N N . TRP A 1 326 ? -102.702 -19.363 160.141 1.00 25.75 326 TRP A N 1
ATOM 2670 C CA . TRP A 1 326 ? -102.856 -18.258 159.188 1.00 25.75 326 TRP A CA 1
ATOM 2671 C C . TRP A 1 326 ? -102.838 -18.778 157.746 1.00 25.75 326 TRP A C 1
ATOM 2673 O O . TRP A 1 326 ? -102.015 -19.595 157.346 1.00 25.75 326 TRP A O 1
ATOM 2683 N N . THR A 1 327 ? -103.819 -18.300 156.992 1.00 32.69 327 THR A N 1
ATOM 2684 C CA . THR A 1 327 ? -104.026 -18.424 155.551 1.00 32.69 327 THR A CA 1
ATOM 2685 C C . THR A 1 327 ? -103.129 -17.457 154.784 1.00 32.69 327 THR A C 1
ATOM 2687 O O . THR A 1 327 ? -103.163 -16.263 155.069 1.00 32.69 327 THR A O 1
ATOM 2690 N N . LEU A 1 328 ? -102.455 -17.932 153.734 1.00 29.61 328 LEU A N 1
ATOM 2691 C CA . LEU A 1 328 ? -102.197 -17.138 152.529 1.00 29.61 328 LEU A CA 1
ATOM 2692 C C . LEU A 1 328 ? -102.019 -18.080 151.330 1.00 29.61 328 LEU A C 1
ATOM 2694 O O . LEU A 1 328 ? -100.981 -18.705 151.141 1.00 29.61 328 LEU A O 1
ATOM 2698 N N . THR A 1 329 ? -103.081 -18.209 150.541 1.00 30.73 329 THR A N 1
ATOM 2699 C CA . THR A 1 329 ? -103.120 -18.901 149.250 1.00 30.73 329 THR A CA 1
ATOM 2700 C C . THR A 1 329 ? -102.218 -18.192 148.242 1.00 30.73 329 THR A C 1
ATOM 2702 O O . THR A 1 329 ? -102.480 -17.048 147.875 1.00 30.73 329 THR A O 1
ATOM 2705 N N . GLN A 1 330 ? -101.187 -18.885 147.760 1.00 32.81 330 GLN A N 1
ATOM 2706 C CA . GLN A 1 330 ? -100.453 -18.525 146.551 1.00 32.81 330 GLN A CA 1
ATOM 2707 C C . GLN A 1 330 ? -100.761 -19.518 145.435 1.00 32.81 330 GLN A C 1
ATOM 2709 O O . GLN A 1 330 ? -100.848 -20.720 145.663 1.00 32.81 330 GLN A O 1
ATOM 2714 N N . SER A 1 331 ? -100.778 -18.963 144.223 1.00 30.97 331 SER A N 1
ATOM 2715 C CA . SER A 1 331 ? -100.658 -19.649 142.941 1.00 30.97 331 SER A CA 1
ATOM 2716 C C . SER A 1 331 ? -101.912 -20.371 142.450 1.00 30.97 331 SER A C 1
ATOM 2718 O O . SER A 1 331 ? -102.311 -21.407 142.959 1.00 30.97 331 SER A O 1
ATOM 2720 N N . THR A 1 332 ? -102.525 -19.816 141.405 1.00 30.53 332 THR A N 1
ATOM 2721 C CA . THR A 1 332 ? -102.355 -20.214 139.991 1.00 30.53 332 THR A CA 1
ATOM 2722 C C . THR A 1 332 ? -103.640 -19.832 139.243 1.00 30.53 332 THR A C 1
ATOM 2724 O O . THR A 1 332 ? -104.724 -20.144 139.718 1.00 30.53 332 THR A O 1
ATOM 2727 N N . ASN A 1 333 ? -103.521 -19.146 138.098 1.00 30.30 333 ASN A N 1
ATOM 2728 C CA . ASN A 1 333 ? -104.376 -19.231 136.893 1.00 30.30 333 ASN A CA 1
ATOM 2729 C C . ASN A 1 333 ? -103.869 -18.153 135.911 1.00 30.30 333 ASN A C 1
ATOM 2731 O O . ASN A 1 333 ? -103.899 -16.973 136.236 1.00 30.30 333 ASN A O 1
ATOM 2735 N N . PHE A 1 334 ? -103.096 -18.486 134.873 1.00 31.34 334 PHE A N 1
ATOM 2736 C CA . PHE A 1 334 ? -103.461 -19.031 133.552 1.00 31.34 334 PHE A CA 1
ATOM 2737 C C . PHE A 1 334 ? -104.350 -18.144 132.667 1.00 31.34 334 PHE A C 1
ATOM 2739 O O . PHE A 1 334 ? -105.407 -17.694 133.100 1.00 31.34 334 PHE A O 1
ATOM 2746 N N . ARG A 1 335 ? -103.960 -18.153 131.370 1.00 34.28 335 ARG A N 1
ATOM 2747 C CA . ARG A 1 335 ? -104.748 -17.931 130.132 1.00 34.28 335 ARG A CA 1
ATOM 2748 C C . ARG A 1 335 ? -104.867 -16.442 129.700 1.00 34.28 335 ARG A C 1
ATOM 2750 O O . ARG A 1 335 ? -105.140 -15.600 130.532 1.00 34.28 335 ARG A O 1
ATOM 2757 N N . ILE A 1 336 ? -104.631 -16.004 128.448 1.00 31.34 336 ILE A N 1
ATOM 2758 C CA . ILE A 1 336 ? -104.962 -16.539 127.105 1.00 31.34 336 ILE A CA 1
ATOM 2759 C C . ILE A 1 336 ? -104.145 -15.810 126.000 1.00 31.34 336 ILE A C 1
ATOM 2761 O O . ILE A 1 336 ? -104.063 -14.590 126.016 1.00 31.34 336 ILE A O 1
ATOM 2765 N N . PHE A 1 337 ? -103.620 -16.595 125.045 1.00 27.11 337 PHE A N 1
ATOM 2766 C CA . PHE A 1 337 ? -103.396 -16.372 123.597 1.00 27.11 337 PHE A CA 1
ATOM 2767 C C . PHE A 1 337 ? -102.730 -15.088 123.053 1.00 27.11 337 PHE A C 1
ATOM 2769 O O . PHE A 1 337 ? -103.293 -13.999 123.088 1.00 27.11 337 PHE A O 1
ATOM 2776 N N . SER A 1 338 ? -101.664 -15.282 122.266 1.00 32.88 338 SER A N 1
ATOM 2777 C CA . SER A 1 338 ? -101.772 -15.218 120.794 1.00 32.88 338 SER A CA 1
ATOM 2778 C C . SER A 1 338 ? -100.613 -15.962 120.125 1.00 32.88 338 SER A C 1
ATOM 2780 O O . SER A 1 338 ? -99.444 -15.746 120.432 1.00 32.88 338 SER A O 1
ATOM 2782 N N . GLU A 1 339 ? -100.998 -16.881 119.247 1.00 29.58 339 GLU A N 1
ATOM 2783 C CA . GLU A 1 339 ? -100.175 -17.713 118.373 1.00 29.58 339 GLU A CA 1
ATOM 2784 C C . GLU A 1 339 ? -99.897 -17.019 117.012 1.00 29.58 339 GLU A C 1
ATOM 2786 O O . GLU A 1 339 ? -100.411 -15.925 116.770 1.00 29.58 339 GLU A O 1
ATOM 2791 N N . PRO A 1 340 ? -99.054 -17.620 116.143 1.00 55.78 340 PRO A N 1
ATOM 2792 C CA . PRO A 1 340 ? -98.264 -16.960 115.101 1.00 55.78 340 PRO A CA 1
ATOM 2793 C C . PRO A 1 340 ? -98.760 -17.265 113.668 1.00 55.78 340 PRO A C 1
ATOM 2795 O O . PRO A 1 340 ? -99.777 -17.930 113.500 1.00 55.78 340 PRO A O 1
ATOM 2798 N N . SER A 1 341 ? -97.964 -16.863 112.656 1.00 29.89 341 SER A N 1
ATOM 2799 C CA . SER A 1 341 ? -98.059 -17.119 111.186 1.00 29.89 341 SER A CA 1
ATOM 2800 C C . SER A 1 341 ? -98.373 -15.847 110.391 1.00 29.89 341 SER A C 1
ATOM 2802 O O . SER A 1 341 ? -99.133 -15.014 110.856 1.00 29.89 341 SER A O 1
ATOM 2804 N N . THR A 1 342 ? -97.866 -15.556 109.187 1.00 31.02 342 THR A N 1
ATOM 2805 C CA . THR A 1 342 ? -97.112 -16.255 108.114 1.00 31.02 342 THR A CA 1
ATOM 2806 C C . THR A 1 342 ? -96.739 -15.139 107.104 1.00 31.02 342 THR A C 1
ATOM 2808 O O . THR A 1 342 ? -97.457 -14.151 107.028 1.00 31.02 342 THR A O 1
ATOM 2811 N N . SER A 1 343 ? -95.659 -15.154 106.315 1.00 28.05 343 SER A N 1
ATOM 2812 C CA . SER A 1 343 ? -95.636 -15.759 104.971 1.00 28.05 343 SER A CA 1
ATOM 2813 C C . SER A 1 343 ? -94.437 -15.218 104.159 1.00 28.05 343 SER A C 1
ATOM 2815 O O . SER A 1 343 ? -94.256 -14.013 104.033 1.00 28.05 343 SER A O 1
ATOM 2817 N N . MET A 1 344 ? -93.665 -16.145 103.595 1.00 29.50 344 MET A N 1
ATOM 2818 C CA . MET A 1 344 ? -93.031 -16.182 102.265 1.00 29.50 344 MET A CA 1
ATOM 2819 C C . MET A 1 344 ? -92.768 -14.910 101.410 1.00 29.50 344 MET A C 1
ATOM 2821 O O . MET A 1 344 ? -93.681 -14.228 100.965 1.00 29.50 344 MET A O 1
ATOM 2825 N N . HIS A 1 345 ? -91.503 -14.840 100.962 1.00 32.41 345 HIS A N 1
ATOM 2826 C CA . HIS A 1 345 ? -90.981 -14.512 99.617 1.00 32.41 345 HIS A CA 1
ATOM 2827 C C . HIS A 1 345 ? -91.026 -13.092 98.992 1.00 32.41 345 HIS A C 1
ATOM 2829 O O . HIS A 1 345 ? -92.068 -12.499 98.756 1.00 32.41 345 HIS A O 1
ATOM 2835 N N . LYS A 1 346 ? -89.834 -12.772 98.442 1.00 34.94 346 LYS A N 1
ATOM 2836 C CA . LYS A 1 346 ? -89.479 -12.042 97.199 1.00 34.94 346 LYS A CA 1
ATOM 2837 C C . LYS A 1 346 ? -89.187 -10.525 97.245 1.00 34.94 346 LYS A C 1
ATOM 2839 O O . LYS A 1 346 ? -90.075 -9.700 97.364 1.00 34.94 346 LYS A O 1
ATOM 2844 N N . LYS A 1 347 ? -87.941 -10.263 96.809 1.00 34.72 347 LYS A N 1
ATOM 2845 C CA . LYS A 1 347 ? -87.493 -9.322 95.758 1.00 34.72 347 LYS A CA 1
ATOM 2846 C C . LYS A 1 347 ? -87.070 -7.891 96.138 1.00 34.72 347 LYS A C 1
ATOM 2848 O O . LYS A 1 347 ? -87.880 -7.059 96.498 1.00 34.72 347 LYS A O 1
ATOM 2853 N N . LEU A 1 348 ? -85.781 -7.665 95.837 1.00 33.56 348 LEU A N 1
ATOM 2854 C CA . LEU A 1 348 ? -85.210 -6.631 94.957 1.00 33.56 348 LEU A CA 1
ATOM 2855 C C . LEU A 1 348 ? -85.496 -5.154 95.252 1.00 33.56 348 LEU A C 1
ATOM 2857 O O . LEU A 1 348 ? -86.607 -4.676 95.079 1.00 33.56 348 LEU A O 1
ATOM 2861 N N . GLY A 1 349 ? -84.384 -4.428 95.374 1.00 28.00 349 GLY A N 1
ATOM 2862 C CA . GLY A 1 349 ? -84.160 -3.248 94.544 1.00 28.00 349 GLY A CA 1
ATOM 2863 C C . GLY A 1 349 ? -84.270 -1.936 95.292 1.00 28.00 349 GLY A C 1
ATOM 2864 O O . GLY A 1 349 ? -85.361 -1.415 95.455 1.00 28.00 349 GLY A O 1
ATOM 2865 N N . ASN A 1 350 ? -83.119 -1.361 95.636 1.00 32.09 350 ASN A N 1
ATOM 2866 C CA . ASN A 1 350 ? -83.018 0.056 95.938 1.00 32.09 350 ASN A CA 1
ATOM 2867 C C . ASN A 1 350 ? -81.919 0.680 95.074 1.00 32.09 350 ASN A C 1
ATOM 2869 O O . ASN A 1 350 ? -80.780 0.214 95.069 1.00 32.09 350 ASN A O 1
ATOM 2873 N N . ASN A 1 351 ? -82.314 1.779 94.427 1.00 30.83 351 ASN A N 1
ATOM 2874 C CA . ASN A 1 351 ? -81.500 2.912 93.982 1.00 30.83 351 ASN A CA 1
ATOM 2875 C C . ASN A 1 351 ? -81.096 2.952 92.501 1.00 30.83 351 ASN A C 1
ATOM 2877 O O . ASN A 1 351 ? -79.923 2.947 92.145 1.00 30.83 351 ASN A O 1
ATOM 2881 N N . ALA A 1 352 ? -82.110 3.155 91.659 1.00 27.58 352 ALA A N 1
ATOM 2882 C CA . ALA A 1 352 ? -82.009 3.970 90.452 1.00 27.58 352 ALA A CA 1
ATOM 2883 C C . ALA A 1 352 ? -83.222 4.915 90.401 1.00 27.58 352 ALA A C 1
ATOM 2885 O O . ALA A 1 352 ? -84.314 4.470 90.070 1.00 27.58 352 ALA A O 1
ATOM 2886 N N . ALA A 1 353 ? -83.043 6.190 90.771 1.00 27.78 353 ALA A N 1
ATOM 2887 C CA . ALA A 1 353 ? -83.925 7.300 90.379 1.00 27.78 353 ALA A CA 1
ATOM 2888 C C . ALA A 1 353 ? -83.355 8.660 90.829 1.00 27.78 353 ALA A C 1
ATOM 2890 O O . ALA A 1 353 ? -83.804 9.261 91.806 1.00 27.78 353 ALA A O 1
ATOM 2891 N N . ARG A 1 354 ? -82.358 9.146 90.089 1.00 39.41 354 ARG A N 1
ATOM 2892 C CA . ARG A 1 354 ? -82.256 10.565 89.714 1.00 39.41 354 ARG A CA 1
ATOM 2893 C C . ARG A 1 354 ? -81.379 10.645 88.463 1.00 39.41 354 ARG A C 1
ATOM 2895 O O . ARG A 1 354 ? -80.182 10.407 88.535 1.00 39.41 354 ARG A O 1
ATOM 2902 N N . GLU A 1 355 ? -82.040 10.537 87.308 1.00 34.19 355 GLU A N 1
ATOM 2903 C CA . GLU A 1 355 ? -82.073 11.589 86.270 1.00 34.19 355 GLU A CA 1
ATOM 2904 C C . GLU A 1 355 ? -80.668 11.890 85.726 1.00 34.19 355 GLU A C 1
ATOM 2906 O O . GLU A 1 355 ? -79.884 12.584 86.355 1.00 34.19 355 GLU A O 1
ATOM 2911 N N . VAL A 1 356 ? -80.238 11.324 84.593 1.00 39.72 356 VAL A N 1
ATOM 2912 C CA . VAL A 1 356 ? -80.759 11.589 83.232 1.00 39.72 356 VAL A CA 1
ATOM 2913 C C . VAL A 1 356 ? -81.142 13.057 83.058 1.00 39.72 356 VAL A C 1
ATOM 2915 O O . VAL A 1 356 ? -82.309 13.396 82.884 1.00 39.72 356 VAL A O 1
ATOM 2918 N N . LYS A 1 357 ? -80.136 13.935 83.106 1.00 41.09 357 LYS A N 1
ATOM 2919 C CA . LYS A 1 357 ? -80.225 15.264 82.501 1.00 41.09 357 LYS A CA 1
ATOM 2920 C C . LYS A 1 357 ? -78.856 15.867 82.181 1.00 41.09 357 LYS A C 1
ATOM 2922 O O . LYS A 1 357 ? -78.549 16.954 82.639 1.00 41.09 357 LYS A O 1
ATOM 2927 N N . GLU A 1 358 ? -78.054 15.193 81.357 1.00 35.78 358 GLU A N 1
ATOM 2928 C CA . GLU A 1 358 ? -77.002 15.888 80.600 1.00 35.78 358 GLU A CA 1
ATOM 2929 C C . GLU A 1 358 ? -76.596 15.087 79.355 1.00 35.78 358 GLU A C 1
ATOM 2931 O O . GLU A 1 358 ? -75.604 14.368 79.324 1.00 35.78 358 GLU A O 1
ATOM 2936 N N . ALA A 1 359 ? -77.423 15.171 78.314 1.00 33.62 359 ALA A N 1
ATOM 2937 C CA . ALA A 1 359 ? -77.065 14.747 76.968 1.00 33.62 359 ALA A CA 1
ATOM 2938 C C . ALA A 1 359 ? -77.347 15.909 76.013 1.00 33.62 359 ALA A C 1
ATOM 2940 O O . ALA A 1 359 ? -78.483 16.136 75.609 1.00 33.62 359 ALA A O 1
ATOM 2941 N N . THR A 1 360 ? -76.289 16.645 75.678 1.00 29.61 360 THR A N 1
ATOM 2942 C CA . THR A 1 360 ? -76.208 17.574 74.541 1.00 29.61 360 THR A CA 1
ATOM 2943 C C . THR A 1 360 ? -74.722 17.793 74.229 1.00 29.61 360 THR A C 1
ATOM 2945 O O . THR A 1 360 ? -73.917 17.804 75.154 1.00 29.61 360 THR A O 1
ATOM 2948 N N . PRO A 1 361 ? -74.326 18.142 72.998 1.00 45.84 361 PRO A N 1
ATOM 2949 C CA . PRO A 1 361 ? -74.393 17.405 71.733 1.00 45.84 361 PRO A CA 1
ATOM 2950 C C . PRO A 1 361 ? -72.967 17.181 71.160 1.00 45.84 361 PRO A C 1
ATOM 2952 O O . PRO A 1 361 ? -72.039 17.877 71.558 1.00 45.84 361 PRO A O 1
ATOM 2955 N N . LYS A 1 362 ? -72.769 16.280 70.181 1.00 34.38 362 LYS A N 1
ATOM 2956 C CA . LYS A 1 362 ? -71.673 16.373 69.176 1.00 34.38 362 LYS A CA 1
ATOM 2957 C C . LYS A 1 362 ? -71.846 15.344 68.047 1.00 34.38 362 LYS A C 1
ATOM 2959 O O . LYS A 1 362 ? -71.021 14.470 67.827 1.00 34.38 362 LYS A O 1
ATOM 2964 N N . LEU A 1 363 ? -72.930 15.496 67.289 1.00 41.31 363 LEU A N 1
ATOM 2965 C CA . LEU A 1 363 ? -72.930 15.173 65.862 1.00 41.31 363 LEU A CA 1
ATOM 2966 C C . LEU A 1 363 ? -72.828 16.497 65.104 1.00 41.31 363 LEU A C 1
ATOM 2968 O O . LEU A 1 363 ? -73.829 17.053 64.673 1.00 41.31 363 LEU A O 1
ATOM 2972 N N . GLN A 1 364 ? -71.610 17.030 65.023 1.00 33.09 364 GLN A N 1
ATOM 2973 C CA . GLN A 1 364 ? -71.185 17.991 64.006 1.00 33.09 364 GLN A CA 1
ATOM 2974 C C . GLN A 1 364 ? -69.666 17.884 63.864 1.00 33.09 364 GLN A C 1
ATOM 2976 O O . GLN A 1 364 ? -68.930 18.331 64.741 1.00 33.09 364 GLN A O 1
ATOM 2981 N N . SER A 1 365 ? -69.216 17.239 62.788 1.00 39.69 365 SER A N 1
ATOM 2982 C CA . SER A 1 365 ? -68.042 17.596 61.967 1.00 39.69 365 SER A CA 1
ATOM 2983 C C . SER A 1 365 ? -67.557 16.397 61.140 1.00 39.69 365 SER A C 1
ATOM 2985 O O . SER A 1 365 ? -66.372 16.088 61.105 1.00 39.69 365 SER A O 1
ATOM 2987 N N . GLU A 1 366 ? -68.463 15.770 60.382 1.00 36.81 366 GLU A N 1
ATOM 2988 C CA . GLU A 1 366 ? -68.076 15.079 59.145 1.00 36.81 366 GLU A CA 1
ATOM 2989 C C . GLU A 1 366 ? -67.728 16.173 58.118 1.00 36.81 366 GLU A C 1
ATOM 2991 O O . GLU A 1 366 ? -68.513 16.555 57.253 1.00 36.81 366 GLU A O 1
ATOM 2996 N N . SER A 1 367 ? -66.578 16.812 58.324 1.00 33.00 367 SER A N 1
ATOM 2997 C CA . SER A 1 367 ? -65.988 17.749 57.380 1.00 33.00 367 SER A CA 1
ATOM 2998 C C . SER A 1 367 ? -65.001 16.950 56.552 1.00 33.00 367 SER A C 1
ATOM 3000 O O . SER A 1 367 ? -63.879 16.686 56.987 1.00 33.00 367 SER A O 1
ATOM 3002 N N . TYR A 1 368 ? -65.437 16.541 55.361 1.00 35.88 368 TYR A N 1
ATOM 3003 C CA . TYR A 1 368 ? -64.545 16.099 54.301 1.00 35.88 368 TYR A CA 1
ATOM 3004 C C . TYR A 1 368 ? -63.571 17.237 53.997 1.00 35.88 368 TYR A C 1
ATOM 3006 O O . TYR A 1 368 ? -63.838 18.133 53.197 1.00 35.88 368 TYR A O 1
ATOM 3014 N N . ARG A 1 369 ? -62.419 17.216 54.664 1.00 32.12 369 ARG A N 1
ATOM 3015 C CA . ARG A 1 369 ? -61.277 18.038 54.293 1.00 32.12 369 ARG A CA 1
ATOM 3016 C C . ARG A 1 369 ? -60.499 17.273 53.233 1.00 32.12 369 ARG A C 1
ATOM 3018 O O . ARG A 1 369 ? -59.508 16.611 53.522 1.00 32.12 369 ARG A O 1
ATOM 3025 N N . THR A 1 370 ? -60.953 17.378 51.990 1.00 40.97 370 THR A N 1
ATOM 3026 C CA . THR A 1 370 ? -60.094 17.148 50.828 1.00 40.97 370 THR A CA 1
ATOM 3027 C C . THR A 1 370 ? -58.914 18.118 50.934 1.00 40.97 370 THR A C 1
ATOM 3029 O O . THR A 1 370 ? -59.143 19.329 51.058 1.00 40.97 370 THR A O 1
ATOM 3032 N N . PRO A 1 371 ? -57.650 17.666 50.897 1.00 39.41 371 PRO A N 1
ATOM 3033 C CA . PRO A 1 371 ? -56.536 18.589 50.799 1.00 39.41 371 PRO A CA 1
ATOM 3034 C C . PRO A 1 371 ? -56.547 19.214 49.404 1.00 39.41 371 PRO A C 1
ATOM 3036 O O . PRO A 1 371 ? -56.179 18.596 48.408 1.00 39.41 371 PRO A O 1
ATOM 3039 N N . ARG A 1 372 ? -56.971 20.477 49.342 1.00 48.06 372 ARG A N 1
ATOM 3040 C CA . ARG A 1 372 ? -56.673 21.397 48.246 1.00 48.06 372 ARG A CA 1
ATOM 3041 C C . ARG A 1 372 ? -55.166 21.661 48.263 1.00 48.06 372 ARG A C 1
ATOM 3043 O O . ARG A 1 372 ? -54.707 22.635 48.849 1.00 48.06 372 ARG A O 1
ATOM 3050 N N . GLY A 1 373 ? -54.414 20.748 47.660 1.00 34.25 373 GLY A N 1
ATOM 3051 C CA . GLY A 1 373 ? -52.997 20.880 47.360 1.00 34.25 373 GLY A CA 1
ATOM 3052 C C . GLY A 1 373 ? -52.818 20.941 45.851 1.00 34.25 373 GLY A C 1
ATOM 3053 O O . GLY A 1 373 ? -52.996 19.947 45.157 1.00 34.25 373 GLY A O 1
ATOM 3054 N N . SER A 1 374 ? -52.491 22.122 45.335 1.00 56.59 374 SER A N 1
ATOM 3055 C CA . SER A 1 374 ? -51.971 22.280 43.983 1.00 56.59 374 SER A CA 1
ATOM 3056 C C . SER A 1 374 ? -50.714 21.427 43.825 1.00 56.59 374 SER A C 1
ATOM 3058 O O . SER A 1 374 ? -49.717 21.693 44.495 1.00 56.59 374 SER A O 1
ATOM 3060 N N . SER A 1 375 ? -50.718 20.463 42.914 1.00 52.25 375 SER A N 1
ATOM 3061 C CA . SER A 1 375 ? -49.475 19.859 42.454 1.00 52.25 375 SER A CA 1
ATOM 3062 C C . SER A 1 375 ? -49.459 19.862 40.940 1.00 52.25 375 SER A C 1
ATOM 3064 O O . SER A 1 375 ? -50.432 19.496 40.279 1.00 52.25 375 SER A O 1
ATOM 3066 N N . LYS A 1 376 ? -48.321 20.287 40.398 1.00 53.94 376 LYS A N 1
ATOM 3067 C CA . LYS A 1 376 ? -47.947 20.175 38.987 1.00 53.94 376 LYS A CA 1
ATOM 3068 C C . LYS A 1 376 ? -48.185 18.752 38.449 1.00 53.94 376 LYS A C 1
ATOM 3070 O O . LYS A 1 376 ? -48.399 18.605 37.254 1.00 53.94 376 LYS A O 1
ATOM 3075 N N . GLU A 1 377 ? -48.255 17.751 39.328 1.00 55.38 377 GLU A N 1
ATOM 3076 C CA . GLU A 1 377 ? -48.631 16.366 39.028 1.00 55.38 377 GLU A CA 1
ATOM 3077 C C . GLU A 1 377 ? -50.024 16.209 38.419 1.00 55.38 377 GLU A C 1
ATOM 3079 O O . GLU A 1 377 ? -50.159 15.442 37.476 1.00 55.38 377 GLU A O 1
ATOM 3084 N N . SER A 1 378 ? -51.048 16.948 38.864 1.00 64.50 378 SER A N 1
ATOM 3085 C CA . SER A 1 378 ? -52.394 16.783 38.289 1.00 64.50 378 SER A CA 1
ATOM 3086 C C . SER A 1 378 ? -52.436 17.214 36.822 1.00 64.50 378 SER A C 1
ATOM 3088 O O . SER A 1 378 ? -53.106 16.571 36.025 1.00 64.50 378 SER A O 1
ATOM 3090 N N . ARG A 1 379 ? -51.683 18.262 36.454 1.00 68.69 379 ARG A N 1
ATOM 3091 C CA . ARG A 1 379 ? -51.562 18.708 35.056 1.00 68.69 379 ARG A CA 1
ATOM 3092 C C . ARG A 1 379 ? -50.661 17.787 34.237 1.00 68.69 379 ARG A C 1
ATOM 3094 O O . ARG A 1 379 ? -50.932 17.575 33.068 1.00 68.69 379 ARG A O 1
ATOM 3101 N N . LEU A 1 380 ? -49.615 17.229 34.847 1.00 72.19 380 LEU A N 1
ATOM 3102 C CA . LEU A 1 380 ? -48.729 16.252 34.206 1.00 72.19 380 LEU A CA 1
ATOM 3103 C C . LEU A 1 380 ? -49.456 14.944 33.882 1.00 72.19 380 LEU A C 1
ATOM 3105 O O . LEU A 1 380 ? -49.254 14.386 32.810 1.00 72.19 380 LEU A O 1
ATOM 3109 N N . ILE A 1 381 ? -50.326 14.482 34.780 1.00 73.44 381 ILE A N 1
ATOM 3110 C CA . ILE A 1 381 ? -51.152 13.291 34.560 1.00 73.44 381 ILE A CA 1
ATOM 3111 C C . ILE A 1 381 ? -52.171 13.555 33.448 1.00 73.44 381 ILE A C 1
ATOM 3113 O O . ILE A 1 381 ? -52.347 12.714 32.572 1.00 73.44 381 ILE A O 1
ATOM 3117 N N . GLU A 1 382 ? -52.799 14.731 33.440 1.00 75.81 382 GLU A N 1
ATOM 3118 C CA . GLU A 1 382 ? -53.760 15.122 32.405 1.00 75.81 382 GLU A CA 1
ATOM 3119 C C . GLU A 1 382 ? -53.093 15.245 31.020 1.00 75.81 382 GLU A C 1
ATOM 3121 O O . GLU A 1 382 ? -53.625 14.739 30.035 1.00 75.81 382 GLU A O 1
ATOM 3126 N N . ASP A 1 383 ? -51.880 15.805 30.948 1.00 80.81 383 ASP A N 1
ATOM 3127 C CA . ASP A 1 383 ? -51.110 15.955 29.703 1.00 80.81 383 ASP A CA 1
ATOM 3128 C C . ASP A 1 383 ? -50.549 14.612 29.194 1.00 80.81 383 ASP A C 1
ATOM 3130 O O . ASP A 1 383 ? -50.584 14.317 27.996 1.00 80.81 383 ASP A O 1
ATOM 3134 N N . MET A 1 384 ? -50.116 13.732 30.107 1.00 79.44 384 MET A N 1
ATOM 3135 C CA . MET A 1 384 ? -49.729 12.357 29.775 1.00 79.44 384 MET A CA 1
ATOM 3136 C C . MET A 1 384 ? -50.907 11.539 29.244 1.00 79.44 384 MET A C 1
ATOM 3138 O O . MET A 1 384 ? -50.749 10.813 28.262 1.00 79.44 384 MET A O 1
ATOM 3142 N N . LEU A 1 385 ? -52.085 11.661 29.862 1.00 82.69 385 LEU A N 1
ATOM 3143 C CA . LEU A 1 385 ? -53.295 10.986 29.395 1.00 82.69 385 LEU A CA 1
ATOM 3144 C C . LEU A 1 385 ? -53.727 11.520 28.026 1.00 82.69 385 LEU A C 1
ATOM 3146 O O . LEU A 1 385 ? -54.051 10.731 27.142 1.00 82.69 385 LEU A O 1
ATOM 3150 N N . LEU A 1 386 ? -53.652 12.834 27.803 1.00 82.50 386 LEU A N 1
ATOM 3151 C CA . LEU A 1 386 ? -53.985 13.436 26.512 1.00 82.50 386 LEU A CA 1
ATOM 3152 C C . LEU A 1 386 ? -53.035 12.968 25.397 1.00 82.50 386 LEU A C 1
ATOM 3154 O O . LEU A 1 386 ? -53.469 12.718 24.271 1.00 82.50 386 LEU A O 1
ATOM 3158 N N . LYS A 1 387 ? -51.744 12.813 25.709 1.00 88.44 387 LYS A N 1
ATOM 3159 C CA . LYS A 1 387 ? -50.742 12.305 24.767 1.00 88.44 387 LYS A CA 1
ATOM 3160 C C . LYS A 1 387 ? -50.951 10.824 24.447 1.00 88.44 387 LYS A C 1
ATOM 3162 O O . LYS A 1 387 ? -50.944 10.458 23.275 1.00 88.44 387 LYS A O 1
ATOM 3167 N N . ALA A 1 388 ? -51.223 10.005 25.462 1.00 84.50 388 ALA A N 1
ATOM 3168 C CA . ALA A 1 388 ? -51.533 8.589 25.281 1.00 84.50 388 ALA A CA 1
ATOM 3169 C C . ALA A 1 388 ? -52.808 8.383 24.445 1.00 84.50 388 ALA A C 1
ATOM 3171 O O . ALA A 1 388 ? -52.832 7.524 23.565 1.00 84.50 388 ALA A O 1
ATOM 3172 N N . CYS A 1 389 ? -53.840 9.209 24.651 1.00 77.94 389 CYS A N 1
ATOM 3173 C CA . CYS A 1 389 ? -55.057 9.169 23.840 1.00 77.94 389 CYS A CA 1
ATOM 3174 C C . CYS A 1 389 ? -54.781 9.498 22.364 1.00 77.94 389 CYS A C 1
ATOM 3176 O O . CYS A 1 389 ? -55.259 8.774 21.497 1.00 77.94 389 CYS A O 1
ATOM 3178 N N . LYS A 1 390 ? -53.961 10.518 22.065 1.00 79.62 390 LYS A N 1
ATOM 3179 C CA . LYS A 1 390 ? -53.593 10.876 20.679 1.00 79.62 390 LYS A CA 1
ATOM 3180 C C . LYS A 1 390 ? -52.759 9.799 19.984 1.00 79.62 390 LYS A C 1
ATOM 3182 O O . LYS A 1 390 ? -52.973 9.519 18.808 1.00 79.62 390 LYS A O 1
ATOM 3187 N N . GLU A 1 391 ? -51.824 9.179 20.701 1.00 82.62 391 GLU A N 1
ATOM 3188 C CA . GLU A 1 391 ? -51.022 8.072 20.168 1.00 82.62 391 GLU A CA 1
ATOM 3189 C C . GLU A 1 391 ? -51.887 6.832 19.901 1.00 82.62 391 GLU A C 1
ATOM 3191 O O . GLU A 1 391 ? -51.726 6.173 18.874 1.00 82.62 391 GLU A O 1
ATOM 3196 N N . TYR A 1 392 ? -52.858 6.548 20.772 1.00 76.75 392 TYR A N 1
ATOM 3197 C CA . TYR A 1 392 ? -53.816 5.465 20.559 1.00 76.75 392 TYR A CA 1
ATOM 3198 C C . TYR A 1 392 ? -54.729 5.730 19.350 1.00 76.75 392 TYR A C 1
ATOM 3200 O O . TYR A 1 392 ? -55.007 4.818 18.571 1.00 76.75 392 TYR A O 1
ATOM 3208 N N . GLU A 1 393 ? -55.137 6.982 19.141 1.00 78.75 393 GLU A N 1
ATOM 3209 C CA . GLU A 1 393 ? -55.919 7.415 17.979 1.00 78.75 393 GLU A CA 1
ATOM 3210 C C . GLU A 1 393 ? -55.137 7.273 16.660 1.00 78.75 393 GLU A C 1
ATOM 3212 O O . GLU A 1 393 ? -55.669 6.759 15.678 1.00 78.75 393 GLU A O 1
ATOM 3217 N N . GLU A 1 394 ? -53.854 7.649 16.638 1.00 76.50 394 GLU A N 1
ATOM 3218 C CA . GLU A 1 394 ? -52.935 7.441 15.504 1.00 76.50 394 GLU A CA 1
ATOM 3219 C C . GLU A 1 394 ? -52.744 5.951 15.184 1.00 76.50 394 GLU A C 1
ATOM 3221 O O . GLU A 1 394 ? -52.762 5.545 14.019 1.00 76.50 394 GLU A O 1
ATOM 3226 N N . VAL A 1 395 ? -52.596 5.114 16.215 1.00 77.81 395 VAL A N 1
ATOM 3227 C CA . VAL A 1 395 ? -52.481 3.658 16.054 1.00 77.81 395 VAL A CA 1
ATOM 3228 C C . VAL A 1 395 ? -53.776 3.069 15.500 1.00 77.81 395 VAL A C 1
ATOM 3230 O O . VAL A 1 395 ? -53.720 2.218 14.613 1.00 77.81 395 VAL A O 1
ATOM 3233 N N . LEU A 1 396 ? -54.939 3.534 15.961 1.00 69.38 396 LEU A N 1
ATOM 3234 C CA . LEU A 1 396 ? -56.236 3.123 15.423 1.00 69.38 396 LEU A CA 1
ATOM 3235 C C . LEU A 1 396 ? -56.417 3.565 13.964 1.00 69.38 396 LEU A C 1
ATOM 3237 O O . LEU A 1 396 ? -56.811 2.741 13.138 1.00 69.38 396 LEU A O 1
ATOM 3241 N N . LYS A 1 397 ? -56.053 4.808 13.619 1.00 74.06 397 LYS A N 1
ATOM 3242 C CA . LYS A 1 397 ? -56.092 5.324 12.238 1.00 74.06 397 LYS A CA 1
ATOM 3243 C C . LYS A 1 397 ? -55.190 4.521 11.298 1.00 74.06 397 LYS A C 1
ATOM 3245 O O . LYS A 1 397 ? -55.623 4.145 10.210 1.00 74.06 397 LYS A O 1
ATOM 3250 N N . ARG A 1 398 ? -53.973 4.168 11.735 1.00 74.94 398 ARG A N 1
ATOM 3251 C CA . ARG A 1 398 ? -53.046 3.324 10.955 1.00 74.94 398 ARG A 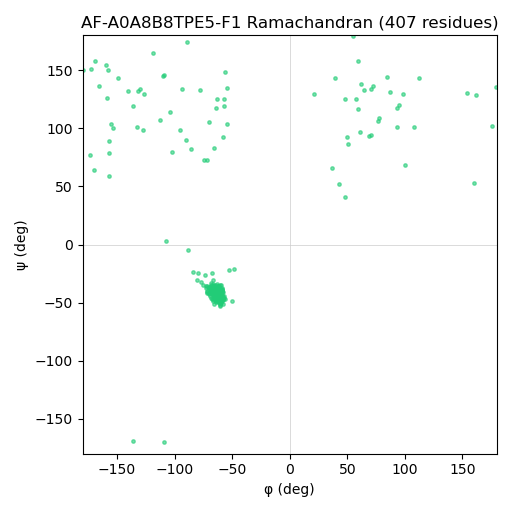CA 1
ATOM 3252 C C . ARG A 1 398 ? -53.498 1.871 10.846 1.00 74.94 398 ARG A C 1
ATOM 3254 O O . ARG A 1 398 ? -53.291 1.257 9.805 1.00 74.94 398 ARG A O 1
ATOM 3261 N N . LYS A 1 399 ? -54.089 1.309 11.905 1.00 71.75 399 LYS A N 1
ATOM 3262 C CA . LYS A 1 399 ? -54.485 -0.107 11.949 1.00 71.75 399 LYS A CA 1
ATOM 3263 C C . LYS A 1 399 ? -55.769 -0.391 11.171 1.00 71.75 399 LYS A C 1
ATOM 3265 O O . LYS A 1 399 ? -55.896 -1.484 10.628 1.00 71.75 399 LYS A O 1
ATOM 3270 N N . TYR A 1 400 ? -56.697 0.563 11.114 1.00 69.50 400 TYR A N 1
ATOM 3271 C CA . TYR A 1 400 ? -58.002 0.366 10.476 1.00 69.50 400 TYR A CA 1
ATOM 3272 C C . TYR A 1 400 ? -58.180 1.092 9.139 1.00 69.50 400 TYR A C 1
ATOM 3274 O O . TYR A 1 400 ? -59.255 0.974 8.563 1.00 69.50 400 TYR A O 1
ATOM 3282 N N . LEU A 1 401 ? -57.157 1.791 8.617 1.00 61.91 401 LEU A N 1
ATOM 3283 C CA . LEU A 1 401 ? -57.248 2.520 7.338 1.00 61.91 401 LEU A CA 1
ATOM 3284 C C . LEU A 1 401 ? -58.519 3.391 7.268 1.00 61.91 401 LEU A C 1
ATOM 3286 O O . LEU A 1 401 ? -59.180 3.470 6.236 1.00 61.91 401 LEU A O 1
ATOM 3290 N N . LEU A 1 402 ? -58.858 4.056 8.378 1.00 60.53 402 LEU A N 1
ATOM 3291 C CA . LEU A 1 402 ? -59.887 5.094 8.404 1.00 60.53 402 LEU A CA 1
ATOM 3292 C C . LEU A 1 402 ? -59.302 6.342 7.736 1.00 60.53 402 LEU A C 1
ATOM 3294 O O . LEU A 1 402 ? -58.904 7.300 8.394 1.00 60.53 402 LEU A O 1
ATOM 3298 N N . TYR A 1 403 ? -59.171 6.272 6.412 1.00 54.41 403 TYR A N 1
ATOM 3299 C CA . TYR A 1 403 ? -59.181 7.461 5.582 1.00 54.41 403 TYR A CA 1
ATOM 3300 C C . TYR A 1 403 ? -60.558 8.092 5.754 1.00 54.41 403 TYR A C 1
ATOM 3302 O O . TYR A 1 403 ? -61.571 7.419 5.550 1.00 54.41 403 TYR A O 1
ATOM 3310 N N . ASP A 1 404 ? -60.582 9.368 6.132 1.00 54.56 404 ASP A N 1
ATOM 3311 C CA . ASP A 1 404 ? -61.740 10.218 5.894 1.00 54.56 404 ASP A CA 1
ATOM 3312 C C . ASP A 1 404 ? -62.037 10.149 4.391 1.00 54.56 404 ASP A C 1
ATOM 3314 O O . ASP A 1 404 ? -61.302 10.684 3.558 1.00 54.56 404 ASP A O 1
ATOM 3318 N N . VAL A 1 405 ? -63.075 9.393 4.047 1.00 46.78 405 VAL A N 1
ATOM 3319 C CA . VAL A 1 405 ? -63.633 9.325 2.704 1.00 46.78 405 VAL A CA 1
ATOM 3320 C C . VAL A 1 405 ? -64.921 10.139 2.738 1.00 46.78 405 VAL A C 1
ATOM 3322 O O . VAL A 1 405 ? -65.889 9.730 3.376 1.00 46.78 405 VAL A O 1
ATOM 3325 N N . THR A 1 406 ? -64.883 11.248 1.986 1.00 45.72 406 THR A N 1
ATOM 3326 C CA . THR A 1 406 ? -65.992 12.064 1.429 1.00 45.72 406 THR A CA 1
ATOM 3327 C C . THR A 1 406 ? -66.794 12.917 2.422 1.00 45.72 406 THR A C 1
ATOM 3329 O O . THR A 1 406 ? -67.072 12.481 3.527 1.00 45.72 406 THR A O 1
ATOM 3332 N N . GLU A 1 407 ? -67.139 14.178 2.140 1.00 43.50 407 GLU A N 1
ATOM 3333 C CA . GLU A 1 407 ? -67.676 14.798 0.907 1.00 43.50 407 GLU A CA 1
ATOM 3334 C C . GLU A 1 407 ? -67.035 16.193 0.700 1.00 43.50 407 GLU A C 1
ATOM 3336 O O . GLU A 1 407 ? -66.776 16.906 1.665 1.00 43.50 407 GLU A O 1
ATOM 3341 N N . GLU A 1 408 ? -66.534 16.558 -0.485 1.00 46.84 408 GLU A N 1
ATOM 3342 C CA . GLU A 1 408 ? -67.284 17.078 -1.653 1.00 46.84 408 GLU A CA 1
ATOM 3343 C C . GLU A 1 408 ? -68.251 18.244 -1.349 1.00 46.84 408 GLU A C 1
ATOM 3345 O O . GLU A 1 408 ? -69.447 18.031 -1.176 1.00 46.84 408 GLU A O 1
ATOM 3350 N N . GLN A 1 409 ? -67.732 19.485 -1.365 1.00 40.22 409 GLN A N 1
ATOM 3351 C CA . GLN A 1 409 ? -68.205 20.608 -2.205 1.00 40.22 409 GLN A CA 1
ATOM 3352 C C . GLN A 1 409 ? -67.286 21.831 -2.119 1.00 40.22 409 GLN A C 1
ATOM 3354 O O . GLN A 1 409 ? -66.859 22.182 -0.996 1.00 40.22 409 GLN A O 1
#

InterPro domains:
  IPR021885 Domain of unknown function DUF3496 [PF12001] (234-316)
  IPR039497 CCDC144C-like, coiled-coil domain [PF14915] (6-92)

pLDDT: mean 77.11, std 22.56, range [25.59, 97.19]

Solvent-accessible surface area (backbone atoms only — not comparable to full-atom values): 24062 Å² total; per-residue (Å²): 132,62,79,66,59,60,55,51,50,53,54,49,53,52,50,50,53,50,50,52,51,49,54,48,52,53,48,52,50,49,53,47,51,54,47,54,49,51,52,48,53,52,49,50,52,49,52,52,49,53,50,54,54,50,52,51,49,50,53,55,49,50,55,50,48,51,54,50,50,52,53,53,49,53,53,49,51,53,50,51,56,52,51,49,53,50,50,51,53,52,50,54,52,49,51,52,52,49,52,51,49,52,52,52,50,51,52,50,52,50,53,50,52,52,52,53,50,52,54,53,51,51,55,51,49,55,56,50,48,56,51,51,54,53,50,50,54,52,49,52,53,51,54,51,49,52,53,51,51,50,50,51,51,52,52,50,53,52,52,52,51,52,52,52,48,53,52,50,54,51,52,52,49,54,51,49,54,54,51,50,53,51,51,52,50,52,50,51,52,49,54,50,52,53,49,52,52,48,52,52,49,52,52,53,49,52,51,50,52,51,52,50,49,52,52,51,50,52,52,50,54,50,47,54,51,48,49,54,51,50,52,52,51,51,54,50,50,53,52,50,54,50,52,53,52,52,49,53,52,50,51,53,51,51,54,51,52,50,54,52,50,50,52,55,52,50,54,62,65,46,51,59,57,52,50,53,54,55,49,53,54,52,49,56,54,49,54,54,48,51,56,50,50,53,56,51,49,63,63,67,72,62,66,94,76,83,86,90,79,91,83,84,89,85,88,78,91,80,88,84,85,86,86,85,88,85,89,80,94,76,88,89,82,85,87,82,89,87,86,88,88,87,84,84,89,86,82,85,89,86,89,88,87,80,76,94,81,87,89,82,88,85,95,78,78,94,66,86,76,72,81,91,67,93,51,74,60,63,58,50,52,51,53,51,50,52,51,52,51,52,54,50,49,52,51,49,40,68,73,66,67,65,65,92,74,84,80,94,132

Foldseek 3Di:
DDPVVVVVVVVVVVVVVVVVVVVVVVVVVVVVVVVVVVVVVVVVVVVVVVVVVVVVVVVVVVVVVVVVVVVVVVVVVVVVVVVVVVVVVVVVVVVVVVVVVVVVVVVVVVVVVVVVVVVVVVVVVVVVVVVVVVVVVVVVVVVVVVVVVVVVVVVVVVVVVVVVVVVVVVVVVVVVVVVVVVVVVVVVVVVVVVVVVVVVVVVVVVVVVVVVVVVVVVVVVVVVVVVVVVVVVVVVVVVVVVVVVVVVVVVVVVVVVVVVVVVVVVVVVVVVVVVVVVVVVVVVVVVVVVVVVVVVVVVVPPDDDDDDDDDDDDDDDDDDDDDDDDDDDDDDDDDDDDDDDDDDDDDDDDDDDDDDDDDDDDPDDPDPPDPPDDDPVVVVVVVVVVVVVVVVVVVVCVVPVPDPDDDDD

Organism: Camelus ferus (NCBI:txid419612)